Protein AF-0000000076608675 (afdb_homodimer)

Nearest PDB structures (foldseek):
  1h21-assembly2_D  TM=9.264E-01  e=4.663E-16  Desulfovibrio desulfuricans
  1m9e-assembly2_C  TM=3.006E-01  e=4.168E+00  Human immunodeficiency virus 1
  6x63-assembly1_CE  TM=3.303E-01  e=6.898E+00  Human immunodeficiency virus 1
  1h21-assembly2_D  TM=9.273E-01  e=2.313E-16  Desulfovibrio desulfuricans
  1m9e-assembly2_C  TM=3.004E-01  e=5.594E+00  Human immunodeficiency virus 1

Organism: NCBI:txid889453

Foldseek 3Di:
DCPVPPVVLVVVLVVLQPPLPPDLDKDFDDADDDDDADAADADDLQQLLQQLLVCCVVQHQLLSLQVSRLVVCCVVPNPPSVVDPSNVLSQCPCNGVVPQFFRSLLVNLLVVLVRHGDDPVVSVQLSLQLQLCLQPWFDDPDDDPDQPDPDDAGTDRQQFRGRNSSLVSRCVVRVHDSPDPNSSSRRSSNSSVSSSSSSVQVNCVVVSRHMTSPRPDVQQSSVCCACPPVHDNNPDDDRGDCVSPDDDDPCCVSCVSVCRVPPDDD/DCPVPPVVLVVVLVVLQPPLPPPLDKDFDDADDDDDADAADADDLQQLLQQLLVCCVVQHQLLSLLCSRLVVCCVVPNPPSVVDPSSVLSQCPCNGVVPQFFRSLLVNLLVVLVRHGDDPVVSVQLSLQLQLCLQPWFDDPDDDPDQPDPDDAGTDRQQFRGRNSSLVSRCVVRVHDSPDPNSSSRRSSNSSVSSSSSSVQVNCVVVSRHMTSPRPDVQQSSVCCACPPVHDNNPDDDRGDCVSPDDDDPCCVSCVSVCRVPPDDD

Secondary structure (DSSP, 8-state):
---THHHHHHHHHHHT-----S--S-EEPP----TTPPP-----HHHHHHHHHHHHHHHHHHHHHHHHHHHHHHHHH-TTGGG--GGGGGGGGGGTTSS--B-HHHHHHHHHHHHH---HHHHHHHHHHHHHHHHHS-B-----SS-SS---PPPB-----BHHHHHHHHHHHHT--TTSHHHHHHHHHHHHHHHHHHHHHHHHHHTT--EE-TT--HHHHHHHHHHSTTSSS------S-GGGT----HHHHHHHHHHHHHS---/---THHHHHHHHHHHT-----S--S-EEPP----TTPPPP----HHHHHHHHHHHHHHHHHHHHHHHHHHHHHHHHH-TTGGG--GGGGGGGGGGTTSS--B-HHHHHHHHHHHHH---HHHHHHHHHHHHHHHHHS-B-----SS-SS---PPPB-----BHHHHHHHHHHHHT--TTSHHHHHHHHHHHHHHHHHHHHHHHHHHTT--EE-TT--HHHHHHHHHHSTTSSS------S-GGGT----HHHHHHHHHHHHHS---

Sequence (532 aa):
MLAGGGVGLFALSRLFKPDYQTNNDPFKLEYKQAGDSWDYDILDPKITAEIAYEQYSNGSCMYAVVGSVVMQLAEKYGEPYKSFPYHLFRYGQAGIGGYGSVCGALNGAAALLGLFVSERSVRDRMITDIFQWYEQTPMPQYIPKKPAHDFILPAFATESVLCHVSNTSWSKMAGVKVDSNERKERCRRLSCDVAEKVVMALNDLKANRYVGNKYANESVNSCVACHGSSGKLDNSFGKMDCKSCHTESVGHRAFSNIHYKLTGDKMLAGGGVGLFALSRLFKPDYQTNNDPFKLEYKQAGDSWDYDILDPKITAEIAYEQYSNGSCMYAVVGSVVMQLAEKYGEPYKSFPYHLFRYGQAGIGGYGSVCGALNGAAALLGLFVSERSVRDRMITDIFQWYEQTPMPQYIPKKPAHDFILPAFATESVLCHVSNTSWSKMAGVKVDSNERKERCRRLSCDVAEKVVMALNDLKANRYVGNKYANESVNSCVACHGSSGKLDNSFGKMDCKSCHTESVGHRAFSNIHYKLTGDK

pLDDT: mean 89.25, std 15.6, range [24.75, 98.94]

InterPro domains:
  IPR010181 CGCAxxGCC motif [PF09719] (68-199)
  IPR036280 Multiheme cytochrome superfamily [SSF48695] (35-248)

Solvent-accessible surface area (backbone atoms only — not comparable to full-atom values): 27718 Å² total; per-residue (Å²): 131,89,73,71,65,65,62,54,60,56,56,51,47,63,73,39,54,70,82,70,75,70,80,60,64,62,43,76,54,82,81,76,91,48,83,88,37,48,89,79,75,81,69,60,36,68,60,29,20,52,44,12,49,68,35,22,85,77,28,28,29,8,17,7,25,39,39,26,52,39,50,52,47,16,72,75,61,32,74,72,41,60,75,53,68,54,68,19,33,37,31,24,25,59,10,39,36,46,38,19,40,39,28,13,28,57,52,17,43,37,40,50,38,20,36,48,38,51,50,63,72,60,35,25,48,52,40,47,34,53,53,38,41,55,22,65,40,53,39,37,73,53,74,67,93,74,57,96,58,97,70,87,71,78,55,47,52,54,42,41,64,33,27,21,58,26,47,30,49,46,19,59,75,70,72,49,47,46,80,32,69,66,47,52,49,41,47,41,26,34,17,15,43,43,30,23,50,45,40,49,50,52,37,27,46,74,67,65,64,27,65,40,40,77,43,57,54,66,70,43,49,59,53,34,50,38,31,14,70,90,15,59,60,13,61,37,59,54,64,57,57,52,69,71,80,47,79,79,47,72,61,50,70,68,38,43,41,58,47,56,69,67,44,70,81,106,132,90,75,71,66,67,64,55,60,59,56,52,48,63,74,40,54,70,82,69,75,72,79,60,62,62,42,76,54,86,81,75,90,47,84,86,38,46,88,78,74,82,68,59,36,68,61,29,18,51,43,12,48,69,36,22,85,78,29,29,29,7,16,8,25,38,39,25,54,40,54,53,47,16,72,74,63,32,74,70,42,60,74,52,68,55,67,18,33,38,32,24,23,59,10,40,36,48,38,19,40,39,28,14,29,57,52,17,43,36,40,50,37,18,36,47,38,52,50,62,72,60,35,24,48,52,42,47,35,54,53,36,40,54,24,65,40,54,38,38,74,53,73,66,93,75,57,95,61,96,69,88,70,78,55,49,54,54,40,42,63,34,27,21,56,25,48,29,48,46,20,59,74,70,71,51,45,45,82,32,71,65,47,54,48,40,48,40,26,34,18,15,44,45,30,24,49,46,41,49,49,51,36,26,46,74,68,66,62,27,64,40,40,77,44,58,53,65,69,43,53,60,52,33,52,39,31,14,71,87,16,60,61,13,62,38,58,52,64,56,58,51,70,71,81,47,79,79,47,72,62,49,70,70,38,43,42,59,48,57,68,67,44,71,80,107

Radius of gyration: 23.98 Å; Cα contacts (8 Å, |Δi|>4): 982; chains: 2; bounding box: 80×61×57 Å

Structure (mmCIF, N/CA/C/O backbone):
data_AF-0000000076608675-model_v1
#
loop_
_entity.id
_entity.type
_entity.pdbx_description
1 polymer 'Putative redox-active protein (C_GCAxxG_C_C)'
#
loop_
_atom_site.group_PDB
_atom_site.id
_atom_site.type_symbol
_atom_site.label_atom_id
_atom_site.label_alt_id
_atom_site.label_comp_id
_atom_site.label_asym_id
_atom_site.label_entity_id
_atom_site.label_seq_id
_atom_site.pdbx_PDB_ins_code
_atom_site.Cartn_x
_atom_site.Cartn_y
_atom_site.Cartn_z
_atom_site.occupancy
_atom_site.B_iso_or_equiv
_atom_site.auth_seq_id
_atom_site.auth_comp_id
_atom_site.auth_asym_id
_atom_site.auth_atom_id
_atom_site.pdbx_PDB_model_num
ATOM 1 N N . MET A 1 1 ? -52.094 2.059 -25.109 1 24.84 1 MET A N 1
ATOM 2 C CA . MET A 1 1 ? -51.531 2.262 -23.781 1 24.84 1 MET A CA 1
ATOM 3 C C . MET A 1 1 ? -50.031 2.516 -23.859 1 24.84 1 MET A C 1
ATOM 5 O O . MET A 1 1 ? -49.344 1.936 -24.703 1 24.84 1 MET A O 1
ATOM 9 N N . LEU A 1 2 ? -49.281 3.689 -23.328 1 27.69 2 LEU A N 1
ATOM 10 C CA . LEU A 1 2 ? -48.125 4.438 -23.781 1 27.69 2 LEU A CA 1
ATOM 11 C C . LEU A 1 2 ? -46.844 3.654 -23.531 1 27.69 2 LEU A C 1
ATOM 13 O O . LEU A 1 2 ? -46.312 3.656 -22.422 1 27.69 2 LEU A O 1
ATOM 17 N N . ALA A 1 3 ? -46.625 2.467 -24 1 34.88 3 ALA A N 1
ATOM 18 C CA . ALA A 1 3 ? -45.375 1.682 -24.062 1 34.88 3 ALA A CA 1
ATOM 19 C C . ALA A 1 3 ? -44.25 2.482 -24.703 1 34.88 3 ALA A C 1
ATOM 21 O O . ALA A 1 3 ? -43.156 1.966 -24.906 1 34.88 3 ALA A O 1
ATOM 22 N N . GLY A 1 4 ? -44.5 3.545 -25.391 1 37.78 4 GLY A N 1
ATOM 23 C CA . GLY A 1 4 ? -43.562 4.277 -26.188 1 37.78 4 GLY A CA 1
ATOM 24 C C . GLY A 1 4 ? -42.469 4.941 -25.359 1 37.78 4 GLY A C 1
ATOM 25 O O . GLY A 1 4 ? -41.562 5.602 -25.891 1 37.78 4 GLY A O 1
ATOM 26 N N . GLY A 1 5 ? -42.688 5.152 -24.031 1 39.62 5 GLY A N 1
ATOM 27 C CA . GLY A 1 5 ? -41.844 6.059 -23.266 1 39.62 5 GLY A CA 1
ATOM 28 C C . GLY A 1 5 ? -40.469 5.492 -22.969 1 39.62 5 GLY A C 1
ATOM 29 O O . GLY A 1 5 ? -39.594 6.215 -22.516 1 39.62 5 GLY A O 1
ATOM 30 N N . GLY A 1 6 ? -40.344 4.223 -22.828 1 42.69 6 GLY A N 1
ATOM 31 C CA . GLY A 1 6 ? -39.094 3.639 -22.375 1 42.69 6 GLY A CA 1
ATOM 32 C C . GLY A 1 6 ? -37.969 3.73 -23.391 1 42.69 6 GLY A C 1
ATOM 33 O O . GLY A 1 6 ? -36.781 3.68 -23.047 1 42.69 6 GLY A O 1
ATOM 34 N N . VAL A 1 7 ? -38.281 3.639 -24.703 1 45.88 7 VAL A N 1
ATOM 35 C CA . VAL A 1 7 ? -37.281 3.592 -25.766 1 45.88 7 VAL A CA 1
ATOM 36 C C . VAL A 1 7 ? -36.562 4.934 -25.844 1 45.88 7 VAL A C 1
ATOM 38 O O . VAL A 1 7 ? -35.375 4.984 -26.172 1 45.88 7 VAL A O 1
ATOM 41 N N . GLY A 1 8 ? -37.219 5.988 -25.453 1 39.94 8 GLY A N 1
ATOM 42 C CA . GLY A 1 8 ? -36.625 7.305 -25.641 1 39.94 8 GLY A CA 1
ATOM 43 C C . GLY A 1 8 ? -35.5 7.598 -24.688 1 39.94 8 GLY A C 1
ATOM 44 O O . GLY A 1 8 ? -34.5 8.18 -25.078 1 39.94 8 GLY A O 1
ATOM 45 N N . LEU A 1 9 ? -35.719 7.16 -23.5 1 42.72 9 LEU A N 1
ATOM 46 C CA . LEU A 1 9 ? -34.75 7.516 -22.484 1 42.72 9 LEU A CA 1
ATOM 47 C C . LEU A 1 9 ? -33.438 6.734 -22.672 1 42.72 9 LEU A C 1
ATOM 49 O O . LEU A 1 9 ? -32.344 7.273 -22.484 1 42.72 9 LEU A O 1
ATOM 53 N N . PHE A 1 10 ? -33.594 5.523 -23.109 1 45.25 10 PHE A N 1
ATOM 54 C CA . PHE A 1 10 ? -32.406 4.719 -23.344 1 45.25 10 PHE A CA 1
ATOM 55 C C . PHE A 1 10 ? -31.641 5.223 -24.562 1 45.25 10 PHE A C 1
ATOM 57 O O . PHE A 1 10 ? -30.406 5.203 -24.562 1 45.25 10 PHE A O 1
ATOM 64 N N . ALA A 1 11 ? -32.312 5.562 -25.594 1 44.66 11 ALA A N 1
ATOM 65 C CA . ALA A 1 11 ? -31.672 6.062 -26.812 1 44.66 11 ALA A CA 1
ATOM 66 C C . ALA A 1 11 ? -30.906 7.359 -26.531 1 44.66 11 ALA A C 1
ATOM 68 O O . ALA A 1 11 ? -29.844 7.594 -27.094 1 44.66 11 ALA A O 1
ATOM 69 N N . LEU A 1 12 ? -31.359 8.141 -25.703 1 45.19 12 LEU A N 1
ATOM 70 C CA . LEU A 1 12 ? -30.719 9.414 -25.391 1 45.19 12 LEU A CA 1
ATOM 71 C C . LEU A 1 12 ? -29.453 9.195 -24.562 1 45.19 12 LEU A C 1
ATOM 73 O O . LEU A 1 12 ? -28.453 9.875 -24.75 1 45.19 12 LEU A O 1
ATOM 77 N N . SER A 1 13 ? -29.453 8.219 -23.781 1 46.62 13 SER A N 1
ATOM 78 C CA . SER A 1 13 ? -28.297 8 -22.938 1 46.62 13 SER A CA 1
ATOM 79 C C . SER A 1 13 ? -27.078 7.602 -23.75 1 46.62 13 SER A C 1
ATOM 81 O O . SER A 1 13 ? -25.953 8 -23.438 1 46.62 13 SER A O 1
ATOM 83 N N . ARG A 1 14 ? -27.297 6.828 -24.766 1 48.03 14 ARG A N 1
ATOM 84 C CA . ARG A 1 14 ? -26.172 6.414 -25.594 1 48.03 14 ARG A CA 1
ATOM 85 C C . ARG A 1 14 ? -25.625 7.586 -26.406 1 48.03 14 ARG A C 1
ATOM 87 O O . ARG A 1 14 ? -24.422 7.648 -26.672 1 48.03 14 ARG A O 1
ATOM 94 N N . LEU A 1 15 ? -26.484 8.367 -26.844 1 49.47 15 LEU A N 1
ATOM 95 C CA . LEU A 1 15 ? -26.078 9.516 -27.641 1 49.47 15 LEU A CA 1
ATOM 96 C C . LEU A 1 15 ? -25.203 10.469 -26.812 1 49.47 15 LEU A C 1
ATOM 98 O O . LEU A 1 15 ? -24.422 11.242 -27.375 1 49.47 15 LEU A O 1
ATOM 102 N N . PHE A 1 16 ? -25.266 10.422 -25.562 1 49.91 16 PHE A N 1
ATOM 103 C CA . PHE A 1 16 ? -24.562 11.398 -24.75 1 49.91 16 PHE A CA 1
ATOM 104 C C . PHE A 1 16 ? -23.375 10.75 -24.047 1 49.91 16 PHE A C 1
ATOM 106 O O . PHE A 1 16 ? -22.859 11.289 -23.062 1 49.91 16 PHE A O 1
ATOM 113 N N . LYS A 1 17 ? -22.969 9.664 -24.625 1 54.62 17 LYS A N 1
ATOM 114 C CA . LYS A 1 17 ? -21.797 9.039 -24.016 1 54.62 17 LYS A CA 1
ATOM 115 C C . LYS A 1 17 ? -20.562 9.93 -24.188 1 54.62 17 LYS A C 1
ATOM 117 O O . LYS A 1 17 ? -20.281 10.414 -25.281 1 54.62 17 LYS A O 1
ATOM 122 N N . PRO A 1 18 ? -20.016 10.328 -23.062 1 56.41 18 PRO A N 1
ATOM 123 C CA . PRO A 1 18 ? -18.781 11.102 -23.188 1 56.41 18 PRO A CA 1
ATOM 124 C C . PRO A 1 18 ? -17.75 10.43 -24.094 1 56.41 18 PRO A C 1
ATOM 126 O O . PRO A 1 18 ? -17.734 9.195 -24.188 1 56.41 18 PRO A O 1
ATOM 129 N N . ASP A 1 19 ? -17.172 11.172 -25.125 1 52.44 19 ASP A N 1
ATOM 130 C CA . ASP A 1 19 ? -16 10.656 -25.828 1 52.44 19 ASP A CA 1
ATOM 131 C C . ASP A 1 19 ? -15 10.062 -24.828 1 52.44 19 ASP A C 1
ATOM 133 O O . ASP A 1 19 ? -14.539 10.75 -23.922 1 52.44 19 ASP A O 1
ATOM 137 N N . TYR A 1 20 ? -15.227 8.867 -24.547 1 55.5 20 TYR A N 1
ATOM 138 C CA . TYR A 1 20 ? -14.328 8.141 -23.656 1 55.5 20 TYR A CA 1
ATOM 139 C C . TYR A 1 20 ? -12.875 8.43 -24 1 55.5 20 TYR A C 1
ATOM 141 O O . TYR A 1 20 ? -12.43 8.188 -25.125 1 55.5 20 TYR A O 1
ATOM 149 N N . GLN A 1 21 ? -12.242 9.359 -23.469 1 55.25 21 GLN A N 1
ATOM 150 C CA . GLN A 1 21 ? -10.859 9.742 -23.719 1 55.25 21 GLN A CA 1
ATOM 151 C C . GLN A 1 21 ? -9.898 8.625 -23.328 1 55.25 21 GLN A C 1
ATOM 153 O O . GLN A 1 21 ? -8.727 8.641 -23.719 1 55.25 21 GLN A O 1
ATOM 158 N N . THR A 1 22 ? -10.312 7.656 -22.516 1 59.41 22 THR A N 1
ATOM 159 C CA . THR A 1 22 ? -9.203 6.793 -22.141 1 59.41 22 THR A CA 1
ATOM 160 C C . THR A 1 22 ? -9.055 5.641 -23.141 1 59.41 22 THR A C 1
ATOM 162 O O . THR A 1 22 ? -10.023 4.957 -23.453 1 59.41 22 THR A O 1
ATOM 165 N N . ASN A 1 23 ? -8 5.773 -23.922 1 59.84 23 ASN A N 1
ATOM 166 C CA . ASN A 1 23 ? -7.645 4.711 -24.844 1 59.84 23 ASN A CA 1
ATOM 167 C C . ASN A 1 23 ? -7.465 3.375 -24.125 1 59.84 23 ASN A C 1
ATOM 169 O O . ASN A 1 23 ? -6.605 3.246 -23.25 1 59.84 23 ASN A O 1
ATOM 173 N N . ASN A 1 24 ? -8.281 2.514 -24.469 1 72.81 24 ASN A N 1
ATOM 174 C CA . ASN A 1 24 ? -8.289 1.202 -23.828 1 72.81 24 ASN A CA 1
ATOM 175 C C . ASN A 1 24 ? -7.539 0.169 -24.656 1 72.81 24 ASN A C 1
ATOM 177 O O . ASN A 1 24 ? -7.418 -0.99 -24.25 1 72.81 24 ASN A O 1
ATOM 181 N N . ASP A 1 25 ? -6.949 0.646 -25.734 1 86.12 25 ASP A N 1
ATOM 182 C CA . ASP A 1 25 ? -6.324 -0.353 -26.594 1 86.12 25 ASP A CA 1
ATOM 183 C C . ASP A 1 25 ? -4.918 -0.695 -26.109 1 86.12 25 ASP A C 1
ATOM 185 O O . ASP A 1 25 ? -4.172 0.187 -25.672 1 86.12 25 ASP A O 1
ATOM 189 N N . PRO A 1 26 ? -4.691 -1.993 -26.266 1 92.69 26 PRO A N 1
ATOM 190 C CA . PRO A 1 26 ? -3.303 -2.359 -25.969 1 92.69 26 PRO A CA 1
ATOM 191 C C . PRO A 1 26 ? -2.301 -1.697 -26.906 1 92.69 26 PRO A C 1
ATOM 193 O O . PRO A 1 26 ? -2.619 -1.443 -28.062 1 92.69 26 PRO A O 1
ATOM 196 N N . PHE A 1 27 ? -1.098 -1.379 -26.406 1 93.5 27 PHE A N 1
ATOM 197 C CA . PHE A 1 27 ? -0.053 -0.755 -27.219 1 93.5 27 PHE A CA 1
ATOM 198 C C . PHE A 1 27 ? 1.328 -1.187 -26.734 1 93.5 27 PHE A C 1
ATOM 200 O O . PHE A 1 27 ? 1.51 -1.514 -25.562 1 93.5 27 PHE A O 1
ATOM 207 N N . LYS A 1 28 ? 2.246 -1.134 -27.672 1 94.62 28 LYS A N 1
ATOM 208 C CA . LYS A 1 28 ? 3.631 -1.438 -27.312 1 94.62 28 LYS A CA 1
ATOM 209 C C . LYS A 1 28 ? 4.262 -0.293 -26.531 1 94.62 28 LYS A C 1
ATOM 211 O O . LYS A 1 28 ? 4.188 0.866 -26.938 1 94.62 28 LYS A O 1
ATOM 216 N N . LEU A 1 29 ? 4.816 -0.666 -25.391 1 94.44 29 LEU A N 1
ATOM 217 C CA . LEU A 1 29 ? 5.504 0.333 -24.594 1 94.44 29 LEU A CA 1
ATOM 218 C C . LEU A 1 29 ? 6.949 0.505 -25.047 1 94.44 29 LEU A C 1
ATOM 220 O O . LEU A 1 29 ? 7.68 -0.477 -25.188 1 94.44 29 LEU A O 1
ATOM 224 N N . GLU A 1 30 ? 7.32 1.766 -25.312 1 92.31 30 GLU A N 1
ATOM 225 C CA . GLU A 1 30 ? 8.711 2.082 -25.641 1 92.31 30 GLU A CA 1
ATOM 226 C C . GLU A 1 30 ? 9.484 2.479 -24.391 1 92.31 30 GLU A C 1
ATOM 228 O O . GLU A 1 30 ? 9.016 3.287 -23.578 1 92.31 30 GLU A O 1
ATOM 233 N N . TYR A 1 31 ? 10.578 1.756 -24.219 1 92.81 31 TYR A N 1
ATOM 234 C CA . TYR A 1 31 ? 11.359 2.027 -23.016 1 92.81 31 TYR A CA 1
ATOM 235 C C . TYR A 1 31 ? 12.852 2.006 -23.312 1 92.81 31 TYR A C 1
ATOM 237 O O . TYR A 1 31 ? 13.344 1.105 -24 1 92.81 31 TYR A O 1
ATOM 245 N N . LYS A 1 32 ? 13.508 3.049 -22.875 1 87 32 LYS A N 1
ATOM 246 C CA . LYS A 1 32 ? 14.961 3.125 -22.844 1 87 32 LYS A CA 1
ATOM 247 C C . LYS A 1 32 ? 15.477 3.383 -21.438 1 87 32 LYS A C 1
ATOM 249 O O . LYS A 1 32 ? 15.102 4.371 -20.797 1 87 32 LYS A O 1
ATOM 254 N N . GLN A 1 33 ? 16.234 2.461 -20.984 1 85.5 33 GLN A N 1
ATOM 255 C CA . GLN A 1 33 ? 16.75 2.594 -19.641 1 85.5 33 GLN A CA 1
ATOM 256 C C . GLN A 1 33 ? 17.625 3.84 -19.5 1 85.5 33 GLN A C 1
ATOM 258 O O . GLN A 1 33 ? 18.438 4.137 -20.375 1 85.5 33 GLN A O 1
ATOM 263 N N . ALA A 1 34 ? 17.328 4.559 -18.438 1 79.5 34 ALA A N 1
ATOM 264 C CA . ALA A 1 34 ? 18.109 5.754 -18.109 1 79.5 34 ALA A CA 1
ATOM 265 C C . ALA A 1 34 ? 18.141 6 -16.609 1 79.5 34 ALA A C 1
ATOM 267 O O . ALA A 1 34 ? 17.531 5.254 -15.836 1 79.5 34 ALA A O 1
ATOM 268 N N . GLY A 1 35 ? 18.984 6.785 -16.234 1 77.25 35 GLY A N 1
ATOM 269 C CA . GLY A 1 35 ? 18.938 7.281 -14.859 1 77.25 35 GLY A CA 1
ATOM 270 C C . GLY A 1 35 ? 19.609 6.344 -13.867 1 77.25 35 GLY A C 1
ATOM 271 O O . GLY A 1 35 ? 20.625 5.73 -14.18 1 77.25 35 GLY A O 1
ATOM 272 N N . ASP A 1 36 ? 19.047 6.312 -12.711 1 78.31 36 ASP A N 1
ATOM 273 C CA . ASP A 1 36 ? 19.688 5.688 -11.562 1 78.31 36 ASP A CA 1
ATOM 274 C C . ASP A 1 36 ? 19.125 4.289 -11.312 1 78.31 36 ASP A C 1
ATOM 276 O O . ASP A 1 36 ? 19.469 3.65 -10.312 1 78.31 36 ASP A O 1
ATOM 280 N N . SER A 1 37 ? 18.406 3.818 -12.289 1 85.69 37 SER A N 1
ATOM 281 C CA . SER A 1 37 ? 17.812 2.5 -12.07 1 85.69 37 SER A CA 1
ATOM 282 C C . SER A 1 37 ? 18.875 1.401 -12.188 1 85.69 37 SER A C 1
ATOM 284 O O . SER A 1 37 ? 19.859 1.556 -12.906 1 85.69 37 SER A O 1
ATOM 286 N N . TRP A 1 38 ? 18.609 0.354 -11.406 1 94.31 38 TRP A N 1
ATOM 287 C CA . TRP A 1 38 ? 19.5 -0.808 -11.492 1 94.31 38 TRP A CA 1
ATOM 288 C C . TRP A 1 38 ? 19.266 -1.573 -12.789 1 94.31 38 TRP A C 1
ATOM 290 O O . TRP A 1 38 ? 18.188 -1.471 -13.391 1 94.31 38 TRP A O 1
ATOM 300 N N . ASP A 1 39 ? 20.297 -2.332 -13.203 1 94.56 39 ASP A N 1
ATOM 301 C CA . ASP A 1 39 ? 20.172 -3.168 -14.391 1 94.56 39 ASP A CA 1
ATOM 302 C C . ASP A 1 39 ? 19.391 -4.445 -14.078 1 94.56 39 ASP A C 1
ATOM 304 O O . ASP A 1 39 ? 19.594 -5.055 -13.023 1 94.56 39 ASP A O 1
ATOM 308 N N . TYR A 1 40 ? 18.484 -4.715 -14.969 1 96.81 40 TYR A N 1
ATOM 309 C CA . TYR A 1 40 ? 17.734 -5.973 -14.906 1 96.81 40 TYR A CA 1
ATOM 310 C C . TYR A 1 40 ? 18.234 -6.953 -15.961 1 96.81 40 TYR A C 1
ATOM 312 O O . TYR A 1 40 ? 18.734 -6.539 -17.016 1 96.81 40 TYR A O 1
ATOM 320 N N . ASP A 1 41 ? 18.203 -8.227 -15.656 1 97.12 41 ASP A N 1
ATOM 321 C CA . ASP A 1 41 ? 18.469 -9.273 -16.641 1 97.12 41 ASP A CA 1
ATOM 322 C C . ASP A 1 41 ? 17.344 -10.305 -16.641 1 97.12 41 ASP A C 1
ATOM 324 O O . ASP A 1 41 ? 16.656 -10.492 -15.641 1 97.12 41 ASP A O 1
ATOM 328 N N . ILE A 1 42 ? 17.234 -10.953 -17.828 1 98.31 42 ILE A N 1
ATOM 329 C CA . ILE A 1 42 ? 16.141 -11.898 -18.047 1 98.31 42 ILE A CA 1
ATOM 330 C C . ILE A 1 42 ? 16.219 -13.031 -17.016 1 98.31 42 ILE A C 1
ATOM 332 O O . ILE A 1 42 ? 17.297 -13.578 -16.781 1 98.31 42 ILE A O 1
ATOM 336 N N . LEU A 1 43 ? 15.086 -13.344 -16.391 1 98.81 43 LEU A N 1
ATOM 337 C CA . LEU A 1 43 ? 14.977 -14.43 -15.43 1 98.81 43 LEU A CA 1
ATOM 338 C C . LEU A 1 43 ? 13.883 -15.414 -15.844 1 98.81 43 LEU A C 1
ATOM 340 O O . LEU A 1 43 ? 12.969 -15.055 -16.594 1 98.81 43 LEU A O 1
ATOM 344 N N . ASP A 1 44 ? 14.023 -16.641 -15.383 1 98.75 44 ASP A N 1
ATOM 345 C CA . ASP A 1 44 ? 12.984 -17.641 -15.609 1 98.75 44 ASP A CA 1
ATOM 346 C C . ASP A 1 44 ? 11.812 -17.453 -14.648 1 98.75 44 ASP A C 1
ATOM 348 O O . ASP A 1 44 ? 11.969 -17.594 -13.438 1 98.75 44 ASP A O 1
ATOM 352 N N . PRO A 1 45 ? 10.656 -17.188 -15.211 1 98.69 45 PRO A N 1
ATOM 353 C CA . PRO A 1 45 ? 9.5 -16.938 -14.344 1 98.69 45 PRO A CA 1
ATOM 354 C C . PRO A 1 45 ? 9.172 -18.125 -13.445 1 98.69 45 PRO A C 1
ATOM 356 O O . PRO A 1 45 ? 8.742 -17.938 -12.297 1 98.69 45 PRO A O 1
ATOM 359 N N . LYS A 1 46 ? 9.352 -19.297 -13.898 1 98.31 46 LYS A N 1
ATOM 360 C CA . LYS A 1 46 ? 9.031 -20.484 -13.109 1 98.31 46 LYS A CA 1
ATOM 361 C C . LYS A 1 46 ? 9.984 -20.625 -11.922 1 98.31 46 LYS A C 1
ATOM 363 O O . LYS A 1 46 ? 9.562 -20.969 -10.82 1 98.31 46 LYS A O 1
ATOM 368 N N . ILE A 1 47 ? 11.281 -20.391 -12.195 1 98.69 47 ILE A N 1
ATOM 369 C CA . ILE A 1 47 ? 12.266 -20.438 -11.125 1 98.69 47 ILE A CA 1
ATOM 370 C C . ILE A 1 47 ? 11.961 -19.344 -10.102 1 98.69 47 ILE A C 1
ATOM 372 O O . ILE A 1 47 ? 12.055 -19.578 -8.891 1 98.69 47 ILE A O 1
ATOM 376 N N . THR A 1 48 ? 11.594 -18.25 -10.594 1 98.88 48 THR A N 1
ATOM 377 C CA . THR A 1 48 ? 11.258 -17.125 -9.719 1 98.88 48 THR A CA 1
ATOM 378 C C . THR A 1 48 ? 10.094 -17.5 -8.805 1 98.88 48 THR A C 1
ATOM 380 O O . THR A 1 48 ? 10.133 -17.219 -7.602 1 98.88 48 THR A O 1
ATOM 383 N N . ALA A 1 49 ? 9.039 -18.078 -9.375 1 98.81 49 ALA A N 1
ATOM 384 C CA . ALA A 1 49 ? 7.879 -18.484 -8.586 1 98.81 49 ALA A CA 1
ATOM 385 C C . ALA A 1 49 ? 8.273 -19.516 -7.539 1 98.81 49 ALA A C 1
ATOM 387 O O . ALA A 1 49 ? 7.777 -19.484 -6.406 1 98.81 49 ALA A O 1
ATOM 388 N N . GLU A 1 50 ? 9.156 -20.422 -7.875 1 98.5 50 GLU A N 1
ATOM 389 C CA . GLU A 1 50 ? 9.625 -21.438 -6.938 1 98.5 50 GLU A CA 1
ATOM 390 C C . GLU A 1 50 ? 10.367 -20.812 -5.762 1 98.5 50 GLU A C 1
ATOM 392 O O . GLU A 1 50 ? 10.148 -21.188 -4.609 1 98.5 50 GLU A O 1
ATOM 397 N N . ILE A 1 51 ? 11.258 -19.906 -6.078 1 98.75 51 ILE A N 1
ATOM 398 C CA . ILE A 1 51 ? 12 -19.219 -5.027 1 98.75 51 ILE A CA 1
ATOM 399 C C . ILE A 1 51 ? 11.039 -18.422 -4.141 1 98.75 51 ILE A C 1
ATOM 401 O O . ILE A 1 51 ? 11.188 -18.406 -2.918 1 98.75 51 ILE A O 1
ATOM 405 N N . ALA A 1 52 ? 10.031 -17.75 -4.777 1 98.88 52 ALA A N 1
ATOM 406 C CA . ALA A 1 52 ? 9.055 -17 -3.998 1 98.88 52 ALA A CA 1
ATOM 407 C C . ALA A 1 52 ? 8.32 -17.906 -3.014 1 98.88 52 ALA A C 1
ATOM 409 O O . ALA A 1 52 ? 8.109 -17.547 -1.855 1 98.88 52 ALA A O 1
ATOM 410 N N . TYR A 1 53 ? 7.934 -19.062 -3.455 1 98.5 53 TYR A N 1
ATOM 411 C CA . TYR A 1 53 ? 7.25 -20.016 -2.578 1 98.5 53 TYR A CA 1
ATOM 412 C C . TYR A 1 53 ? 8.125 -20.375 -1.387 1 98.5 53 TYR A C 1
ATOM 414 O O . TYR A 1 53 ? 7.648 -20.422 -0.249 1 98.5 53 TYR A O 1
ATOM 422 N N . GLU A 1 54 ? 9.375 -20.625 -1.665 1 97.62 54 GLU A N 1
ATOM 423 C CA . GLU A 1 54 ? 10.32 -21.031 -0.632 1 97.62 54 GLU A CA 1
ATOM 424 C C . GLU A 1 54 ? 10.578 -19.906 0.359 1 97.62 54 GLU A C 1
ATOM 426 O O . GLU A 1 54 ? 10.734 -20.141 1.559 1 97.62 54 GLU A O 1
ATOM 431 N N . GLN A 1 55 ? 10.594 -18.734 -0.13 1 97.88 55 GLN A N 1
ATOM 432 C CA . GLN A 1 55 ? 11 -17.594 0.684 1 97.88 55 GLN A CA 1
ATOM 433 C C . GLN A 1 55 ? 9.82 -17.031 1.469 1 97.88 55 GLN A C 1
ATOM 435 O O . GLN A 1 55 ? 10.008 -16.234 2.396 1 97.88 55 GLN A O 1
ATOM 440 N N . TYR A 1 56 ? 8.625 -17.438 1.167 1 98.12 56 TYR A N 1
ATOM 441 C CA . TYR A 1 56 ? 7.434 -16.875 1.779 1 98.12 56 TYR A CA 1
ATOM 442 C C . TYR A 1 56 ? 7.508 -16.953 3.299 1 98.12 56 TYR A C 1
ATOM 444 O O . TYR A 1 56 ? 7.168 -16 3.998 1 98.12 56 TYR A O 1
ATOM 452 N N . SER A 1 57 ? 8.008 -18.016 3.854 1 96.69 57 SER A N 1
ATOM 453 C CA . SER A 1 57 ? 8.039 -18.234 5.297 1 96.69 57 SER A CA 1
ATOM 454 C C . SER A 1 57 ? 9.039 -17.297 5.977 1 96.69 57 SER A C 1
ATOM 456 O O . SER A 1 57 ? 8.984 -17.094 7.188 1 96.69 57 SER A O 1
ATOM 458 N N . ASN A 1 58 ? 9.922 -16.719 5.188 1 96.69 58 ASN A N 1
ATOM 459 C CA . ASN A 1 58 ? 10.961 -15.875 5.754 1 96.69 58 ASN A CA 1
ATOM 460 C C . ASN A 1 58 ? 10.477 -14.43 5.906 1 96.69 58 ASN A C 1
ATOM 462 O O . ASN A 1 58 ? 11.078 -13.648 6.652 1 96.69 58 ASN A O 1
ATOM 466 N N . GLY A 1 59 ? 9.445 -14.078 5.16 1 97.56 59 GLY A N 1
ATOM 467 C CA . GLY A 1 59 ? 9.062 -12.68 5.246 1 97.56 59 GLY A CA 1
ATOM 468 C C . GLY A 1 59 ? 7.723 -12.383 4.598 1 97.56 59 GLY A C 1
ATOM 469 O O . GLY A 1 59 ? 7.367 -11.219 4.398 1 97.56 59 GLY A O 1
ATOM 470 N N . SER A 1 60 ? 7.004 -13.352 4.109 1 98.12 60 SER A N 1
ATOM 471 C CA . SER A 1 60 ? 5.66 -13.234 3.553 1 98.12 60 SER A CA 1
ATOM 472 C C . SER A 1 60 ? 5.691 -12.641 2.15 1 98.12 60 SER A C 1
ATOM 474 O O . SER A 1 60 ? 6.699 -12.75 1.446 1 98.12 60 SER A O 1
ATOM 476 N N . CYS A 1 61 ? 4.566 -12.195 1.714 1 98.75 61 CYS A N 1
ATOM 477 C CA . CYS A 1 61 ? 4.234 -11.969 0.313 1 98.75 61 CYS A CA 1
ATOM 478 C C . CYS A 1 61 ? 5.199 -10.969 -0.318 1 98.75 61 CYS A C 1
ATOM 480 O O . CYS A 1 61 ? 5.887 -11.289 -1.287 1 98.75 61 CYS A O 1
ATOM 482 N N . MET A 1 62 ? 5.309 -9.758 0.307 1 98.94 62 MET A N 1
ATOM 483 C CA . MET A 1 62 ? 6.129 -8.719 -0.305 1 98.94 62 MET A CA 1
ATOM 484 C C . MET A 1 62 ? 7.594 -9.133 -0.349 1 98.94 62 MET A C 1
ATOM 486 O O . MET A 1 62 ? 8.258 -8.992 -1.38 1 98.94 62 MET A O 1
ATOM 490 N N . TYR A 1 63 ? 8.094 -9.695 0.758 1 98.81 63 TYR A N 1
ATOM 491 C CA . TYR A 1 63 ? 9.453 -10.203 0.866 1 98.81 63 TYR A CA 1
ATOM 492 C C . TYR A 1 63 ? 9.727 -11.273 -0.183 1 98.81 63 TYR A C 1
ATOM 494 O O . TYR A 1 63 ? 10.758 -11.25 -0.855 1 98.81 63 TYR A O 1
ATOM 502 N N . ALA A 1 64 ? 8.867 -12.172 -0.305 1 98.94 64 ALA A N 1
ATOM 503 C CA . ALA A 1 64 ? 9.047 -13.305 -1.211 1 98.94 64 ALA A CA 1
ATOM 504 C C . ALA A 1 64 ? 9.125 -12.836 -2.662 1 98.94 64 ALA A C 1
ATOM 506 O O . ALA A 1 64 ? 9.961 -13.32 -3.43 1 98.94 64 ALA A O 1
ATOM 507 N N . VAL A 1 65 ? 8.266 -11.906 -3.033 1 98.94 65 VAL A N 1
ATOM 508 C CA . VAL A 1 65 ? 8.242 -11.414 -4.406 1 98.94 65 VAL A CA 1
ATOM 509 C C . VAL A 1 65 ? 9.547 -10.672 -4.719 1 98.94 65 VAL A C 1
ATOM 511 O O . VAL A 1 65 ? 10.227 -10.984 -5.699 1 98.94 65 VAL A O 1
ATOM 514 N N . VAL A 1 66 ? 9.938 -9.758 -3.877 1 98.94 66 VAL A N 1
ATOM 515 C CA . VAL A 1 66 ? 11.148 -8.992 -4.129 1 98.94 66 VAL A CA 1
ATOM 516 C C . VAL A 1 66 ? 12.367 -9.898 -4.027 1 98.94 66 VAL A C 1
ATOM 518 O O . VAL A 1 66 ? 13.234 -9.883 -4.906 1 98.94 66 VAL A O 1
ATOM 521 N N . GLY A 1 67 ? 12.398 -10.664 -2.959 1 98.75 67 GLY A N 1
ATOM 522 C CA . GLY A 1 67 ? 13.531 -11.547 -2.725 1 98.75 67 GLY A CA 1
ATOM 523 C C . GLY A 1 67 ? 13.773 -12.523 -3.865 1 98.75 67 GLY A C 1
ATOM 524 O O . GLY A 1 67 ? 14.914 -12.766 -4.246 1 98.75 67 GLY A O 1
ATOM 525 N N . SER A 1 68 ? 12.711 -13.055 -4.426 1 98.88 68 SER A N 1
ATOM 526 C CA . SER A 1 68 ? 12.852 -14.078 -5.457 1 98.88 68 SER A CA 1
ATOM 527 C C . SER A 1 68 ? 13.578 -13.531 -6.684 1 98.88 68 SER A C 1
ATOM 529 O O . SER A 1 68 ? 14.273 -14.266 -7.379 1 98.88 68 SER A O 1
ATOM 531 N N . VAL A 1 69 ? 13.406 -12.266 -6.969 1 98.88 69 VAL A N 1
ATOM 532 C CA . VAL A 1 69 ? 14.047 -11.625 -8.117 1 98.88 69 VAL A CA 1
ATOM 533 C C . VAL A 1 69 ? 15.477 -11.219 -7.746 1 98.88 69 VAL A C 1
ATOM 535 O O . VAL A 1 69 ? 16.422 -11.57 -8.445 1 98.88 69 VAL A O 1
ATOM 538 N N . VAL A 1 70 ? 15.656 -10.586 -6.621 1 98.69 70 VAL A N 1
ATOM 539 C CA . VAL A 1 70 ? 16.938 -10.008 -6.215 1 98.69 70 VAL A CA 1
ATOM 540 C C . VAL A 1 70 ? 17.938 -11.117 -5.934 1 98.69 70 VAL A C 1
ATOM 542 O O . VAL A 1 70 ? 19.125 -10.992 -6.262 1 98.69 70 VAL A O 1
ATOM 545 N N . MET A 1 71 ? 17.516 -12.172 -5.336 1 98.56 71 MET A N 1
ATOM 546 C CA . MET A 1 71 ? 18.406 -13.281 -5.004 1 98.56 71 MET A CA 1
ATOM 547 C C . MET A 1 71 ? 18.984 -13.898 -6.27 1 98.56 71 MET A C 1
ATOM 549 O O . MET A 1 71 ? 20.156 -14.281 -6.293 1 98.56 71 MET A O 1
ATOM 553 N N . GLN A 1 72 ? 18.172 -14.047 -7.316 1 98.81 72 GLN A N 1
ATOM 554 C CA . GLN A 1 72 ? 18.672 -14.586 -8.578 1 98.81 72 GLN A CA 1
ATOM 555 C C . GLN A 1 72 ? 19.703 -13.664 -9.203 1 98.81 72 GLN A C 1
ATOM 557 O O . GLN A 1 72 ? 20.75 -14.125 -9.688 1 98.81 72 GLN A O 1
ATOM 562 N N . LEU A 1 73 ? 19.438 -12.367 -9.195 1 98.75 73 LEU A N 1
ATOM 563 C CA . LEU A 1 73 ? 20.375 -11.398 -9.75 1 98.75 73 LEU A CA 1
ATOM 564 C C . LEU A 1 73 ? 21.656 -11.344 -8.922 1 98.75 73 LEU A C 1
ATOM 566 O O . LEU A 1 73 ? 22.75 -11.148 -9.469 1 98.75 73 LEU A O 1
ATOM 570 N N . ALA A 1 74 ? 21.516 -11.484 -7.609 1 98.44 74 ALA A N 1
ATOM 571 C CA . ALA A 1 74 ? 22.672 -11.531 -6.727 1 98.44 74 ALA A CA 1
ATOM 572 C C . ALA A 1 74 ? 23.562 -12.734 -7.055 1 98.44 74 ALA A C 1
ATOM 574 O O . ALA A 1 74 ? 24.797 -12.633 -7.047 1 98.44 74 ALA A O 1
ATOM 575 N N . GLU A 1 75 ? 22.922 -13.859 -7.246 1 98.25 75 GLU A N 1
ATOM 576 C CA . GLU A 1 75 ? 23.656 -15.07 -7.594 1 98.25 75 GLU A CA 1
ATOM 577 C C . GLU A 1 75 ? 24.375 -14.914 -8.93 1 98.25 75 GLU A C 1
ATOM 579 O O . GLU A 1 75 ? 25.531 -15.344 -9.078 1 98.25 75 GLU A O 1
ATOM 584 N N . LYS A 1 76 ? 23.75 -14.273 -9.859 1 97.38 76 LYS A N 1
ATOM 585 C CA . LYS A 1 76 ? 24.281 -14.141 -11.211 1 97.38 76 LYS A CA 1
ATOM 586 C C . LYS A 1 76 ? 25.359 -13.07 -11.281 1 97.38 76 LYS A C 1
ATOM 588 O O . LYS A 1 76 ? 26.359 -13.227 -11.992 1 97.38 76 LYS A O 1
ATOM 593 N N . TYR A 1 77 ? 25.172 -11.883 -10.531 1 97.62 77 TYR A N 1
ATOM 594 C CA . TYR A 1 77 ? 26 -10.711 -10.812 1 97.62 77 TYR A CA 1
ATOM 595 C C . TYR A 1 77 ? 26.688 -10.211 -9.547 1 97.62 77 TYR A C 1
ATOM 597 O O . TYR A 1 77 ? 27.578 -9.359 -9.609 1 97.62 77 TYR A O 1
ATOM 605 N N . GLY A 1 78 ? 26.297 -10.703 -8.391 1 97.5 78 GLY A N 1
ATOM 606 C CA . GLY A 1 78 ? 26.844 -10.188 -7.148 1 97.5 78 GLY A CA 1
ATOM 607 C C . GLY A 1 78 ? 26.312 -8.812 -6.785 1 97.5 78 GLY A C 1
ATOM 608 O O . GLY A 1 78 ? 25.094 -8.609 -6.727 1 97.5 78 GLY A O 1
ATOM 609 N N . GLU A 1 79 ? 27.25 -7.836 -6.695 1 96 79 GLU A N 1
ATOM 610 C CA . GLU A 1 79 ? 26.844 -6.484 -6.336 1 96 79 GLU A CA 1
ATOM 611 C C . GLU A 1 79 ? 26.203 -5.766 -7.527 1 96 79 GLU A C 1
ATOM 613 O O . GLU A 1 79 ? 26.547 -6.043 -8.68 1 96 79 GLU A O 1
ATOM 618 N N . PRO A 1 80 ? 25.266 -4.898 -7.285 1 95.62 80 PRO A N 1
ATOM 619 C CA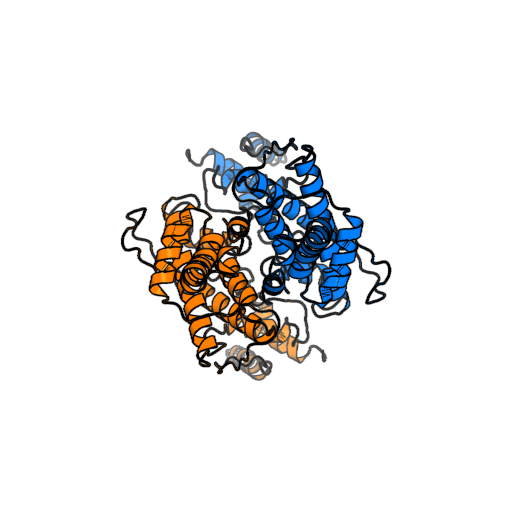 . PRO A 1 80 ? 24.797 -4.402 -5.992 1 95.62 80 PRO A CA 1
ATOM 620 C C . PRO A 1 80 ? 23.688 -5.27 -5.398 1 95.62 80 PRO A C 1
ATOM 622 O O . PRO A 1 80 ? 23.234 -5.027 -4.273 1 95.62 80 PRO A O 1
ATOM 625 N N . TYR A 1 81 ? 23.25 -6.324 -6.066 1 97.75 81 TYR A N 1
ATOM 626 C CA . TYR A 1 81 ? 22.094 -7.129 -5.668 1 97.75 81 TYR A CA 1
ATOM 627 C C . TYR A 1 81 ? 22.375 -7.883 -4.379 1 97.75 81 TYR A C 1
ATOM 629 O O . TYR A 1 81 ? 21.484 -8.031 -3.531 1 97.75 81 TYR A O 1
ATOM 637 N N . LYS A 1 82 ? 23.547 -8.266 -4.18 1 96.88 82 LYS A N 1
ATOM 638 C CA . LYS A 1 82 ? 23.938 -9.086 -3.033 1 96.88 82 LYS A CA 1
ATOM 639 C C . LYS A 1 82 ? 23.766 -8.32 -1.726 1 96.88 82 LYS A C 1
ATOM 641 O O . LYS A 1 82 ? 23.375 -8.891 -0.706 1 96.88 82 LYS A O 1
ATOM 646 N N . SER A 1 83 ? 24.016 -7.035 -1.753 1 95.19 83 SER A N 1
ATOM 647 C CA . SER A 1 83 ? 23.969 -6.234 -0.533 1 95.19 83 SER A CA 1
ATOM 648 C C . SER A 1 83 ? 22.609 -5.555 -0.374 1 95.19 83 SER A C 1
ATOM 650 O O . SER A 1 83 ? 22.391 -4.816 0.587 1 95.19 83 SER A O 1
ATOM 652 N N . PHE A 1 84 ? 21.719 -5.781 -1.283 1 96.88 84 PHE A N 1
ATOM 653 C CA . PHE A 1 84 ? 20.391 -5.18 -1.199 1 96.88 84 PHE A CA 1
ATOM 654 C C . PHE A 1 84 ? 19.641 -5.703 0.016 1 96.88 84 PHE A C 1
ATOM 656 O O . PHE A 1 84 ? 19.516 -6.914 0.206 1 96.88 84 PHE A O 1
ATOM 663 N N . PRO A 1 85 ? 19.109 -4.82 0.851 1 96.44 85 PRO A N 1
ATOM 664 C CA . PRO A 1 85 ? 18.469 -5.238 2.102 1 96.44 85 PRO A CA 1
ATOM 665 C C . PRO A 1 85 ? 17.016 -5.633 1.916 1 96.44 85 PRO A C 1
ATOM 667 O O . PRO A 1 85 ? 16.125 -4.996 2.484 1 96.44 85 PRO A O 1
ATOM 670 N N . TYR A 1 86 ? 16.781 -6.742 1.226 1 94.31 86 TYR A N 1
ATOM 671 C CA . TYR A 1 86 ? 15.398 -7.086 0.903 1 94.31 86 TYR A CA 1
ATOM 672 C C . TYR A 1 86 ? 14.648 -7.535 2.148 1 94.31 86 TYR A C 1
ATOM 674 O O . TYR A 1 86 ? 13.422 -7.668 2.123 1 94.31 86 TYR A O 1
ATOM 682 N N . HIS A 1 87 ? 15.352 -7.621 3.396 1 96.75 87 HIS A N 1
ATOM 683 C CA . HIS A 1 87 ? 14.625 -7.848 4.645 1 96.75 87 HIS A CA 1
ATOM 684 C C . HIS A 1 87 ? 13.641 -6.715 4.918 1 96.75 87 HIS A C 1
ATOM 686 O O . HIS A 1 87 ? 12.641 -6.918 5.609 1 96.75 87 HIS A O 1
ATOM 692 N N . LEU A 1 88 ? 13.898 -5.527 4.363 1 97.5 88 LEU A N 1
ATOM 693 C CA . LEU A 1 88 ? 13.047 -4.375 4.629 1 97.5 88 LEU A CA 1
ATOM 694 C C . LEU A 1 88 ? 11.625 -4.625 4.137 1 97.5 88 LEU A C 1
ATOM 696 O O . LEU A 1 88 ? 10.68 -4.004 4.625 1 97.5 88 LEU A O 1
ATOM 700 N N . PHE A 1 89 ? 11.469 -5.57 3.213 1 98.69 89 PHE A N 1
ATOM 701 C CA . PHE A 1 89 ? 10.164 -5.742 2.576 1 98.69 89 PHE A CA 1
ATOM 702 C C . PHE A 1 89 ? 9.273 -6.652 3.408 1 98.69 89 PHE A C 1
ATOM 704 O O . PHE A 1 89 ? 8.125 -6.926 3.031 1 98.69 89 PHE A O 1
ATOM 711 N N . ARG A 1 90 ? 9.773 -7.07 4.566 1 98.56 90 ARG A N 1
ATOM 712 C CA . ARG A 1 90 ? 8.922 -7.828 5.48 1 98.56 90 ARG A CA 1
ATOM 713 C C . ARG A 1 90 ? 7.758 -6.98 5.984 1 98.56 90 ARG A C 1
ATOM 715 O O . ARG A 1 90 ? 6.738 -7.512 6.422 1 98.56 90 ARG A O 1
ATOM 722 N N . TYR A 1 91 ? 7.863 -5.695 5.797 1 98.62 91 TYR A N 1
ATOM 723 C CA . TYR A 1 91 ? 6.848 -4.797 6.332 1 98.62 91 TYR A CA 1
ATOM 724 C C . TYR A 1 91 ? 5.531 -4.953 5.578 1 98.62 91 TYR A C 1
ATOM 726 O O . TYR A 1 91 ? 4.469 -4.574 6.082 1 98.62 91 TYR A O 1
ATOM 734 N N . GLY A 1 92 ? 5.59 -5.512 4.383 1 98.75 92 GLY A N 1
ATOM 735 C CA . GLY A 1 92 ? 4.43 -5.547 3.506 1 98.75 92 GLY A CA 1
ATOM 736 C C . GLY A 1 92 ? 3.457 -6.656 3.85 1 98.75 92 GLY A C 1
ATOM 737 O O . GLY A 1 92 ? 2.355 -6.719 3.297 1 98.75 92 GLY A O 1
ATOM 738 N N . GLN A 1 93 ? 3.84 -7.547 4.809 1 98.38 93 GLN A N 1
ATOM 739 C CA . GLN A 1 93 ? 2.986 -8.68 5.145 1 98.38 93 GLN A CA 1
ATOM 740 C C . GLN A 1 93 ? 1.604 -8.211 5.594 1 98.38 93 GLN A C 1
ATOM 742 O O . GLN A 1 93 ? 1.464 -7.133 6.164 1 98.38 93 GLN A O 1
ATOM 747 N N . ALA A 1 94 ? 0.593 -8.953 5.207 1 97.88 94 ALA A N 1
ATOM 748 C CA . ALA A 1 94 ? -0.789 -8.734 5.633 1 97.88 94 ALA A CA 1
ATOM 749 C C . ALA A 1 94 ? -1.271 -7.34 5.258 1 97.88 94 ALA A C 1
ATOM 751 O O . ALA A 1 94 ? -2.002 -6.703 6.02 1 97.88 94 ALA A O 1
ATOM 752 N N . GLY A 1 95 ? -0.855 -6.875 4.129 1 98.5 95 GLY A N 1
ATOM 753 C CA . GLY A 1 95 ? -1.371 -5.652 3.535 1 98.5 95 GLY A CA 1
ATOM 754 C C . GLY A 1 95 ? -0.931 -4.398 4.266 1 98.5 95 GLY A C 1
ATOM 755 O O . GLY A 1 95 ? -1.739 -3.504 4.516 1 98.5 95 GLY A O 1
ATOM 756 N N . ILE A 1 96 ? 0.242 -4.43 4.836 1 79.5 96 ILE A N 1
ATOM 757 C CA . ILE A 1 96 ? 1.356 -3.664 5.387 1 79.5 96 ILE A CA 1
ATOM 758 C C . ILE A 1 96 ? 1.266 -3.645 6.91 1 79.5 96 ILE A C 1
ATOM 760 O O . ILE A 1 96 ? 2.254 -3.906 7.602 1 79.5 96 ILE A O 1
ATOM 764 N N . GLY A 1 97 ? 1.825 -4.219 7.457 1 97.56 97 GLY A N 1
ATOM 765 C CA . GLY A 1 97 ? 2.043 -4.652 8.828 1 97.56 97 GLY A CA 1
ATOM 766 C C . GLY A 1 97 ? 0.765 -5.055 9.539 1 97.56 97 GLY A C 1
ATOM 767 O O . GLY A 1 97 ? 0.565 -4.715 10.711 1 97.56 97 GLY A O 1
ATOM 768 N N . GLY A 1 98 ? -0.17 -5.805 8.727 1 96.5 98 GLY A N 1
ATOM 769 C CA . GLY A 1 98 ? -1.42 -6.25 9.328 1 96.5 98 GLY A CA 1
ATOM 770 C C . GLY A 1 98 ? -2.555 -5.262 9.133 1 96.5 98 GLY A C 1
ATOM 771 O O . GLY A 1 98 ? -3.689 -5.523 9.547 1 96.5 98 GLY A O 1
ATOM 772 N N . TYR A 1 99 ? -2.305 -4.23 8.43 1 97.44 99 TYR A N 1
ATOM 773 C CA . TYR A 1 99 ? -3.291 -3.156 8.352 1 97.44 99 TYR A CA 1
ATOM 774 C C . TYR A 1 99 ? -4.336 -3.445 7.285 1 97.44 99 TYR A C 1
ATOM 776 O O . TYR A 1 99 ? -5.441 -2.896 7.32 1 97.44 99 TYR A O 1
ATOM 784 N N . GLY A 1 100 ? -3.996 -4.281 6.285 1 97.56 100 GLY A N 1
ATOM 785 C CA . GLY A 1 100 ? -4.973 -4.766 5.324 1 97.56 100 GLY A CA 1
ATOM 786 C C . GLY A 1 100 ? -5.203 -3.809 4.172 1 97.56 100 GLY A C 1
ATOM 787 O O . GLY A 1 100 ? -6.238 -3.865 3.506 1 97.56 100 GLY A O 1
ATOM 788 N N . SER A 1 101 ? -4.234 -2.908 3.959 1 97.75 101 SER A N 1
ATOM 789 C CA . SER A 1 101 ? -4.383 -1.95 2.869 1 97.75 101 SER A CA 1
ATOM 790 C C . SER A 1 101 ? -4.035 -2.584 1.525 1 97.75 101 SER A C 1
ATOM 792 O O . SER A 1 101 ? -4.836 -3.336 0.964 1 97.75 101 SER A O 1
ATOM 794 N N . VAL A 1 102 ? -2.859 -2.426 1.001 1 98.75 102 VAL A N 1
ATOM 795 C CA . VAL A 1 102 ? -2.518 -2.939 -0.322 1 98.75 102 VAL A CA 1
ATOM 796 C C . VAL A 1 102 ? -1.896 -4.328 -0.193 1 98.75 102 VAL A C 1
ATOM 798 O O . VAL A 1 102 ? -1.128 -4.586 0.737 1 98.75 102 VAL A O 1
ATOM 801 N N . CYS A 1 103 ? -2.238 -5.234 -1.104 1 98.81 103 CYS A N 1
ATOM 802 C CA . CYS A 1 103 ? -1.626 -6.559 -1.158 1 98.81 103 CYS A CA 1
ATOM 803 C C . CYS A 1 103 ? -0.106 -6.457 -1.166 1 98.81 103 CYS A C 1
ATOM 805 O O . CYS A 1 103 ? 0.47 -5.77 -2.012 1 98.81 103 CYS A O 1
ATOM 807 N N . GLY A 1 104 ? 0.538 -7.188 -0.239 1 98.94 104 GLY A N 1
ATOM 808 C CA . GLY A 1 104 ? 1.988 -7.148 -0.141 1 98.94 104 GLY A CA 1
ATOM 809 C C . GLY A 1 104 ? 2.684 -7.68 -1.38 1 98.94 104 GLY A C 1
ATOM 810 O O . GLY A 1 104 ? 3.758 -7.195 -1.75 1 98.94 104 GLY A O 1
ATOM 811 N N . ALA A 1 105 ? 2.117 -8.68 -2.018 1 98.94 105 ALA A N 1
ATOM 812 C CA . ALA A 1 105 ? 2.701 -9.203 -3.25 1 98.94 105 ALA A CA 1
ATOM 813 C C . ALA A 1 105 ? 2.742 -8.133 -4.336 1 98.94 105 ALA A C 1
ATOM 815 O O . ALA A 1 105 ? 3.754 -7.98 -5.023 1 98.94 105 ALA A O 1
ATOM 816 N N . LEU A 1 106 ? 1.679 -7.371 -4.406 1 98.94 106 LEU A N 1
ATOM 817 C CA . LEU A 1 106 ? 1.595 -6.305 -5.402 1 98.94 106 LEU A CA 1
ATOM 818 C C . LEU A 1 106 ? 2.535 -5.156 -5.051 1 98.94 106 LEU A C 1
ATOM 820 O O . LEU A 1 106 ? 3.17 -4.578 -5.938 1 98.94 106 LEU A O 1
ATOM 824 N N . ASN A 1 107 ? 2.572 -4.863 -3.777 1 98.94 107 ASN A N 1
ATOM 825 C CA . ASN A 1 107 ? 3.516 -3.846 -3.324 1 98.94 107 ASN A CA 1
ATOM 826 C C . ASN A 1 107 ? 4.953 -4.227 -3.662 1 98.94 107 ASN A C 1
ATOM 828 O O . ASN A 1 107 ? 5.75 -3.373 -4.055 1 98.94 107 ASN A O 1
ATOM 832 N N . GLY A 1 108 ? 5.273 -5.492 -3.516 1 98.94 108 GLY A N 1
ATOM 833 C CA . GLY A 1 108 ? 6.582 -6 -3.893 1 98.94 108 GLY A CA 1
ATOM 834 C C . GLY A 1 108 ? 6.848 -5.914 -5.383 1 98.94 108 GLY A C 1
ATOM 835 O O . GLY A 1 108 ? 7.945 -5.539 -5.805 1 98.94 108 GLY A O 1
ATOM 836 N N . ALA A 1 109 ? 5.867 -6.258 -6.195 1 98.94 109 ALA A N 1
ATOM 837 C CA . ALA A 1 109 ? 6.012 -6.133 -7.641 1 98.94 109 ALA A CA 1
ATOM 838 C C . ALA A 1 109 ? 6.297 -4.691 -8.047 1 98.94 109 ALA A C 1
ATOM 840 O O . ALA A 1 109 ? 7.18 -4.43 -8.867 1 98.94 109 ALA A O 1
ATOM 841 N N . ALA A 1 110 ? 5.562 -3.781 -7.41 1 98.94 110 ALA A N 1
ATOM 842 C CA . ALA A 1 110 ? 5.758 -2.363 -7.703 1 98.94 110 ALA A CA 1
ATOM 843 C C . ALA A 1 110 ? 7.148 -1.903 -7.273 1 98.94 110 ALA A C 1
ATOM 845 O O . ALA A 1 110 ? 7.777 -1.093 -7.957 1 98.94 110 ALA A O 1
ATOM 846 N N . ALA A 1 111 ? 7.59 -2.41 -6.141 1 98.94 111 ALA A N 1
ATOM 847 C CA . ALA A 1 111 ? 8.93 -2.074 -5.672 1 98.94 111 ALA A CA 1
ATOM 848 C C . ALA A 1 111 ? 9.992 -2.518 -6.676 1 98.94 111 ALA A C 1
ATOM 850 O O . ALA A 1 111 ? 10.953 -1.788 -6.938 1 98.94 111 ALA A O 1
ATOM 851 N N . LEU A 1 112 ? 9.828 -3.701 -7.238 1 98.88 112 LEU A N 1
ATOM 852 C CA . LEU A 1 112 ? 10.766 -4.191 -8.25 1 98.88 112 LEU A CA 1
ATOM 853 C C . LEU A 1 112 ? 10.758 -3.289 -9.477 1 98.88 112 LEU A C 1
ATOM 855 O O . LEU A 1 112 ? 11.812 -2.986 -10.039 1 98.88 112 LEU A O 1
ATOM 859 N N . LEU A 1 113 ? 9.586 -2.873 -9.867 1 98.75 113 LEU A N 1
ATOM 860 C CA . LEU A 1 113 ? 9.508 -1.942 -10.992 1 98.75 113 LEU A CA 1
ATOM 861 C C . LEU A 1 113 ? 10.164 -0.613 -10.641 1 98.75 113 LEU A C 1
ATOM 863 O O . LEU A 1 113 ? 10.758 0.036 -11.508 1 98.75 113 LEU A O 1
ATOM 867 N N . GLY A 1 114 ? 10.008 -0.2 -9.391 1 98.38 114 GLY A N 1
ATOM 868 C CA . GLY A 1 114 ? 10.711 0.991 -8.938 1 98.38 114 GLY A CA 1
ATOM 869 C C . GLY A 1 114 ? 12.219 0.862 -9.008 1 98.38 114 GLY A C 1
ATOM 870 O O . GLY A 1 114 ? 12.914 1.843 -9.273 1 98.38 114 GLY A O 1
ATOM 871 N N . LEU A 1 115 ? 12.688 -0.333 -8.773 1 98.19 115 LEU A N 1
ATOM 872 C CA . LEU A 1 115 ? 14.117 -0.594 -8.742 1 98.19 115 LEU A CA 1
ATOM 873 C C . LEU A 1 115 ? 14.695 -0.625 -10.148 1 98.19 115 LEU A C 1
ATOM 875 O O . LEU A 1 115 ? 15.805 -0.131 -10.383 1 98.19 115 LEU A O 1
ATOM 879 N N . PHE A 1 116 ? 13.922 -1.092 -11.148 1 98.06 116 PHE A N 1
ATOM 880 C CA . PHE A 1 116 ? 14.531 -1.462 -12.414 1 98.06 116 PHE A CA 1
ATOM 881 C C . PHE A 1 116 ? 14.047 -0.554 -13.539 1 98.06 116 PHE A C 1
ATOM 883 O O . PHE A 1 116 ? 14.633 -0.536 -14.625 1 98.06 116 PHE A O 1
ATOM 890 N N . VAL A 1 117 ? 12.969 0.185 -13.344 1 97.62 117 VAL A N 1
ATOM 891 C CA . VAL A 1 117 ? 12.391 0.982 -14.414 1 97.62 117 VAL A CA 1
ATOM 892 C C . VAL A 1 117 ? 12.492 2.467 -14.07 1 97.62 117 VAL A C 1
ATOM 894 O O . VAL A 1 117 ? 11.781 2.957 -13.188 1 97.62 117 VAL A O 1
ATOM 897 N N . SER A 1 118 ? 13.211 3.229 -14.836 1 92.69 118 SER A N 1
ATOM 898 C CA . SER A 1 118 ? 13.594 4.598 -14.5 1 92.69 118 SER A CA 1
ATOM 899 C C . SER A 1 118 ? 12.508 5.586 -14.898 1 92.69 118 SER A C 1
ATOM 901 O O . SER A 1 118 ? 12.219 6.531 -14.164 1 92.69 118 SER A O 1
ATOM 903 N N . GLU A 1 119 ? 11.938 5.312 -15.961 1 94.69 119 GLU A N 1
ATOM 904 C CA . GLU A 1 119 ? 10.969 6.27 -16.484 1 94.69 119 GLU A CA 1
ATOM 905 C C . GLU A 1 119 ? 9.625 6.148 -15.781 1 94.69 119 GLU A C 1
ATOM 907 O O . GLU A 1 119 ? 9.016 5.078 -15.766 1 94.69 119 GLU A O 1
ATOM 912 N N . ARG A 1 120 ? 9.156 7.219 -15.289 1 95.38 120 ARG A N 1
ATOM 913 C CA . ARG A 1 120 ? 7.953 7.254 -14.469 1 95.38 120 ARG A CA 1
ATOM 914 C C . ARG A 1 120 ? 6.746 6.754 -15.258 1 95.38 120 ARG A C 1
ATOM 916 O O . ARG A 1 120 ? 5.973 5.93 -14.758 1 95.38 120 ARG A O 1
ATOM 923 N N . SER A 1 121 ? 6.562 7.258 -16.453 1 94.75 121 SER A N 1
ATOM 924 C CA . SER A 1 121 ? 5.379 6.91 -17.234 1 94.75 121 SER A CA 1
ATOM 925 C C . SER A 1 121 ? 5.336 5.418 -17.547 1 94.75 121 SER A C 1
ATOM 927 O O . SER A 1 121 ? 4.273 4.801 -17.5 1 94.75 121 SER A O 1
ATOM 929 N N . VAL A 1 122 ? 6.48 4.82 -17.859 1 96.5 122 VAL A N 1
ATOM 930 C CA . VAL A 1 122 ? 6.57 3.393 -18.141 1 96.5 122 VAL A CA 1
ATOM 931 C C . VAL A 1 122 ? 6.312 2.586 -16.875 1 96.5 122 VAL A C 1
ATOM 933 O O . VAL A 1 122 ? 5.52 1.642 -16.875 1 96.5 122 VAL A O 1
ATOM 936 N N . ARG A 1 123 ? 6.945 2.998 -15.789 1 97.25 123 ARG A N 1
ATOM 937 C CA . ARG A 1 123 ? 6.777 2.334 -14.5 1 97.25 123 ARG A CA 1
ATOM 938 C C . ARG A 1 123 ? 5.316 2.33 -14.07 1 97.25 123 ARG A C 1
ATOM 940 O O . ARG A 1 123 ? 4.777 1.289 -13.688 1 97.25 123 ARG A O 1
ATOM 947 N N . ASP A 1 124 ? 4.68 3.482 -14.156 1 96.94 124 ASP A N 1
ATOM 948 C CA . ASP A 1 124 ? 3.287 3.611 -13.734 1 96.94 124 ASP A CA 1
ATOM 949 C C . ASP A 1 124 ? 2.367 2.768 -14.609 1 96.94 124 ASP A C 1
ATOM 951 O O . ASP A 1 124 ? 1.407 2.17 -14.117 1 96.94 124 ASP A O 1
ATOM 955 N N . ARG A 1 125 ? 2.652 2.766 -15.898 1 96.44 125 ARG A N 1
ATOM 956 C CA . ARG A 1 125 ? 1.863 1.938 -16.797 1 96.44 125 ARG A CA 1
ATOM 957 C C . ARG A 1 125 ? 2.002 0.459 -16.453 1 96.44 125 ARG A C 1
ATOM 959 O O . ARG A 1 125 ? 1.009 -0.272 -16.422 1 96.44 125 ARG A O 1
ATOM 966 N N . MET A 1 126 ? 3.18 -0.02 -16.203 1 98.31 126 MET A N 1
ATOM 967 C CA . MET A 1 126 ? 3.414 -1.422 -15.875 1 98.31 126 MET A CA 1
ATOM 968 C C . MET A 1 126 ? 2.748 -1.781 -14.547 1 98.31 126 MET A C 1
ATOM 970 O O . MET A 1 126 ? 2.178 -2.865 -14.406 1 98.31 126 MET A O 1
ATOM 974 N N . ILE A 1 127 ? 2.83 -0.867 -13.547 1 98.69 127 ILE A N 1
ATOM 975 C CA . ILE A 1 127 ? 2.166 -1.085 -12.266 1 98.69 127 ILE A CA 1
ATOM 976 C C . ILE A 1 127 ? 0.66 -1.227 -12.477 1 98.69 127 ILE A C 1
ATOM 978 O O . ILE A 1 127 ? 0.043 -2.174 -11.992 1 98.69 127 ILE A O 1
ATOM 982 N N . THR A 1 128 ? 0.12 -0.3 -13.25 1 97.38 128 THR A N 1
ATOM 983 C CA . THR A 1 128 ? -1.308 -0.346 -13.547 1 97.38 128 THR A CA 1
ATOM 984 C C . THR A 1 128 ? -1.682 -1.67 -14.211 1 97.38 128 THR A C 1
ATOM 986 O O . THR A 1 128 ? -2.676 -2.297 -13.836 1 97.38 128 THR A O 1
ATOM 989 N N . ASP A 1 129 ? -0.893 -2.133 -15.164 1 97.88 129 ASP A N 1
ATOM 990 C CA . ASP A 1 129 ? -1.177 -3.369 -15.883 1 97.88 129 ASP A CA 1
ATOM 991 C C . ASP A 1 129 ? -1.171 -4.57 -14.938 1 97.88 129 ASP A C 1
ATOM 993 O O . ASP A 1 129 ? -2.059 -5.422 -15 1 97.88 129 ASP A O 1
ATOM 997 N N . ILE A 1 130 ? -0.221 -4.633 -14.07 1 98.69 130 ILE A N 1
ATOM 998 C CA . ILE A 1 130 ? -0.086 -5.766 -13.164 1 98.69 130 ILE A CA 1
ATOM 999 C C . ILE A 1 130 ? -1.218 -5.742 -12.141 1 98.69 130 ILE A C 1
ATOM 1001 O O . ILE A 1 130 ? -1.79 -6.785 -11.82 1 98.69 130 ILE A O 1
ATOM 1005 N N . PHE A 1 131 ? -1.549 -4.559 -11.625 1 98.69 131 PHE A N 1
ATOM 1006 C CA . PHE A 1 131 ? -2.625 -4.43 -10.648 1 98.69 131 PHE A CA 1
ATOM 1007 C C . PHE A 1 131 ? -3.969 -4.781 -11.273 1 98.69 131 PHE A C 1
ATOM 1009 O O . PHE A 1 131 ? -4.785 -5.473 -10.664 1 98.69 131 PHE A O 1
ATOM 1016 N N . GLN A 1 132 ? -4.191 -4.316 -12.516 1 97.5 132 GLN A N 1
ATOM 1017 C CA . GLN A 1 132 ? -5.422 -4.668 -13.219 1 97.5 132 GLN A CA 1
ATOM 1018 C C . GLN A 1 132 ? -5.477 -6.168 -13.508 1 97.5 132 GLN A C 1
ATOM 1020 O O . GLN A 1 132 ? -6.535 -6.789 -13.391 1 97.5 132 GLN A O 1
ATOM 1025 N N . TRP A 1 133 ? -4.383 -6.75 -13.938 1 98.25 133 TRP A N 1
ATOM 1026 C CA . TRP A 1 133 ? -4.305 -8.195 -14.117 1 98.25 133 TRP A CA 1
ATOM 1027 C C . TRP A 1 133 ? -4.711 -8.922 -12.836 1 98.25 133 TRP A C 1
ATOM 1029 O O . TRP A 1 133 ? -5.508 -9.859 -12.875 1 98.25 133 TRP A O 1
ATOM 1039 N N . TYR A 1 134 ? -4.168 -8.516 -11.719 1 98.56 134 TYR A N 1
ATOM 1040 C CA . TYR A 1 134 ? -4.445 -9.109 -10.414 1 98.56 134 TYR A CA 1
ATOM 1041 C C . TYR A 1 134 ? -5.938 -9.062 -10.102 1 98.56 134 TYR A C 1
ATOM 1043 O O . TYR A 1 134 ? -6.512 -10.047 -9.633 1 98.56 134 TYR A O 1
ATOM 1051 N N . GLU A 1 135 ? -6.555 -7.906 -10.305 1 97.44 135 GLU A N 1
ATOM 1052 C CA . GLU A 1 135 ? -7.965 -7.711 -9.977 1 97.44 135 GLU A CA 1
ATOM 1053 C C . GLU A 1 135 ? -8.859 -8.648 -10.789 1 97.44 135 GLU A C 1
ATOM 1055 O O . GLU A 1 135 ? -9.922 -9.055 -10.32 1 97.44 135 GLU A O 1
ATOM 1060 N N . GLN A 1 136 ? -8.352 -9.047 -11.891 1 96.62 136 GLN A N 1
ATOM 1061 C CA . GLN A 1 136 ? -9.234 -9.711 -12.836 1 96.62 136 GLN A CA 1
ATOM 1062 C C . GLN A 1 136 ? -8.938 -11.211 -12.914 1 96.62 136 GLN A C 1
ATOM 1064 O O . GLN A 1 136 ? -9.734 -11.984 -13.445 1 96.62 136 GLN A O 1
ATOM 1069 N N . THR A 1 137 ? -7.82 -11.594 -12.5 1 98 137 THR A N 1
ATOM 1070 C CA . THR A 1 137 ? -7.367 -12.969 -12.672 1 98 137 THR A CA 1
ATOM 1071 C C . THR A 1 137 ? -7.781 -13.828 -11.477 1 98 137 THR A C 1
ATOM 1073 O O . THR A 1 137 ? -7.535 -13.461 -10.32 1 98 137 THR A O 1
ATOM 1076 N N . PRO A 1 138 ? -8.43 -15 -11.719 1 98.38 138 PRO A N 1
ATOM 1077 C CA . PRO A 1 138 ? -8.648 -15.93 -10.602 1 98.38 138 PRO A CA 1
ATOM 1078 C C . PRO A 1 138 ? -7.34 -16.453 -10.008 1 98.38 138 PRO A C 1
ATOM 1080 O O . PRO A 1 138 ? -6.473 -16.938 -10.734 1 98.38 138 PRO A O 1
ATOM 1083 N N . MET A 1 139 ? -7.207 -16.312 -8.734 1 97.81 139 MET A N 1
ATOM 1084 C CA . MET A 1 139 ? -5.996 -16.75 -8.047 1 97.81 139 MET A CA 1
ATOM 1085 C C . MET A 1 139 ? -6.344 -17.562 -6.801 1 97.81 139 MET A C 1
ATOM 1087 O O . MET A 1 139 ? -7.434 -17.406 -6.242 1 97.81 139 MET A O 1
ATOM 1091 N N . PRO A 1 140 ? -5.473 -18.406 -6.332 1 97.94 140 PRO A N 1
ATOM 1092 C CA . PRO A 1 140 ? -4.121 -18.656 -6.836 1 97.94 140 PRO A CA 1
ATOM 1093 C C . PRO A 1 140 ? -4.098 -19.625 -8.016 1 97.94 140 PRO A C 1
ATOM 1095 O O . PRO A 1 140 ? -4.98 -20.484 -8.125 1 97.94 140 PRO A O 1
ATOM 1098 N N . GLN A 1 141 ? -3.092 -19.469 -8.883 1 97.81 141 GLN A N 1
ATOM 1099 C CA . GLN A 1 141 ? -2.895 -20.391 -10 1 97.81 141 GLN A CA 1
ATOM 1100 C C . GLN A 1 141 ? -1.671 -21.281 -9.766 1 97.81 141 GLN A C 1
ATOM 1102 O O . GLN A 1 141 ? -1.617 -22.406 -10.25 1 97.81 141 GLN A O 1
ATOM 1107 N N . TYR A 1 142 ? -0.721 -20.828 -9.023 1 97.81 142 TYR A N 1
ATOM 1108 C CA . TYR A 1 142 ? 0.528 -21.547 -8.805 1 97.81 142 TYR A CA 1
ATOM 1109 C C . TYR A 1 142 ? 0.293 -22.812 -7.984 1 97.81 142 TYR A C 1
ATOM 1111 O O . TYR A 1 142 ? -0.375 -22.766 -6.949 1 97.81 142 TYR A O 1
ATOM 1119 N N . ILE A 1 143 ? 0.862 -23.859 -8.469 1 96.19 143 ILE A N 1
ATOM 1120 C CA . ILE A 1 143 ? 0.845 -25.125 -7.746 1 96.19 143 ILE A CA 1
ATOM 1121 C C . ILE A 1 143 ? 2.273 -25.547 -7.406 1 96.19 143 ILE A C 1
ATOM 1123 O O . ILE A 1 143 ? 3.049 -25.906 -8.297 1 96.19 143 ILE A O 1
ATOM 1127 N N . PRO A 1 144 ? 2.551 -25.5 -6.168 1 95.44 144 PRO A N 1
ATOM 1128 C CA . PRO A 1 144 ? 3.912 -25.891 -5.797 1 95.44 144 PRO A CA 1
ATOM 1129 C C . PRO A 1 144 ? 4.176 -27.391 -6.008 1 95.44 144 PRO A C 1
ATOM 1131 O O . PRO A 1 144 ? 3.281 -28.203 -5.801 1 95.44 144 PRO A O 1
ATOM 1134 N N . LYS A 1 145 ? 5.41 -27.641 -6.316 1 92.06 145 LYS A N 1
ATOM 1135 C CA . LYS A 1 145 ? 5.809 -29.031 -6.453 1 92.06 145 LYS A CA 1
ATOM 1136 C C . LYS A 1 145 ? 5.73 -29.766 -5.113 1 92.06 145 LYS A C 1
ATOM 1138 O O . LYS A 1 145 ? 5.305 -30.906 -5.051 1 92.06 145 LYS A O 1
ATOM 1143 N N . LYS A 1 146 ? 6.102 -29.062 -4.074 1 91.38 146 LYS A N 1
ATOM 1144 C CA . LYS A 1 146 ? 6.055 -29.562 -2.705 1 91.38 146 LYS A CA 1
ATOM 1145 C C . LYS A 1 146 ? 5.285 -28.609 -1.797 1 91.38 146 LYS A C 1
ATOM 1147 O O . LYS A 1 146 ? 5.883 -27.797 -1.088 1 91.38 146 LYS A O 1
ATOM 1152 N N . PRO A 1 147 ? 3.998 -28.828 -1.767 1 90.75 147 PRO A N 1
ATOM 1153 C CA . PRO A 1 147 ? 3.207 -27.875 -0.988 1 90.75 147 PRO A CA 1
ATOM 1154 C C . PRO A 1 147 ? 3.447 -28 0.515 1 90.75 147 PRO A C 1
ATOM 1156 O O . PRO A 1 147 ? 3.627 -29.109 1.026 1 90.75 147 PRO A O 1
ATOM 1159 N N . ALA A 1 148 ? 3.492 -26.875 1.201 1 86.5 148 ALA A N 1
ATOM 1160 C CA . ALA A 1 148 ? 3.562 -26.859 2.66 1 86.5 148 ALA A CA 1
ATOM 1161 C C . ALA A 1 148 ? 2.344 -27.547 3.275 1 86.5 148 ALA A C 1
ATOM 1163 O O . ALA A 1 148 ? 2.436 -28.141 4.348 1 86.5 148 ALA A O 1
ATOM 1164 N N . HIS A 1 149 ? 1.179 -27.359 2.57 1 85.88 149 HIS A N 1
ATOM 1165 C CA . HIS A 1 149 ? -0.079 -28 2.938 1 85.88 149 HIS A CA 1
ATOM 1166 C C . HIS A 1 149 ? -0.752 -28.625 1.721 1 85.88 149 HIS A C 1
ATOM 1168 O O . HIS A 1 149 ? -0.7 -28.078 0.621 1 85.88 149 HIS A O 1
ATOM 1174 N N . ASP A 1 150 ? -1.318 -29.719 1.931 1 85.88 150 ASP A N 1
ATOM 1175 C CA . ASP A 1 150 ? -1.978 -30.422 0.834 1 85.88 150 ASP A CA 1
ATOM 1176 C C . ASP A 1 150 ? -3.418 -29.953 0.663 1 85.88 150 ASP A C 1
ATOM 1178 O O . ASP A 1 150 ? -4.359 -30.734 0.822 1 85.88 150 ASP A O 1
ATOM 1182 N N . PHE A 1 151 ? -3.553 -28.672 0.315 1 92.62 151 PHE A N 1
ATOM 1183 C CA . PHE A 1 151 ? -4.871 -28.094 0.095 1 92.62 151 PHE A CA 1
ATOM 1184 C C . PHE A 1 151 ? -5.172 -27.984 -1.395 1 92.62 151 PHE A C 1
ATOM 1186 O O . PHE A 1 151 ? -4.281 -27.688 -2.191 1 92.62 151 PHE A O 1
ATOM 1193 N N . ILE A 1 152 ? -6.383 -28.328 -1.687 1 93.81 152 ILE A N 1
ATOM 1194 C CA . ILE A 1 152 ? -6.902 -27.922 -2.986 1 93.81 152 ILE A CA 1
ATOM 1195 C C . ILE A 1 152 ? -7.57 -26.547 -2.861 1 93.81 152 ILE A C 1
ATOM 1197 O O . ILE A 1 152 ? -8.641 -26.438 -2.262 1 93.81 152 ILE A O 1
ATOM 1201 N N . LEU A 1 153 ? -6.953 -25.562 -3.43 1 96.81 153 LEU A N 1
ATOM 1202 C CA . LEU A 1 153 ? -7.434 -24.203 -3.271 1 96.81 153 LEU A CA 1
ATOM 1203 C C . LEU A 1 153 ? -8.172 -23.734 -4.523 1 96.81 153 LEU A C 1
ATOM 1205 O O . LEU A 1 153 ? -7.598 -23.734 -5.617 1 96.81 153 LEU A O 1
ATOM 1209 N N . PRO A 1 154 ? -9.422 -23.359 -4.367 1 97.62 154 PRO A N 1
ATOM 1210 C CA . PRO A 1 154 ? -10.102 -22.781 -5.527 1 97.62 154 PRO A CA 1
ATOM 1211 C C . PRO A 1 154 ? -9.539 -21.422 -5.93 1 97.62 154 PRO A C 1
ATOM 1213 O O . PRO A 1 154 ? -9.047 -20.672 -5.082 1 97.62 154 PRO A O 1
ATOM 1216 N N . ALA A 1 155 ? -9.594 -21.141 -7.195 1 98.12 155 ALA A N 1
ATOM 1217 C CA . ALA A 1 155 ? -9.164 -19.859 -7.719 1 98.12 155 ALA A CA 1
ATOM 1218 C C . ALA A 1 155 ? -10.359 -18.938 -7.969 1 98.12 155 ALA A C 1
ATOM 1220 O O . ALA A 1 155 ? -11.352 -19.344 -8.578 1 98.12 155 ALA A O 1
ATOM 1221 N N . PHE A 1 156 ? -10.266 -17.703 -7.422 1 97.81 156 PHE A N 1
ATOM 1222 C CA . PHE A 1 156 ? -11.312 -16.703 -7.633 1 97.81 156 PHE A CA 1
ATOM 1223 C C . PHE A 1 156 ? -10.703 -15.328 -7.914 1 97.81 156 PHE A C 1
ATOM 1225 O O . PHE A 1 156 ? -9.68 -14.969 -7.328 1 97.81 156 PHE A O 1
ATOM 1232 N N . ALA A 1 157 ? -11.297 -14.633 -8.852 1 96.75 157 ALA A N 1
ATOM 1233 C CA . ALA A 1 157 ? -11 -13.203 -8.945 1 96.75 157 ALA A CA 1
ATOM 1234 C C . ALA A 1 157 ? -11.703 -12.43 -7.84 1 96.75 157 ALA A C 1
ATOM 1236 O O . ALA A 1 157 ? -12.914 -12.578 -7.641 1 96.75 157 ALA A O 1
ATOM 1237 N N . THR A 1 158 ? -10.914 -11.625 -7.09 1 94 158 THR A N 1
ATOM 1238 C CA . THR A 1 158 ? -11.523 -10.93 -5.957 1 94 158 THR A CA 1
ATOM 1239 C C . THR A 1 158 ? -11.734 -9.453 -6.285 1 94 158 THR A C 1
ATOM 1241 O O . THR A 1 158 ? -12.266 -8.703 -5.461 1 94 158 THR A O 1
ATOM 1244 N N . GLU A 1 159 ? -11.25 -8.961 -7.352 1 94.88 159 GLU A N 1
ATOM 1245 C CA . GLU A 1 159 ? -11.508 -7.656 -7.957 1 94.88 159 GLU A CA 1
ATOM 1246 C C . GLU A 1 159 ? -10.969 -6.527 -7.082 1 94.88 159 GLU A C 1
ATOM 1248 O O . GLU A 1 159 ? -11.508 -5.418 -7.094 1 94.88 159 GLU A O 1
ATOM 1253 N N . SER A 1 160 ? -10.016 -6.855 -6.273 1 96.94 160 SER A N 1
ATOM 1254 C CA . SER A 1 160 ? -9.5 -5.812 -5.391 1 96.94 160 SER A CA 1
ATOM 1255 C C . SER A 1 160 ? -8.016 -6.027 -5.098 1 96.94 160 SER A C 1
ATOM 1257 O O . SER A 1 160 ? -7.578 -7.156 -4.879 1 96.94 160 SER A O 1
ATOM 1259 N N . VAL A 1 161 ? -7.289 -4.938 -5.113 1 98.31 161 VAL A N 1
ATOM 1260 C CA . VAL A 1 161 ? -5.871 -4.988 -4.766 1 98.31 161 VAL A CA 1
ATOM 1261 C C . VAL A 1 161 ? -5.699 -4.812 -3.258 1 98.31 161 VAL A C 1
ATOM 1263 O O . VAL A 1 161 ? -4.594 -4.938 -2.734 1 98.31 161 VAL A O 1
ATOM 1266 N N . LEU A 1 162 ? -6.742 -4.477 -2.545 1 98 162 LEU A N 1
ATOM 1267 C CA . LEU A 1 162 ? -6.672 -4.305 -1.098 1 98 162 LEU A CA 1
ATOM 1268 C C . LEU A 1 162 ? -6.637 -5.656 -0.389 1 98 162 LEU A C 1
ATOM 1270 O O . LEU A 1 162 ? -7.484 -6.516 -0.64 1 98 162 LEU A O 1
ATOM 1274 N N . CYS A 1 163 ? -5.703 -5.793 0.441 1 98.38 163 CYS A N 1
ATOM 1275 C CA . CYS A 1 163 ? -5.406 -7.062 1.096 1 98.38 163 CYS A CA 1
ATOM 1276 C C . CYS A 1 163 ? -6.609 -7.57 1.876 1 98.38 163 CYS A C 1
ATOM 1278 O O . CYS A 1 163 ? -6.988 -8.734 1.749 1 98.38 163 CYS A O 1
ATOM 1280 N N . HIS A 1 164 ? -7.25 -6.715 2.709 1 96.88 164 HIS A N 1
ATOM 1281 C CA . HIS A 1 164 ? -8.352 -7.18 3.549 1 96.88 164 HIS A CA 1
ATOM 1282 C C . HIS A 1 164 ? -9.547 -7.602 2.703 1 96.88 164 HIS A C 1
ATOM 1284 O O . HIS A 1 164 ? -10.219 -8.586 3.018 1 96.88 164 HIS A O 1
ATOM 1290 N N . VAL A 1 165 ? -9.805 -6.891 1.62 1 96.25 165 VAL A N 1
ATOM 1291 C CA . VAL A 1 165 ? -10.938 -7.215 0.759 1 96.25 165 VAL A CA 1
ATOM 1292 C C . VAL A 1 165 ? -10.664 -8.523 0.018 1 96.25 165 VAL A C 1
ATOM 1294 O O . VAL A 1 165 ? -11.523 -9.406 -0.025 1 96.25 165 VAL A O 1
ATOM 1297 N N . SER A 1 166 ? -9.5 -8.602 -0.562 1 96.94 166 SER A N 1
ATOM 1298 C CA . SER A 1 166 ? -9.125 -9.789 -1.322 1 96.94 166 SER A CA 1
ATOM 1299 C C . SER A 1 166 ? -9.195 -11.047 -0.46 1 96.94 166 SER A C 1
ATOM 1301 O O . SER A 1 166 ? -9.797 -12.047 -0.859 1 96.94 166 SER A O 1
ATOM 1303 N N . ASN A 1 167 ? -8.633 -10.992 0.691 1 97.12 167 ASN A N 1
ATOM 1304 C CA . ASN A 1 167 ? -8.602 -12.148 1.575 1 97.12 167 ASN A CA 1
ATOM 1305 C C . ASN A 1 167 ? -9.992 -12.516 2.082 1 97.12 167 ASN A C 1
ATOM 1307 O O . ASN A 1 167 ? -10.352 -13.695 2.133 1 97.12 167 ASN A O 1
ATOM 1311 N N . THR A 1 168 ? -10.727 -11.516 2.496 1 96.06 168 THR A N 1
ATOM 1312 C CA . THR A 1 168 ? -12.062 -11.758 3.014 1 96.06 168 THR A CA 1
ATOM 1313 C C . THR A 1 168 ? -12.961 -12.344 1.927 1 96.06 168 THR A C 1
ATOM 1315 O O . THR A 1 168 ? -13.688 -13.312 2.166 1 96.06 168 THR A O 1
ATOM 1318 N N . SER A 1 169 ? -12.875 -11.734 0.765 1 95.94 169 SER A N 1
ATOM 1319 C CA . SER A 1 169 ? -13.711 -12.195 -0.343 1 95.94 169 SER A CA 1
ATOM 1320 C C . SER A 1 169 ? -13.359 -13.625 -0.745 1 95.94 169 SER A C 1
ATOM 1322 O O . SER A 1 169 ? -14.242 -14.461 -0.93 1 95.94 169 SER A O 1
ATOM 1324 N N . TRP A 1 170 ? -12.156 -13.914 -0.872 1 97.62 170 TRP A N 1
ATOM 1325 C CA . TRP A 1 170 ? -11.742 -15.266 -1.247 1 97.62 170 TRP A CA 1
ATOM 1326 C C . TRP A 1 170 ? -12.18 -16.281 -0.198 1 97.62 170 TRP A C 1
ATOM 1328 O O . TRP A 1 170 ? -12.711 -17.344 -0.535 1 97.62 170 TRP A O 1
ATOM 1338 N N . SER A 1 171 ? -11.922 -15.953 1.043 1 97.5 171 SER A N 1
ATOM 1339 C CA . SER A 1 171 ? -12.258 -16.875 2.131 1 97.5 171 SER A CA 1
ATOM 1340 C C . SER A 1 171 ? -13.75 -17.172 2.158 1 97.5 171 SER A C 1
ATOM 1342 O O . SER A 1 171 ? -14.148 -18.328 2.373 1 97.5 171 SER A O 1
ATOM 1344 N N . LYS A 1 172 ? -14.5 -16.125 1.956 1 96.31 172 LYS A N 1
ATOM 1345 C CA . LYS A 1 172 ? -15.945 -16.312 1.893 1 96.31 172 LYS A CA 1
ATOM 1346 C C . LYS A 1 172 ? -16.328 -17.25 0.758 1 96.31 172 LYS A C 1
ATOM 1348 O O . LYS A 1 172 ? -17.125 -18.188 0.955 1 96.31 172 LYS A O 1
ATOM 1353 N N . MET A 1 173 ? -15.789 -17.031 -0.399 1 97 173 MET A N 1
ATOM 1354 C CA . MET A 1 173 ? -16.109 -17.844 -1.571 1 97 173 MET A CA 1
ATOM 1355 C C . MET A 1 173 ? -15.594 -19.281 -1.397 1 97 173 MET A C 1
ATOM 1357 O O . MET A 1 173 ? -16.234 -20.234 -1.849 1 97 173 MET A O 1
ATOM 1361 N N . ALA A 1 174 ? -14.477 -19.391 -0.765 1 97.19 174 ALA A N 1
ATOM 1362 C CA . ALA A 1 174 ? -13.844 -20.703 -0.57 1 97.19 174 ALA A CA 1
ATOM 1363 C C . ALA A 1 174 ? -14.477 -21.453 0.599 1 97.19 174 ALA A C 1
ATOM 1365 O O . ALA A 1 174 ? -14.266 -22.656 0.759 1 97.19 174 ALA A O 1
ATOM 1366 N N . GLY A 1 175 ? -15.227 -20.719 1.4 1 96.69 175 GLY A N 1
ATOM 1367 C CA . GLY A 1 175 ? -15.898 -21.344 2.527 1 96.69 175 GLY A CA 1
ATOM 1368 C C . GLY A 1 175 ? -14.977 -21.609 3.701 1 96.69 175 GLY A C 1
ATOM 1369 O O . GLY A 1 175 ? -15.109 -22.641 4.379 1 96.69 175 GLY A O 1
ATOM 1370 N N . VAL A 1 176 ? -13.984 -20.781 3.932 1 96.62 176 VAL A N 1
ATOM 1371 C CA . VAL A 1 176 ? -13.039 -20.953 5.035 1 96.62 176 VAL A CA 1
ATOM 1372 C C . VAL A 1 176 ? -12.953 -19.656 5.836 1 96.62 176 VAL A C 1
ATOM 1374 O O . VAL A 1 176 ? -13.398 -18.594 5.379 1 96.62 176 VAL A O 1
ATOM 1377 N N . LYS A 1 177 ? -12.398 -19.719 7.059 1 95.62 177 LYS A N 1
ATOM 1378 C CA . LYS A 1 177 ? -12.148 -18.531 7.879 1 95.62 177 LYS A CA 1
ATOM 1379 C C . LYS A 1 177 ? -10.977 -17.734 7.332 1 95.62 177 LYS A C 1
ATOM 1381 O O . LYS A 1 177 ? -10.102 -18.281 6.652 1 95.62 177 LYS A O 1
ATOM 1386 N N . VAL A 1 178 ? -10.953 -16.484 7.641 1 96.25 178 VAL A N 1
ATOM 1387 C CA . VAL A 1 178 ? -9.914 -15.602 7.117 1 96.25 178 VAL A CA 1
ATOM 1388 C C . VAL A 1 178 ? -8.562 -15.984 7.711 1 96.25 178 VAL A C 1
ATOM 1390 O O . VAL A 1 178 ? -7.539 -15.938 7.023 1 96.25 178 VAL A O 1
ATOM 1393 N N . ASP A 1 179 ? -8.523 -16.359 8.977 1 94.88 179 ASP A N 1
ATOM 1394 C CA . ASP A 1 179 ? -7.25 -16.719 9.594 1 94.88 179 ASP A CA 1
ATOM 1395 C C . ASP A 1 179 ? -6.988 -18.219 9.453 1 94.88 179 ASP A C 1
ATOM 1397 O O . ASP A 1 179 ? -6.281 -18.812 10.273 1 94.88 179 ASP A O 1
ATOM 1401 N N . SER A 1 180 ? -7.426 -18.844 8.414 1 95.62 180 SER A N 1
ATOM 1402 C CA . SER A 1 180 ? -7.238 -20.266 8.172 1 95.62 180 SER A CA 1
ATOM 1403 C C . SER A 1 180 ? -5.906 -20.531 7.48 1 95.62 180 SER A C 1
ATOM 1405 O O . SER A 1 180 ? -5.328 -19.641 6.859 1 95.62 180 SER A O 1
ATOM 1407 N N . ASN A 1 181 ? -5.43 -21.766 7.621 1 95.81 181 ASN A N 1
ATOM 1408 C CA . ASN A 1 181 ? -4.23 -22.203 6.906 1 95.81 181 ASN A CA 1
ATOM 1409 C C . ASN A 1 181 ? -4.461 -22.234 5.398 1 95.81 181 ASN A C 1
ATOM 1411 O O . ASN A 1 181 ? -3.537 -22 4.621 1 95.81 181 ASN A O 1
ATOM 1415 N N . GLU A 1 182 ? -5.668 -22.469 5.02 1 96.94 182 GLU A N 1
ATOM 1416 C CA . GLU A 1 182 ? -6.012 -22.438 3.602 1 96.94 182 GLU A CA 1
ATOM 1417 C C . GLU A 1 182 ? -5.777 -21.047 3.006 1 96.94 182 GLU A C 1
ATOM 1419 O O . GLU A 1 182 ? -5.152 -20.922 1.95 1 96.94 182 GLU A O 1
ATOM 1424 N N . ARG A 1 183 ? -6.266 -20.094 3.691 1 97 183 ARG A N 1
ATOM 1425 C CA . ARG A 1 183 ? -6.082 -18.734 3.207 1 97 183 ARG A CA 1
ATOM 1426 C C . ARG A 1 183 ? -4.605 -18.344 3.201 1 97 183 ARG A C 1
ATOM 1428 O O . ARG A 1 183 ? -4.137 -17.688 2.275 1 97 183 ARG A O 1
ATOM 1435 N N . LYS A 1 184 ? -3.85 -18.734 4.215 1 96.56 184 LYS A N 1
ATOM 1436 C CA . LYS A 1 184 ? -2.416 -18.453 4.266 1 96.56 184 LYS A CA 1
ATOM 1437 C C . LYS A 1 184 ? -1.69 -19.109 3.092 1 96.56 184 LYS A C 1
ATOM 1439 O O . LYS A 1 184 ? -0.805 -18.484 2.488 1 96.56 184 LYS A O 1
ATOM 1444 N N . GLU A 1 185 ? -2.074 -20.328 2.83 1 97.56 185 GLU A N 1
ATOM 1445 C CA . GLU A 1 185 ? -1.5 -21 1.671 1 97.56 185 GLU A CA 1
ATOM 1446 C C . GLU A 1 185 ? -1.888 -20.297 0.374 1 97.56 185 GLU A C 1
ATOM 1448 O O . GLU A 1 185 ? -1.087 -20.219 -0.56 1 97.56 185 GLU A O 1
ATOM 1453 N N . ARG A 1 186 ? -3.104 -19.859 0.254 1 97.94 186 ARG A N 1
ATOM 1454 C CA . ARG A 1 186 ? -3.525 -19.078 -0.902 1 97.94 186 ARG A CA 1
ATOM 1455 C C . ARG A 1 186 ? -2.619 -17.875 -1.103 1 97.94 186 ARG A C 1
ATOM 1457 O O . ARG A 1 186 ? -2.209 -17.578 -2.227 1 97.94 186 ARG A O 1
ATOM 1464 N N . CYS A 1 187 ? -2.268 -17.141 -0.04 1 98.19 187 CYS A N 1
ATOM 1465 C CA . CYS A 1 187 ? -1.397 -15.977 -0.119 1 98.19 187 CYS A CA 1
ATOM 1466 C C . CYS A 1 187 ? 0.002 -16.375 -0.577 1 98.19 187 CYS A C 1
ATOM 1468 O O . CYS A 1 187 ? 0.637 -15.641 -1.34 1 98.19 187 CYS A O 1
ATOM 1470 N N . ARG A 1 188 ? 0.46 -17.469 -0.063 1 98.12 188 ARG A N 1
ATOM 1471 C CA . ARG A 1 188 ? 1.764 -17.984 -0.471 1 98.12 188 ARG A CA 1
ATOM 1472 C C . ARG A 1 188 ? 1.805 -18.234 -1.974 1 98.12 188 ARG A C 1
ATOM 1474 O O . ARG A 1 188 ? 2.713 -17.781 -2.664 1 98.12 188 ARG A O 1
ATOM 1481 N N . ARG A 1 189 ? 0.863 -18.922 -2.459 1 98.38 189 ARG A N 1
ATOM 1482 C CA . ARG A 1 189 ? 0.806 -19.266 -3.873 1 98.38 189 ARG A CA 1
ATOM 1483 C C . ARG A 1 189 ? 0.518 -18.047 -4.734 1 98.38 189 ARG A C 1
ATOM 1485 O O . ARG A 1 189 ? 1.076 -17.891 -5.824 1 98.38 189 ARG A O 1
ATOM 1492 N N . LEU A 1 190 ? -0.376 -17.203 -4.246 1 98.69 190 LEU A N 1
ATOM 1493 C CA . LEU A 1 190 ? -0.667 -15.953 -4.934 1 98.69 190 LEU A CA 1
ATOM 1494 C C . LEU A 1 190 ? 0.596 -15.109 -5.094 1 98.69 190 LEU A C 1
ATOM 1496 O O . LEU A 1 190 ? 0.788 -14.461 -6.121 1 98.69 190 LEU A O 1
ATOM 1500 N N . SER A 1 191 ? 1.456 -15.109 -4.074 1 98.88 191 SER A N 1
ATOM 1501 C CA . SER A 1 191 ? 2.729 -14.406 -4.164 1 98.88 191 SER A CA 1
ATOM 1502 C C . SER A 1 191 ? 3.584 -14.945 -5.305 1 98.88 191 SER A C 1
ATOM 1504 O O . SER A 1 191 ? 4.301 -14.188 -5.965 1 98.88 191 SER A O 1
ATOM 1506 N N . CYS A 1 192 ? 3.51 -16.234 -5.527 1 98.88 192 CYS A N 1
ATOM 1507 C CA . CYS A 1 192 ? 4.219 -16.859 -6.637 1 98.88 192 CYS A CA 1
ATOM 1508 C C . CYS A 1 192 ? 3.648 -16.406 -7.973 1 98.88 192 CYS A C 1
ATOM 1510 O O . CYS A 1 192 ? 4.398 -16.109 -8.906 1 98.88 192 CYS A O 1
ATOM 1512 N N . ASP A 1 193 ? 2.316 -16.359 -8.07 1 98.94 193 ASP A N 1
ATOM 1513 C CA . ASP A 1 193 ? 1.662 -15.844 -9.273 1 98.94 193 ASP A CA 1
ATOM 1514 C C . ASP A 1 193 ? 2.146 -14.438 -9.602 1 98.94 193 ASP A C 1
ATOM 1516 O O . ASP A 1 193 ? 2.457 -14.133 -10.758 1 98.94 193 ASP A O 1
ATOM 1520 N N . VAL A 1 194 ? 2.23 -13.625 -8.602 1 98.94 194 VAL A N 1
ATOM 1521 C CA . VAL A 1 194 ? 2.619 -12.227 -8.789 1 98.94 194 VAL A CA 1
ATOM 1522 C C . VAL A 1 194 ? 4.102 -12.148 -9.148 1 98.94 194 VAL A C 1
ATOM 1524 O O . VAL A 1 194 ? 4.492 -11.352 -10 1 98.94 194 VAL A O 1
ATOM 1527 N N . ALA A 1 195 ? 4.922 -12.945 -8.5 1 98.94 195 ALA A N 1
ATOM 1528 C CA . ALA A 1 195 ? 6.344 -12.984 -8.828 1 98.94 195 ALA A CA 1
ATOM 1529 C C . ALA A 1 195 ? 6.555 -13.375 -10.289 1 98.94 195 ALA A C 1
ATOM 1531 O O . ALA A 1 195 ? 7.355 -12.75 -10.992 1 98.94 195 ALA A O 1
ATOM 1532 N N . GLU A 1 196 ? 5.852 -14.359 -10.711 1 98.88 196 GLU A N 1
ATOM 1533 C CA . GLU A 1 196 ? 5.914 -14.766 -12.109 1 98.88 196 GLU A CA 1
ATOM 1534 C C . GLU A 1 196 ? 5.492 -13.633 -13.031 1 98.88 196 GLU A C 1
ATOM 1536 O O . GLU A 1 196 ? 6.152 -13.367 -14.039 1 98.88 196 GLU A O 1
ATOM 1541 N N . LYS A 1 197 ? 4.453 -12.984 -12.711 1 98.88 197 LYS A N 1
ATOM 1542 C CA . LYS A 1 197 ? 3.893 -11.922 -13.547 1 98.88 197 LYS A CA 1
ATOM 1543 C C . LYS A 1 197 ? 4.867 -10.758 -13.688 1 98.88 197 LYS A C 1
ATOM 1545 O O . LYS A 1 197 ? 5.047 -10.219 -14.781 1 98.88 197 LYS A O 1
ATOM 1550 N N . VAL A 1 198 ? 5.449 -10.344 -12.57 1 98.94 198 VAL A N 1
ATOM 1551 C CA . VAL A 1 198 ? 6.312 -9.172 -12.633 1 98.94 198 VAL A CA 1
ATOM 1552 C C . VAL A 1 198 ? 7.594 -9.516 -13.383 1 98.94 198 VAL A C 1
ATOM 1554 O O . VAL A 1 198 ? 8.133 -8.68 -14.117 1 98.94 198 VAL A O 1
ATOM 1557 N N . VAL A 1 199 ? 8.102 -10.703 -13.258 1 98.88 199 VAL A N 1
ATOM 1558 C CA . VAL A 1 199 ? 9.281 -11.125 -14 1 98.88 199 VAL A CA 1
ATOM 1559 C C . VAL A 1 199 ? 8.969 -11.188 -15.492 1 98.88 199 VAL A C 1
ATOM 1561 O O . VAL A 1 199 ? 9.773 -10.758 -16.328 1 98.88 199 VAL A O 1
ATOM 1564 N N . MET A 1 200 ? 7.836 -11.75 -15.828 1 98.88 200 MET A N 1
ATOM 1565 C CA . MET A 1 200 ? 7.426 -11.758 -17.234 1 98.88 200 MET A CA 1
ATOM 1566 C C . MET A 1 200 ? 7.348 -10.336 -17.781 1 98.88 200 MET A C 1
ATOM 1568 O O . MET A 1 200 ? 7.773 -10.086 -18.906 1 98.88 200 MET A O 1
ATOM 1572 N N . ALA A 1 201 ? 6.805 -9.438 -17.016 1 98.81 201 ALA A N 1
ATOM 1573 C CA . ALA A 1 201 ? 6.695 -8.039 -17.422 1 98.81 201 ALA A CA 1
ATOM 1574 C C . ALA A 1 201 ? 8.07 -7.422 -17.641 1 98.81 201 ALA A C 1
ATOM 1576 O O . ALA A 1 201 ? 8.32 -6.77 -18.656 1 98.81 201 ALA A O 1
ATOM 1577 N N . LEU A 1 202 ? 8.961 -7.637 -16.672 1 98.69 202 LEU A N 1
ATOM 1578 C CA . LEU A 1 202 ? 10.312 -7.094 -16.75 1 98.69 202 LEU A CA 1
ATOM 1579 C C . LEU A 1 202 ? 11.07 -7.711 -17.922 1 98.69 202 LEU A C 1
ATOM 1581 O O . LEU A 1 202 ? 11.812 -7.02 -18.625 1 98.69 202 LEU A O 1
ATOM 1585 N N . ASN A 1 203 ? 10.922 -9.047 -18.125 1 98.62 203 ASN A N 1
ATOM 1586 C CA . ASN A 1 203 ? 11.508 -9.711 -19.281 1 98.62 203 ASN A CA 1
ATOM 1587 C C . ASN A 1 203 ? 11.047 -9.078 -20.594 1 98.62 203 ASN A C 1
ATOM 1589 O O . ASN A 1 203 ? 11.867 -8.797 -21.469 1 98.62 203 ASN A O 1
ATOM 1593 N N . ASP A 1 204 ? 9.766 -8.875 -20.719 1 98.44 204 ASP A N 1
ATOM 1594 C CA . ASP A 1 204 ? 9.195 -8.297 -21.922 1 98.44 204 ASP A CA 1
ATOM 1595 C C . ASP A 1 204 ? 9.719 -6.875 -22.156 1 98.44 204 ASP A C 1
ATOM 1597 O O . ASP A 1 204 ? 9.992 -6.48 -23.281 1 98.44 204 ASP A O 1
ATOM 1601 N N . LEU A 1 205 ? 9.781 -6.113 -21.062 1 97.88 205 LEU A N 1
ATOM 1602 C CA . LEU A 1 205 ? 10.305 -4.758 -21.203 1 97.88 205 LEU A CA 1
ATOM 1603 C C . LEU A 1 205 ? 11.75 -4.773 -21.688 1 97.88 205 LEU A C 1
ATOM 1605 O O . LEU A 1 205 ? 12.117 -4.016 -22.578 1 97.88 205 LEU A O 1
ATOM 1609 N N . LYS A 1 206 ? 12.555 -5.613 -21.078 1 96.19 206 LYS A N 1
ATOM 1610 C CA . LYS A 1 206 ? 13.961 -5.742 -21.453 1 96.19 206 LYS A CA 1
ATOM 1611 C C . LYS A 1 206 ? 14.102 -6.16 -22.922 1 96.19 206 LYS A C 1
ATOM 1613 O O . LYS A 1 206 ? 15.031 -5.723 -23.609 1 96.19 206 LYS A O 1
ATOM 1618 N N . ALA A 1 207 ? 13.258 -6.969 -23.359 1 96.19 207 ALA A N 1
ATOM 1619 C CA . ALA A 1 207 ? 13.281 -7.469 -24.734 1 96.19 207 ALA A CA 1
ATOM 1620 C C . ALA A 1 207 ? 12.586 -6.5 -25.688 1 96.19 207 ALA A C 1
ATOM 1622 O O . ALA A 1 207 ? 12.422 -6.793 -26.875 1 96.19 207 ALA A O 1
ATOM 1623 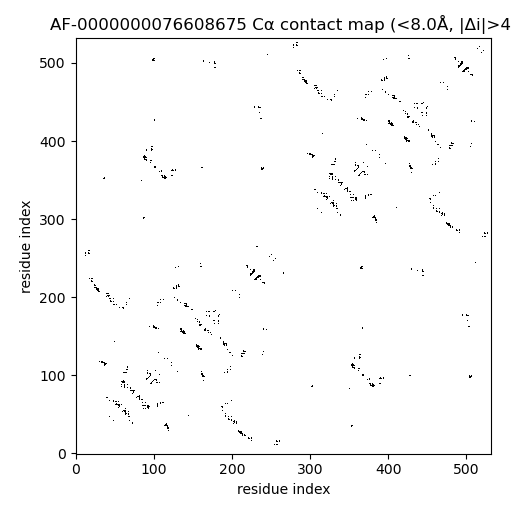N N . ASN A 1 208 ? 12.133 -5.375 -25.219 1 95.31 208 ASN A N 1
ATOM 1624 C CA . ASN A 1 208 ? 11.438 -4.359 -26 1 95.31 208 ASN A CA 1
ATOM 1625 C C . ASN A 1 208 ? 10.18 -4.918 -26.656 1 95.31 208 ASN A C 1
ATOM 1627 O O . ASN A 1 208 ? 9.93 -4.672 -27.828 1 95.31 208 ASN A O 1
ATOM 1631 N N . ARG A 1 209 ? 9.391 -5.621 -25.891 1 96.5 209 ARG A N 1
ATOM 1632 C CA . ARG A 1 209 ? 8.18 -6.223 -26.438 1 96.5 209 ARG A CA 1
ATOM 1633 C C . ARG A 1 209 ? 7.012 -6.098 -25.469 1 96.5 209 ARG A C 1
ATOM 1635 O O . ARG A 1 209 ? 6.008 -6.801 -25.594 1 96.5 209 ARG A O 1
ATOM 1642 N N . TYR A 1 210 ? 7.129 -5.309 -24.484 1 97.81 210 TYR A N 1
ATOM 1643 C CA . TYR A 1 210 ? 6.055 -5.156 -23.5 1 97.81 210 TYR A CA 1
ATOM 1644 C C . TYR A 1 210 ? 4.844 -4.477 -24.125 1 97.81 210 TYR A C 1
ATOM 1646 O O . TYR A 1 210 ? 4.977 -3.436 -24.781 1 97.81 210 TYR A O 1
ATOM 1654 N N . VAL A 1 211 ? 3.68 -5.098 -23.906 1 97.06 211 VAL A N 1
ATOM 1655 C CA . VAL A 1 211 ? 2.42 -4.539 -24.375 1 97.06 211 VAL A CA 1
ATOM 1656 C C . VAL A 1 211 ? 1.589 -4.055 -23.188 1 97.06 211 VAL A C 1
ATOM 1658 O O . VAL A 1 211 ? 1.207 -4.848 -22.328 1 97.06 211 VAL A O 1
ATOM 1661 N N . GLY A 1 212 ? 1.305 -2.779 -23.141 1 95 212 GLY A N 1
ATOM 1662 C CA . GLY A 1 212 ? 0.516 -2.164 -22.078 1 95 212 GLY A CA 1
ATOM 1663 C C . GLY A 1 212 ? -0.976 -2.195 -22.359 1 95 212 GLY A C 1
ATOM 1664 O O . GLY A 1 212 ? -1.401 -2.523 -23.469 1 95 212 GLY A O 1
ATOM 1665 N N . ASN A 1 213 ? -1.702 -2.025 -21.281 1 93 213 ASN A N 1
ATOM 1666 C CA . ASN A 1 213 ? -3.145 -1.813 -21.312 1 93 213 ASN A CA 1
ATOM 1667 C C . ASN A 1 213 ? -3.891 -3.084 -21.719 1 93 213 ASN A C 1
ATOM 1669 O O . ASN A 1 213 ? -5.02 -3.018 -22.203 1 93 213 ASN A O 1
ATOM 1673 N N . LYS A 1 214 ? -3.275 -4.223 -21.5 1 91.25 214 LYS A N 1
ATOM 1674 C CA . LYS A 1 214 ? -3.9 -5.496 -21.859 1 91.25 214 LYS A CA 1
ATOM 1675 C C . LYS A 1 214 ? -5.105 -5.781 -20.969 1 91.25 214 LYS A C 1
ATOM 1677 O O . LYS A 1 214 ? -6.027 -6.492 -21.375 1 91.25 214 LYS A O 1
ATOM 1682 N N . TYR A 1 215 ? -5.113 -5.164 -19.828 1 91.25 215 TYR A N 1
ATOM 1683 C CA . TYR A 1 215 ? -6.137 -5.488 -18.828 1 91.25 215 TYR A CA 1
ATOM 1684 C C . TYR A 1 215 ? -6.961 -4.258 -18.484 1 91.25 215 TYR A C 1
ATOM 1686 O O . TYR A 1 215 ? -7.469 -4.145 -17.359 1 91.25 215 TYR A O 1
ATOM 1694 N N . ALA A 1 216 ? -7.047 -3.398 -19.391 1 90.06 216 ALA A N 1
ATOM 1695 C CA . ALA A 1 216 ? -7.809 -2.172 -19.156 1 90.06 216 ALA A CA 1
ATOM 1696 C C . ALA A 1 216 ? -9.227 -2.484 -18.672 1 90.06 216 ALA A C 1
ATOM 1698 O O . ALA A 1 216 ? -9.859 -3.422 -19.172 1 90.06 216 ALA A O 1
ATOM 1699 N N . ASN A 1 217 ? -9.617 -1.769 -17.656 1 89.31 217 ASN A N 1
ATOM 1700 C CA . ASN A 1 217 ? -10.953 -1.93 -17.094 1 89.31 217 ASN A CA 1
ATOM 1701 C C . ASN A 1 217 ? -11.922 -0.88 -17.625 1 89.31 217 ASN A C 1
ATOM 1703 O O . ASN A 1 217 ? -11.898 0.271 -17.188 1 89.31 217 ASN A O 1
ATOM 1707 N N . GLU A 1 218 ? -12.82 -1.277 -18.391 1 85.44 218 GLU A N 1
ATOM 1708 C CA . GLU A 1 218 ? -13.734 -0.361 -19.062 1 85.44 218 GLU A CA 1
ATOM 1709 C C . GLU A 1 218 ? -14.656 0.329 -18.062 1 85.44 218 GLU A C 1
ATOM 1711 O O . GLU A 1 218 ? -15.023 1.492 -18.25 1 85.44 218 GLU A O 1
ATOM 1716 N N . SER A 1 219 ? -15.023 -0.396 -17.078 1 85.75 219 SER A N 1
ATOM 1717 C CA . SER A 1 219 ? -15.898 0.182 -16.047 1 85.75 219 SER A CA 1
ATOM 1718 C C . SER A 1 219 ? -15.219 1.349 -15.344 1 85.75 219 SER A C 1
ATOM 1720 O O . SER A 1 219 ? -15.812 2.416 -15.188 1 85.75 219 SER A O 1
ATOM 1722 N N . VAL A 1 220 ? -14.008 1.17 -14.984 1 89.06 220 VAL A N 1
ATOM 1723 C CA . VAL A 1 220 ? -13.258 2.223 -14.312 1 89.06 220 VAL A CA 1
ATOM 1724 C C . VAL A 1 220 ? -13.055 3.404 -15.258 1 89.06 220 VAL A C 1
ATOM 1726 O O . VAL A 1 220 ? -13.211 4.559 -14.859 1 89.06 220 VAL A O 1
ATOM 1729 N N . ASN A 1 221 ? -12.766 3.078 -16.453 1 87.5 221 ASN A N 1
ATOM 1730 C CA . ASN A 1 221 ? -12.547 4.129 -17.453 1 87.5 221 ASN A CA 1
ATOM 1731 C C . ASN A 1 221 ? -13.797 4.98 -17.656 1 87.5 221 ASN A C 1
ATOM 1733 O O . ASN A 1 221 ? -13.695 6.191 -17.875 1 87.5 221 ASN A O 1
ATOM 1737 N N . SER A 1 222 ? -14.906 4.379 -17.609 1 84.94 222 SER A N 1
ATOM 1738 C CA . SER A 1 222 ? -16.156 5.113 -17.734 1 84.94 222 SER A CA 1
ATOM 1739 C C . SER A 1 222 ? -16.391 6.039 -16.547 1 84.94 222 SER A C 1
ATOM 1741 O O . SER A 1 222 ? -16.875 7.156 -16.703 1 84.94 222 SER A O 1
ATOM 1743 N N . CYS A 1 223 ? -16.062 5.613 -15.398 1 88.62 223 CYS A N 1
ATOM 1744 C CA . CYS A 1 223 ? -16.234 6.414 -14.195 1 88.62 223 CYS A CA 1
ATOM 1745 C 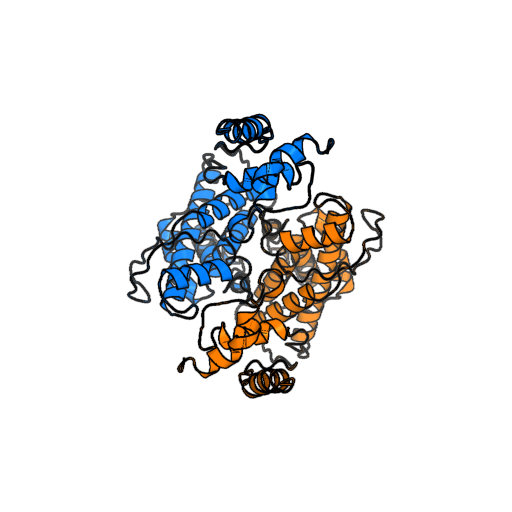C . CYS A 1 223 ? -15.312 7.625 -14.203 1 88.62 223 CYS A C 1
ATOM 1747 O O . CYS A 1 223 ? -15.742 8.742 -13.898 1 88.62 223 CYS A O 1
ATOM 1749 N N . VAL A 1 224 ? -14.094 7.418 -14.633 1 88.62 224 VAL A N 1
ATOM 1750 C CA . VAL A 1 224 ? -13.109 8.484 -14.5 1 88.62 224 VAL A CA 1
ATOM 1751 C C . VAL A 1 224 ? -13.234 9.453 -15.672 1 88.62 224 VAL A C 1
ATOM 1753 O O . VAL A 1 224 ? -12.664 10.547 -15.648 1 88.62 224 VAL A O 1
ATOM 1756 N N . ALA A 1 225 ? -13.977 9.094 -16.625 1 85 225 ALA A N 1
ATOM 1757 C CA . ALA A 1 225 ? -14.234 10.016 -17.734 1 85 225 ALA A CA 1
ATOM 1758 C C . ALA A 1 225 ? -14.859 11.312 -17.219 1 85 225 ALA A C 1
ATOM 1760 O O . ALA A 1 225 ? -14.609 12.383 -17.766 1 85 225 ALA A O 1
ATOM 1761 N N . CYS A 1 226 ? -15.586 11.242 -16.188 1 87.06 226 CYS A N 1
ATOM 1762 C CA . CYS A 1 226 ? -16.203 12.422 -15.594 1 87.06 226 CYS A CA 1
ATOM 1763 C C . CYS A 1 226 ? -15.547 12.766 -14.266 1 87.06 226 CYS A C 1
ATOM 1765 O O . CYS A 1 226 ? -15.258 13.93 -13.992 1 87.06 226 CYS A O 1
ATOM 1767 N N . HIS A 1 227 ? -15.312 11.711 -13.5 1 90.94 227 HIS A N 1
ATOM 1768 C CA . HIS A 1 227 ? -14.906 11.922 -12.117 1 90.94 227 HIS A CA 1
ATOM 1769 C C . HIS A 1 227 ? -13.391 12.078 -12.008 1 90.94 227 HIS A C 1
ATOM 1771 O O . HIS A 1 227 ? -12.883 12.562 -11 1 90.94 227 HIS A O 1
ATOM 1777 N N . GLY A 1 228 ? -12.695 11.641 -13.016 1 90.19 228 GLY A N 1
ATOM 1778 C CA . GLY A 1 228 ? -11.242 11.695 -13 1 90.19 228 GLY A CA 1
ATOM 1779 C C . GLY A 1 228 ? -10.68 13.039 -13.414 1 90.19 228 GLY A C 1
ATOM 1780 O O . GLY A 1 228 ? -11.438 13.969 -13.688 1 90.19 228 GLY A O 1
ATOM 1781 N N . SER A 1 229 ? -9.367 13.07 -13.422 1 87.69 229 SER A N 1
ATOM 1782 C CA . SER A 1 229 ? -8.68 14.344 -13.641 1 87.69 229 SER A CA 1
ATOM 1783 C C . SER A 1 229 ? -8.945 14.883 -15.039 1 87.69 229 SER A C 1
ATOM 1785 O O . SER A 1 229 ? -8.883 16.094 -15.266 1 87.69 229 SER A O 1
ATOM 1787 N N . SER A 1 230 ? -9.18 14.07 -15.953 1 83.88 230 SER A N 1
ATOM 1788 C CA . SER A 1 230 ? -9.445 14.516 -17.312 1 83.88 230 SER A CA 1
ATOM 1789 C C . SER A 1 230 ? -10.906 14.922 -17.484 1 83.88 230 SER A C 1
ATOM 1791 O O . SER A 1 230 ? -11.273 15.523 -18.5 1 83.88 230 SER A O 1
ATOM 1793 N N . GLY A 1 231 ? -11.664 14.586 -16.5 1 84.12 231 GLY A N 1
ATOM 1794 C CA . GLY A 1 231 ? -13.086 14.891 -16.578 1 84.12 231 GLY A CA 1
ATOM 1795 C C . GLY A 1 231 ? -13.43 16.25 -15.992 1 84.12 231 GLY A C 1
ATOM 1796 O O . GLY A 1 231 ? -12.57 16.938 -15.43 1 84.12 231 GLY A O 1
ATOM 1797 N N . LYS A 1 232 ? -14.719 16.547 -16.078 1 84.56 232 LYS A N 1
ATOM 1798 C CA . LYS A 1 232 ? -15.18 17.859 -15.648 1 84.56 232 LYS A CA 1
ATOM 1799 C C . LYS A 1 232 ? -15.281 17.938 -14.125 1 84.56 232 LYS A C 1
ATOM 1801 O O . LYS A 1 232 ? -15.078 19 -13.539 1 84.56 232 LYS A O 1
ATOM 1806 N N . LEU A 1 233 ? -15.555 16.844 -13.555 1 88.19 233 LEU A N 1
ATOM 1807 C CA . LEU A 1 233 ? -15.805 16.875 -12.117 1 88.19 233 LEU A CA 1
ATOM 1808 C C . LEU A 1 233 ? -14.492 16.859 -11.336 1 88.19 233 LEU A C 1
ATOM 1810 O O . LEU A 1 233 ? -14.359 17.562 -10.336 1 88.19 233 LEU A O 1
ATOM 1814 N N . ASP A 1 234 ? -13.539 16 -11.828 1 92.25 234 ASP A N 1
ATOM 1815 C CA . ASP A 1 234 ? -12.227 15.93 -11.195 1 92.25 234 ASP A CA 1
ATOM 1816 C C . ASP A 1 234 ? -12.359 15.82 -9.68 1 92.25 234 ASP A C 1
ATOM 1818 O O . ASP A 1 234 ? -11.766 16.609 -8.938 1 92.25 234 ASP A O 1
ATOM 1822 N N . ASN A 1 235 ? -13.195 14.93 -9.258 1 92.56 235 ASN A N 1
ATOM 1823 C CA . ASN A 1 235 ? -13.484 14.773 -7.836 1 92.56 235 ASN A CA 1
ATOM 1824 C C . ASN A 1 235 ? -13.203 13.352 -7.355 1 92.56 235 ASN A C 1
ATOM 1826 O O . ASN A 1 235 ? -13.719 12.93 -6.32 1 92.56 235 ASN A O 1
ATOM 1830 N N . SER A 1 236 ? -12.531 12.656 -8.141 1 90.62 236 SER A N 1
ATOM 1831 C CA . SER A 1 236 ? -12.039 11.336 -7.762 1 90.62 236 SER A CA 1
ATOM 1832 C C . SER A 1 236 ? -10.695 11.039 -8.406 1 90.62 236 SER A C 1
ATOM 1834 O O . SER A 1 236 ? -10.312 11.68 -9.391 1 90.62 236 SER A O 1
ATOM 1836 N N . PHE A 1 237 ? -9.992 10.141 -7.617 1 89.12 237 PHE A N 1
ATOM 1837 C CA . PHE A 1 237 ? -8.688 9.719 -8.102 1 89.12 237 PHE A CA 1
ATOM 1838 C C . PHE A 1 237 ? -8.492 8.219 -7.875 1 89.12 237 PHE A C 1
ATOM 1840 O O . PHE A 1 237 ? -9.109 7.633 -6.984 1 89.12 237 PHE A O 1
ATOM 1847 N N . GLY A 1 238 ? -7.723 7.637 -8.805 1 90.25 238 GLY A N 1
ATOM 1848 C CA . GLY A 1 238 ? -7.398 6.23 -8.633 1 90.25 238 GLY A CA 1
ATOM 1849 C C . GLY A 1 238 ? -7.809 5.375 -9.812 1 90.25 238 GLY A C 1
ATOM 1850 O O . GLY A 1 238 ? -8.492 5.852 -10.727 1 90.25 238 GLY A O 1
ATOM 1851 N N . LYS A 1 239 ? -7.34 4.137 -9.773 1 93.75 239 LYS A N 1
ATOM 1852 C CA . LYS A 1 239 ? -7.57 3.234 -10.891 1 93.75 239 LYS A CA 1
ATOM 1853 C C . LYS A 1 239 ? -8.133 1.898 -10.414 1 93.75 239 LYS A C 1
ATOM 1855 O O . LYS A 1 239 ? -8.297 0.97 -11.211 1 93.75 239 LYS A O 1
ATOM 1860 N N . MET A 1 240 ? -8.406 1.797 -9.117 1 95.12 240 MET A N 1
ATOM 1861 C CA . MET A 1 240 ? -8.984 0.565 -8.594 1 95.12 240 MET A CA 1
ATOM 1862 C C . MET A 1 240 ? -10.367 0.319 -9.18 1 95.12 240 MET A C 1
ATOM 1864 O O . MET A 1 240 ? -11.016 1.248 -9.664 1 95.12 240 MET A O 1
ATOM 1868 N N . ASP A 1 241 ? -10.797 -0.894 -9.164 1 93.5 241 ASP A N 1
ATOM 1869 C CA . ASP A 1 241 ? -12.156 -1.219 -9.57 1 93.5 241 ASP A CA 1
ATOM 1870 C C . ASP A 1 241 ? -13.18 -0.541 -8.664 1 93.5 241 ASP A C 1
ATOM 1872 O O . ASP A 1 241 ? -13.422 -0.996 -7.543 1 93.5 241 ASP A O 1
ATOM 1876 N N . CYS A 1 242 ? -13.828 0.466 -9.164 1 91.81 242 CYS A N 1
ATOM 1877 C CA . CYS A 1 242 ? -14.711 1.309 -8.359 1 91.81 242 CYS A CA 1
ATOM 1878 C C . CYS A 1 242 ? -15.914 0.519 -7.863 1 91.81 242 CYS A C 1
ATOM 1880 O O . CYS A 1 242 ? -16.406 0.752 -6.754 1 91.81 242 CYS A O 1
ATOM 1882 N N . LYS A 1 243 ? -16.328 -0.411 -8.586 1 88.75 243 LYS A N 1
ATOM 1883 C CA . LYS A 1 243 ? -17.578 -1.116 -8.305 1 88.75 243 LYS A CA 1
ATOM 1884 C C . LYS A 1 243 ? -17.391 -2.17 -7.219 1 88.75 243 LYS A C 1
ATOM 1886 O O . LYS A 1 243 ? -18.359 -2.758 -6.738 1 88.75 243 LYS A O 1
ATOM 1891 N N . SER A 1 244 ? -16.188 -2.326 -6.945 1 86.56 244 SER A N 1
ATOM 1892 C CA . SER A 1 244 ? -15.945 -3.252 -5.844 1 86.56 244 SER A CA 1
ATOM 1893 C C . SER A 1 244 ? -16.406 -2.662 -4.512 1 86.56 244 SER A C 1
ATOM 1895 O O . SER A 1 244 ? -16.703 -3.398 -3.57 1 86.56 244 SER A O 1
ATOM 1897 N N . CYS A 1 245 ? -16.5 -1.337 -4.461 1 86.69 245 CYS A N 1
ATOM 1898 C CA . CYS A 1 245 ? -16.875 -0.695 -3.207 1 86.69 245 CYS A CA 1
ATOM 1899 C C . CYS A 1 245 ? -17.969 0.345 -3.43 1 86.69 245 CYS A C 1
ATOM 1901 O O . CYS A 1 245 ? -18.688 0.705 -2.496 1 86.69 245 CYS A O 1
ATOM 1903 N N . HIS A 1 246 ? -18.031 0.836 -4.648 1 88.06 246 HIS A N 1
ATOM 1904 C CA . HIS A 1 246 ? -18.984 1.893 -4.949 1 88.06 246 HIS A CA 1
ATOM 1905 C C . HIS A 1 246 ? -20.141 1.366 -5.793 1 88.06 246 HIS A C 1
ATOM 1907 O O . HIS A 1 246 ? -19.938 0.513 -6.66 1 88.06 246 HIS A O 1
ATOM 1913 N N . THR A 1 247 ? -21.312 1.913 -5.422 1 85.88 247 THR A N 1
ATOM 1914 C CA . THR A 1 247 ? -22.5 1.586 -6.203 1 85.88 247 THR A CA 1
ATOM 1915 C C . THR A 1 247 ? -23.094 2.842 -6.836 1 85.88 247 THR A C 1
ATOM 1917 O O . THR A 1 247 ? -23.078 3.914 -6.227 1 85.88 247 THR A O 1
ATOM 1920 N N . GLU A 1 248 ? -23.516 2.586 -8.078 1 82.62 248 GLU A N 1
ATOM 1921 C CA . GLU A 1 248 ? -24.203 3.682 -8.75 1 82.62 248 GLU A CA 1
ATOM 1922 C C . GLU A 1 248 ? -25.688 3.715 -8.367 1 82.62 248 GLU A C 1
ATOM 1924 O O . GLU A 1 248 ? -26.359 2.689 -8.414 1 82.62 248 GLU A O 1
ATOM 1929 N N . SER A 1 249 ? -26.047 4.875 -8.008 1 80.25 249 SER A N 1
ATOM 1930 C CA . SER A 1 249 ? -27.484 5.012 -7.801 1 80.25 249 SER A CA 1
ATOM 1931 C C . SER A 1 249 ? -28.25 4.918 -9.117 1 80.25 249 SER A C 1
ATOM 1933 O O . SER A 1 249 ? -27.672 5.051 -10.195 1 80.25 249 SER A O 1
ATOM 1935 N N . VAL A 1 250 ? -29.5 4.648 -8.898 1 78.62 250 VAL A N 1
ATOM 1936 C CA . VAL A 1 250 ? -30.375 4.586 -10.07 1 78.62 250 VAL A CA 1
ATOM 1937 C C . VAL A 1 250 ? -30.312 5.914 -10.828 1 78.62 250 VAL A C 1
ATOM 1939 O O . VAL A 1 250 ? -30.219 5.93 -12.055 1 78.62 250 VAL A O 1
ATOM 1942 N N . GLY A 1 251 ? -30.344 6.93 -10.141 1 75.75 251 GLY A N 1
ATOM 1943 C CA . GLY A 1 251 ? -30.234 8.25 -10.734 1 75.75 251 GLY A CA 1
ATOM 1944 C C . GLY A 1 251 ? -28.922 8.469 -11.469 1 75.75 251 GLY A C 1
ATOM 1945 O O . GLY A 1 251 ? -28.906 9.023 -12.57 1 75.75 251 GLY A O 1
ATOM 1946 N N . HIS A 1 252 ? -27.906 8.086 -10.812 1 82.5 252 HIS A N 1
ATOM 1947 C CA . HIS A 1 252 ? -26.594 8.227 -11.445 1 82.5 252 HIS A CA 1
ATOM 1948 C C . HIS A 1 252 ? -26.516 7.41 -12.734 1 82.5 252 HIS A C 1
ATOM 1950 O O . HIS A 1 252 ? -26.016 7.898 -13.75 1 82.5 252 HIS A O 1
ATOM 1956 N N . ARG A 1 253 ? -27.062 6.348 -12.75 1 74.81 253 ARG A N 1
ATOM 1957 C CA . ARG A 1 253 ? -27.047 5.488 -13.93 1 74.81 253 ARG A CA 1
ATOM 1958 C C . ARG A 1 253 ? -27.875 6.082 -15.062 1 74.81 253 ARG A C 1
ATOM 1960 O O . ARG A 1 253 ? -27.484 6 -16.234 1 74.81 253 ARG A O 1
ATOM 1967 N N . ALA A 1 254 ? -28.875 6.738 -14.633 1 71.31 254 ALA A N 1
ATOM 1968 C CA . ALA A 1 254 ? -29.844 7.23 -15.617 1 71.31 254 ALA A CA 1
ATOM 1969 C C . ALA A 1 254 ? -29.422 8.594 -16.156 1 71.31 254 ALA A C 1
ATOM 1971 O O . ALA A 1 254 ? -29.656 8.898 -17.328 1 71.31 254 ALA A O 1
ATOM 1972 N N . PHE A 1 255 ? -28.781 9.344 -15.312 1 73 255 PHE A N 1
ATOM 1973 C CA . PHE A 1 255 ? -28.703 10.758 -15.672 1 73 255 PHE A CA 1
ATOM 1974 C C . PHE A 1 255 ? -27.25 11.219 -15.727 1 73 255 PHE A C 1
ATOM 1976 O O . PHE A 1 255 ? -26.984 12.367 -16.078 1 73 255 PHE A O 1
ATOM 1983 N N . SER A 1 256 ? -26.375 10.352 -15.414 1 73.38 256 SER A N 1
ATOM 1984 C CA . SER A 1 256 ? -25 10.797 -15.312 1 73.38 256 SER A CA 1
ATOM 1985 C C . SER A 1 256 ? -24.484 11.359 -16.641 1 73.38 256 SER A C 1
ATOM 1987 O O . SER A 1 256 ? -23.797 12.375 -16.672 1 73.38 256 SER A O 1
ATOM 1989 N N . ASN A 1 257 ? -24.859 10.75 -17.688 1 68.69 257 ASN A N 1
ATOM 1990 C CA . ASN A 1 257 ? -24.391 11.203 -18.984 1 68.69 257 ASN A CA 1
ATOM 1991 C C . ASN A 1 257 ? -25.016 12.539 -19.375 1 68.69 257 ASN A C 1
ATOM 1993 O O . ASN A 1 257 ? -24.344 13.398 -19.953 1 68.69 257 ASN A O 1
ATOM 1997 N N . ILE A 1 258 ? -26.188 12.664 -19.062 1 67.81 258 ILE A N 1
ATOM 1998 C CA . ILE A 1 258 ? -26.875 13.922 -19.328 1 67.81 258 ILE A CA 1
ATOM 1999 C C . ILE A 1 258 ? -26.25 15.039 -18.484 1 67.81 258 ILE A C 1
ATOM 2001 O O . ILE A 1 258 ? -25.984 16.125 -18.984 1 67.81 258 ILE A O 1
ATOM 2005 N N . HIS A 1 259 ? -26.031 14.711 -17.297 1 69.06 259 HIS A N 1
ATOM 2006 C CA . HIS A 1 259 ? -25.406 15.664 -16.391 1 69.06 259 HIS A CA 1
ATOM 2007 C C . HIS A 1 259 ? -24.047 16.109 -16.906 1 69.06 259 HIS A C 1
ATOM 2009 O O . HIS A 1 259 ? -23.734 17.297 -16.891 1 69.06 259 HIS A O 1
ATOM 2015 N N . TYR A 1 260 ? -23.359 15.219 -17.375 1 71.88 260 TYR A N 1
ATOM 2016 C CA . TYR A 1 260 ? -22.031 15.508 -17.875 1 71.88 260 TYR A CA 1
ATOM 2017 C C . TYR A 1 260 ? -22.094 16.453 -19.078 1 71.88 260 TYR A C 1
ATOM 2019 O O . TYR A 1 260 ? -21.266 17.359 -19.203 1 71.88 260 TYR A O 1
ATOM 2027 N N . LYS A 1 261 ? -22.953 16.25 -19.797 1 70.06 261 LYS A N 1
ATOM 2028 C CA . LYS A 1 261 ? -23.078 17.078 -21 1 70.06 261 LYS A CA 1
ATOM 2029 C C . LYS A 1 261 ? -23.547 18.484 -20.656 1 70.06 261 LYS A C 1
ATOM 2031 O O . LYS A 1 261 ? -23.156 19.453 -21.312 1 70.06 261 LYS A O 1
ATOM 2036 N N . LEU A 1 262 ? -24.312 18.5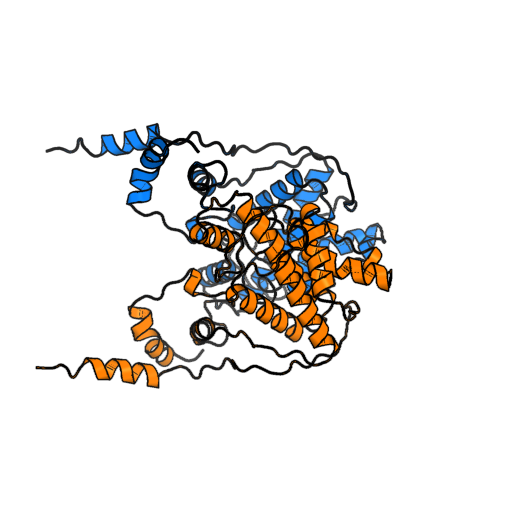 -19.641 1 69.31 262 LEU A N 1
ATOM 2037 C CA . LEU A 1 262 ? -24.906 19.781 -19.328 1 69.31 262 LEU A CA 1
ATOM 2038 C C . LEU A 1 262 ? -24 20.578 -18.391 1 69.31 262 LEU A C 1
ATOM 2040 O O . LEU A 1 262 ? -24.172 21.797 -18.234 1 69.31 262 LEU A O 1
ATOM 2044 N N . THR A 1 263 ? -23.266 19.719 -17.734 1 65.56 263 THR A N 1
ATOM 2045 C CA . THR A 1 263 ? -22.328 20.406 -16.844 1 65.56 263 THR A CA 1
ATOM 2046 C C . THR A 1 263 ? -21.25 21.125 -17.641 1 65.56 263 THR A C 1
ATOM 2048 O O . THR A 1 263 ? -20.859 20.672 -18.719 1 65.56 263 THR A O 1
ATOM 2051 N N . GLY A 1 264 ? -21.141 22.438 -17.531 1 60 264 GLY A N 1
ATOM 2052 C CA . GLY A 1 264 ? -20.203 23.312 -18.219 1 60 264 GLY A CA 1
ATOM 2053 C C . GLY A 1 264 ? -18.812 22.703 -18.344 1 60 264 GLY A C 1
ATOM 2054 O O . GLY A 1 264 ? -18.578 21.578 -17.922 1 60 264 GLY A O 1
ATOM 2055 N N . ASP A 1 265 ? -17.938 23.391 -19.141 1 61.38 265 ASP A N 1
ATOM 2056 C CA . ASP A 1 265 ? -16.578 22.984 -19.484 1 61.38 265 ASP A CA 1
ATOM 2057 C C . ASP A 1 265 ? -15.719 22.859 -18.219 1 61.38 265 ASP A C 1
ATOM 2059 O O . ASP A 1 265 ? -16.078 23.375 -17.156 1 61.38 265 ASP A O 1
ATOM 2063 N N . LYS A 1 266 ? -14.789 21.922 -18.328 1 64.19 266 LYS A N 1
ATOM 2064 C CA . LYS A 1 266 ? -13.836 21.781 -17.234 1 64.19 266 LYS A CA 1
ATOM 2065 C C . LYS A 1 266 ? -13.242 23.125 -16.844 1 64.19 266 LYS A C 1
ATOM 2067 O O . LYS A 1 266 ? -12.922 23.938 -17.719 1 64.19 266 LYS A O 1
ATOM 2072 N N . MET B 1 1 ? -50.156 3.619 28.812 1 24.75 1 MET B N 1
ATOM 2073 C CA . MET B 1 1 ? -49.844 3.186 27.453 1 24.75 1 MET B CA 1
ATOM 2074 C C . MET B 1 1 ? -48.375 2.781 27.375 1 24.75 1 MET B C 1
ATOM 2076 O O . MET B 1 1 ? -47.531 3.312 28.094 1 24.75 1 MET B O 1
ATOM 2080 N N . LEU B 1 2 ? -47.812 1.562 26.703 1 28.39 2 LEU B N 1
ATOM 2081 C CA . LEU B 1 2 ? -46.656 0.712 27 1 28.39 2 LEU B CA 1
ATOM 2082 C C . LEU B 1 2 ? -45.344 1.413 26.625 1 28.39 2 LEU B C 1
ATOM 2084 O O . LEU B 1 2 ? -44.938 1.377 25.453 1 28.39 2 LEU B O 1
ATOM 2088 N N . ALA B 1 3 ? -45 2.576 27.016 1 34.91 3 ALA B N 1
ATOM 2089 C CA . ALA B 1 3 ? -43.719 3.291 26.922 1 34.91 3 ALA B CA 1
ATOM 2090 C C . ALA B 1 3 ? -42.594 2.463 27.516 1 34.91 3 ALA B C 1
ATOM 2092 O O . ALA B 1 3 ? -41.469 2.938 27.609 1 34.91 3 ALA B O 1
ATOM 2093 N N . GLY B 1 4 ? -42.844 1.386 28.25 1 37.41 4 GLY B N 1
ATOM 2094 C CA . GLY B 1 4 ? -41.844 0.616 28.984 1 37.41 4 GLY B CA 1
ATOM 2095 C C . GLY B 1 4 ? -40.875 -0.123 28.078 1 37.41 4 GLY B C 1
ATOM 2096 O O . GLY B 1 4 ? -40 -0.829 28.562 1 37.41 4 GLY B O 1
ATOM 2097 N N . GLY B 1 5 ? -41.219 -0.347 26.781 1 39.75 5 GLY B N 1
ATOM 2098 C CA . GLY B 1 5 ? -40.5 -1.312 25.953 1 39.75 5 GLY B CA 1
ATOM 2099 C C . GLY B 1 5 ? -39.125 -0.86 25.562 1 39.75 5 GLY B C 1
ATOM 2100 O O . GLY B 1 5 ? -38.312 -1.651 25.047 1 39.75 5 GLY B O 1
ATOM 2101 N N . GLY B 1 6 ? -38.844 0.382 25.422 1 42.69 6 GLY B N 1
ATOM 2102 C CA . GLY B 1 6 ? -37.594 0.847 24.875 1 42.69 6 GLY B CA 1
ATOM 2103 C C . GLY B 1 6 ? -36.406 0.658 25.812 1 42.69 6 GLY B C 1
ATOM 2104 O O . GLY B 1 6 ? -35.25 0.622 25.391 1 42.69 6 GLY B O 1
ATOM 2105 N N . VAL B 1 7 ? -36.625 0.749 27.141 1 46.38 7 VAL B N 1
ATOM 2106 C CA . VAL B 1 7 ? -35.531 0.697 28.141 1 46.38 7 VAL B CA 1
ATOM 2107 C C . VAL B 1 7 ? -34.969 -0.71 28.188 1 46.38 7 VAL B C 1
ATOM 2109 O O . VAL B 1 7 ? -33.75 -0.88 28.422 1 46.38 7 VAL B O 1
ATOM 2112 N N . GLY B 1 8 ? -35.719 -1.732 27.844 1 42.06 8 GLY B N 1
ATOM 2113 C CA . GLY B 1 8 ? -35.25 -3.104 27.984 1 42.06 8 GLY B CA 1
ATOM 2114 C C . GLY B 1 8 ? -34.219 -3.496 26.938 1 42.06 8 GLY B C 1
ATOM 2115 O O . GLY B 1 8 ? -33.25 -4.184 27.25 1 42.06 8 GLY B O 1
ATOM 2116 N N . LEU B 1 9 ? -34.469 -3.057 25.766 1 45.06 9 LEU B N 1
ATOM 2117 C CA . LEU B 1 9 ? -33.625 -3.498 24.672 1 45.06 9 LEU B CA 1
ATOM 2118 C C . LEU B 1 9 ? -32.25 -2.854 24.781 1 45.06 9 LEU B C 1
ATOM 2120 O O . LEU B 1 9 ? -31.219 -3.508 24.531 1 45.06 9 LEU B O 1
ATOM 2124 N N . PHE B 1 10 ? -32.188 -1.631 25.188 1 44.88 10 PHE B N 1
ATOM 2125 C CA . PHE B 1 10 ? -30.922 -0.947 25.328 1 44.88 10 PHE B CA 1
ATOM 2126 C C . PHE B 1 10 ? -30.109 -1.533 26.469 1 44.88 10 PHE B C 1
ATOM 2128 O O . PHE B 1 10 ? -28.875 -1.649 26.375 1 44.88 10 PHE B O 1
ATOM 2135 N N . ALA B 1 11 ? -30.703 -1.831 27.578 1 46.03 11 ALA B N 1
ATOM 2136 C CA . ALA B 1 11 ? -30.016 -2.41 28.734 1 46.03 11 ALA B CA 1
ATOM 2137 C C . ALA B 1 11 ? -29.469 -3.791 28.406 1 46.03 11 ALA B C 1
ATOM 2139 O O . ALA B 1 11 ? -28.375 -4.148 28.859 1 46.03 11 ALA B O 1
ATOM 2140 N N . LEU B 1 12 ? -30.078 -4.543 27.656 1 44.72 12 LEU B N 1
ATOM 2141 C CA . LEU B 1 12 ? -29.641 -5.887 27.312 1 44.72 12 LEU B CA 1
ATOM 2142 C C . LEU B 1 12 ? -28.422 -5.832 26.375 1 44.72 12 LEU B C 1
ATOM 2144 O O . LEU B 1 12 ? -27.516 -6.648 26.5 1 44.72 12 LEU B O 1
ATOM 2148 N N . SER B 1 13 ? -28.344 -4.836 25.625 1 46.12 13 SER B N 1
ATOM 2149 C CA . SER B 1 13 ? -27.219 -4.766 24.688 1 46.12 13 SER B CA 1
ATOM 2150 C C . SER B 1 13 ? -25.906 -4.531 25.422 1 46.12 13 SER B C 1
ATOM 2152 O O . SER B 1 13 ? -24.875 -5.059 25.016 1 46.12 13 SER B O 1
ATOM 2154 N N . ARG B 1 14 ? -25.953 -3.719 26.453 1 47.84 14 ARG B N 1
ATOM 2155 C CA . ARG B 1 14 ? -24.734 -3.459 27.203 1 47.84 14 ARG B CA 1
ATOM 2156 C C . ARG B 1 14 ? -24.266 -4.703 27.953 1 47.84 14 ARG B C 1
ATOM 2158 O O . ARG B 1 14 ? -23.078 -4.918 28.141 1 47.84 14 ARG B O 1
ATOM 2165 N N . LEU B 1 15 ? -25.156 -5.391 28.469 1 48.28 15 LEU B N 1
ATOM 2166 C CA . LEU B 1 15 ? -24.844 -6.59 29.234 1 48.28 15 LEU B CA 1
ATOM 2167 C C . LEU B 1 15 ? -24.188 -7.641 28.344 1 48.28 15 LEU B C 1
ATOM 2169 O O . LEU B 1 15 ? -23.516 -8.547 28.844 1 48.28 15 LEU B O 1
ATOM 2173 N N . PHE B 1 16 ? -24.344 -7.586 27.109 1 49.09 16 PHE B N 1
ATOM 2174 C CA . PHE B 1 16 ? -23.828 -8.633 26.234 1 49.09 16 PHE B CA 1
ATOM 2175 C C . PHE B 1 16 ? -22.641 -8.133 25.422 1 49.09 16 PHE B C 1
ATOM 2177 O O . PHE B 1 16 ? -22.312 -8.703 24.391 1 49.09 16 PHE B O 1
ATOM 2184 N N . LYS B 1 17 ? -22.094 -7.082 25.969 1 53.81 17 LYS B N 1
ATOM 2185 C CA . LYS B 1 17 ? -20.891 -6.617 25.266 1 53.81 17 LYS B CA 1
ATOM 2186 C C . LYS B 1 17 ? -19.781 -7.66 25.328 1 53.81 17 LYS B C 1
ATOM 2188 O O . LYS B 1 17 ? -19.484 -8.195 26.391 1 53.81 17 LYS B O 1
ATOM 2193 N N . PRO B 1 18 ? -19.328 -8.141 24.219 1 54.66 18 PRO B N 1
ATOM 2194 C CA . PRO B 1 18 ? -18.188 -9.055 24.25 1 54.66 18 PRO B CA 1
ATOM 2195 C C . PRO B 1 18 ? -17.031 -8.516 25.062 1 54.66 18 PRO B C 1
ATOM 2197 O O . PRO B 1 18 ? -16.844 -7.301 25.172 1 54.66 18 PRO B O 1
ATOM 2200 N N . ASP B 1 19 ? -16.484 -9.312 26.094 1 50.94 19 ASP B N 1
ATOM 2201 C CA . ASP B 1 19 ? -15.203 -8.969 26.703 1 50.94 19 ASP B CA 1
ATOM 2202 C C . ASP B 1 19 ? -14.195 -8.516 25.641 1 50.94 19 ASP B C 1
ATOM 2204 O O . ASP B 1 19 ? -13.891 -9.258 24.703 1 50.94 19 ASP B O 1
ATOM 2208 N N . TYR B 1 20 ? -14.266 -7.332 25.375 1 54.5 20 TYR B N 1
ATOM 2209 C CA . TYR B 1 20 ? -13.359 -6.719 24.406 1 54.5 20 TYR B CA 1
ATOM 2210 C C . TYR B 1 20 ? -11.922 -7.145 24.672 1 54.5 20 TYR B C 1
ATOM 2212 O O . TYR B 1 20 ? -11.391 -6.93 25.766 1 54.5 20 TYR B O 1
ATOM 2220 N N . GLN B 1 21 ? -11.438 -8.148 24.219 1 52.94 21 GLN B N 1
ATOM 2221 C CA . GLN B 1 21 ? -10.07 -8.633 24.391 1 52.94 21 GLN B CA 1
ATOM 2222 C C . GLN B 1 21 ? -9.055 -7.613 23.891 1 52.94 21 GLN B C 1
ATOM 2224 O O . GLN B 1 21 ? -7.852 -7.762 24.109 1 52.94 21 GLN B O 1
ATOM 2229 N N . THR B 1 22 ? -9.422 -6.645 23.094 1 57.31 22 THR B N 1
ATOM 2230 C CA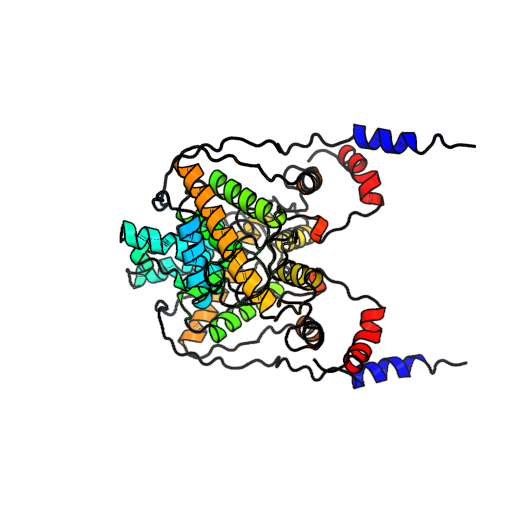 . THR B 1 22 ? -8.258 -5.926 22.594 1 57.31 22 THR B CA 1
ATOM 2231 C C . THR B 1 22 ? -7.84 -4.824 23.562 1 57.31 22 THR B C 1
ATOM 2233 O O . THR B 1 22 ? -8.672 -4.027 24 1 57.31 22 THR B O 1
ATOM 2236 N N . ASN B 1 23 ? -6.766 -5.117 24.25 1 58.16 23 ASN B N 1
ATOM 2237 C CA . ASN B 1 23 ? -6.164 -4.113 25.125 1 58.16 23 ASN B CA 1
ATOM 2238 C C . ASN B 1 23 ? -5.898 -2.811 24.375 1 58.16 23 ASN B C 1
ATOM 2240 O O . ASN B 1 23 ? -5.074 -2.77 23.453 1 58.16 23 ASN B O 1
ATOM 2244 N N . ASN B 1 24 ? -6.625 -1.871 24.719 1 71.31 24 ASN B N 1
ATOM 2245 C CA . ASN B 1 24 ? -6.559 -0.572 24.062 1 71.31 24 ASN B CA 1
ATOM 2246 C C . ASN B 1 24 ? -5.645 0.394 24.812 1 71.31 24 ASN B C 1
ATOM 2248 O O . ASN B 1 24 ? -5.449 1.53 24.375 1 71.31 24 ASN B O 1
ATOM 2252 N N . ASP B 1 25 ? -5.008 -0.151 25.844 1 85.75 25 ASP B N 1
ATOM 2253 C CA . ASP B 1 25 ? -4.223 0.803 26.625 1 85.75 25 ASP B CA 1
ATOM 2254 C C . ASP B 1 25 ? -2.83 0.984 26.031 1 85.75 25 ASP B C 1
ATOM 2256 O O . ASP B 1 25 ? -2.227 0.024 25.547 1 85.75 25 ASP B O 1
ATOM 2260 N N . PRO B 1 26 ? -2.438 2.234 26.172 1 92.5 26 PRO B N 1
ATOM 2261 C CA . PRO B 1 26 ? -1.043 2.439 25.766 1 92.5 26 PRO B CA 1
ATOM 2262 C C . PRO B 1 26 ? -0.06 1.659 26.641 1 92.5 26 PRO B C 1
ATOM 2264 O O . PRO B 1 26 ? -0.317 1.443 27.828 1 92.5 26 PRO B O 1
ATOM 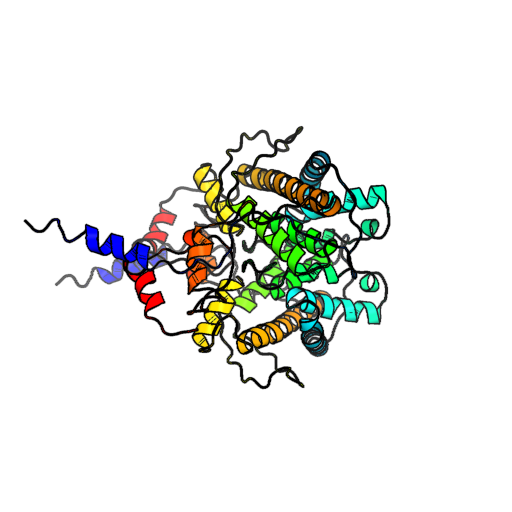2267 N N . PHE B 1 27 ? 1.04 1.197 26.062 1 93.25 27 PHE B N 1
ATOM 2268 C CA . PHE B 1 27 ? 2.059 0.447 26.781 1 93.25 27 PHE B CA 1
ATOM 2269 C C . PHE B 1 27 ? 3.441 0.71 26.203 1 93.25 27 PHE B C 1
ATOM 2271 O O . PHE B 1 27 ? 3.572 1.021 25.016 1 93.25 27 PHE B O 1
ATOM 2278 N N . LYS B 1 28 ? 4.418 0.545 27.062 1 94.44 28 LYS B N 1
ATOM 2279 C CA . LYS B 1 28 ? 5.797 0.686 26.609 1 94.44 28 LYS B CA 1
ATOM 2280 C C . LYS B 1 28 ? 6.234 -0.528 25.797 1 94.44 28 LYS B C 1
ATOM 2282 O O . LYS B 1 28 ? 6.051 -1.669 26.219 1 94.44 28 LYS B O 1
ATOM 2287 N N . LEU B 1 29 ? 6.75 -0.224 24.609 1 94.44 29 LEU B N 1
ATOM 2288 C CA . LEU B 1 29 ? 7.258 -1.303 23.766 1 94.44 29 LEU B CA 1
ATOM 2289 C C . LEU B 1 29 ? 8.695 -1.646 24.141 1 94.44 29 LEU B C 1
ATOM 2291 O O . LEU B 1 29 ? 9.547 -0.757 24.234 1 94.44 29 LEU B O 1
ATOM 2295 N N . GLU B 1 30 ? 8.938 -2.936 24.375 1 92.19 30 GLU B N 1
ATOM 2296 C CA . GLU B 1 30 ? 10.297 -3.416 24.594 1 92.19 30 GLU B CA 1
ATOM 2297 C C . GLU B 1 30 ? 10.922 -3.91 23.297 1 92.19 30 GLU B C 1
ATOM 2299 O O . GLU B 1 30 ? 10.305 -4.676 22.547 1 92.19 30 GLU B O 1
ATOM 2304 N N . TYR B 1 31 ? 12.055 -3.316 23.016 1 92.75 31 TYR B N 1
ATOM 2305 C CA . TYR B 1 31 ? 12.703 -3.682 21.766 1 92.75 31 TYR B CA 1
ATOM 2306 C C . TYR B 1 31 ? 14.203 -3.842 21.953 1 92.75 31 TYR B C 1
ATOM 2308 O O . TYR B 1 31 ? 14.852 -2.998 22.578 1 92.75 31 TYR B O 1
ATOM 2316 N N . LYS B 1 32 ? 14.672 -4.953 21.5 1 87 32 LYS B N 1
ATOM 2317 C CA . LYS B 1 32 ? 16.109 -5.207 21.359 1 87 32 LYS B CA 1
ATOM 2318 C C . LYS B 1 32 ? 16.484 -5.527 19.922 1 87 32 LYS B C 1
ATOM 2320 O O . LYS B 1 32 ? 15.93 -6.461 19.328 1 87 32 LYS B O 1
ATOM 2325 N N . GLN B 1 33 ? 17.328 -4.727 19.406 1 85.62 33 GLN B N 1
ATOM 2326 C CA . GLN B 1 33 ? 17.719 -4.922 18 1 85.62 33 GLN B CA 1
ATOM 2327 C C . GLN B 1 33 ? 18.422 -6.266 17.812 1 85.62 33 GLN B C 1
ATOM 2329 O O . GLN B 1 33 ? 19.25 -6.664 18.625 1 85.62 33 GLN B O 1
ATOM 2334 N N . ALA B 1 34 ? 17.953 -6.922 16.766 1 79.25 34 ALA B N 1
ATOM 2335 C CA . ALA B 1 34 ? 18.547 -8.211 16.406 1 79.25 34 ALA B CA 1
ATOM 2336 C C . ALA B 1 34 ? 18.406 -8.461 14.906 1 79.25 34 ALA B C 1
ATOM 2338 O O . ALA B 1 34 ? 17.828 -7.66 14.18 1 79.25 34 ALA B O 1
ATOM 2339 N N . GLY B 1 35 ? 19.125 -9.352 14.461 1 77.75 35 GLY B N 1
ATOM 2340 C CA . GLY B 1 35 ? 18.906 -9.836 13.109 1 77.75 35 GLY B CA 1
ATOM 2341 C C . GLY B 1 35 ? 19.609 -9 12.055 1 77.75 35 GLY B C 1
ATOM 2342 O O . GLY B 1 35 ? 20.734 -8.516 12.273 1 77.75 35 GLY B O 1
ATOM 2343 N N . ASP B 1 36 ? 18.969 -8.875 10.938 1 78.62 36 ASP B N 1
ATOM 2344 C CA . ASP B 1 36 ? 19.594 -8.344 9.734 1 78.62 36 ASP B CA 1
ATOM 2345 C C . ASP B 1 36 ? 19.203 -6.887 9.508 1 78.62 36 ASP B C 1
ATOM 2347 O O . ASP B 1 36 ? 19.531 -6.297 8.484 1 78.62 36 ASP B O 1
ATOM 2351 N N . SER B 1 37 ? 18.609 -6.324 10.539 1 85.69 37 SER B N 1
ATOM 2352 C CA . SER B 1 37 ? 18.188 -4.941 10.352 1 85.69 37 SER B CA 1
ATOM 2353 C C . SER B 1 37 ? 19.375 -3.984 10.375 1 85.69 37 SER B C 1
ATOM 2355 O O . SER B 1 37 ? 20.391 -4.266 11.016 1 85.69 37 SER B O 1
ATOM 2357 N N . TRP B 1 38 ? 19.188 -2.906 9.625 1 94.38 38 TRP B N 1
ATOM 2358 C CA . TRP B 1 38 ? 20.219 -1.863 9.641 1 94.38 38 TRP B CA 1
ATOM 2359 C C . TRP B 1 38 ? 20.172 -1.082 10.945 1 94.38 38 TRP B C 1
ATOM 2361 O O . TRP B 1 38 ? 19.141 -1.055 11.633 1 94.38 38 TRP B O 1
ATOM 2371 N N . ASP B 1 39 ? 21.328 -0.463 11.281 1 94.56 39 ASP B N 1
ATOM 2372 C CA . ASP B 1 39 ? 21.391 0.377 12.469 1 94.56 39 ASP B CA 1
ATOM 2373 C C . ASP B 1 39 ? 20.766 1.742 12.211 1 94.56 39 ASP B C 1
ATOM 2375 O O . ASP B 1 39 ? 20.938 2.328 11.148 1 94.56 39 ASP B O 1
ATOM 2379 N N . TYR B 1 40 ? 19.953 2.123 13.164 1 96.88 40 TYR B N 1
ATOM 2380 C CA . TYR B 1 40 ? 19.375 3.463 13.156 1 96.88 40 TYR B CA 1
ATOM 2381 C C . TYR B 1 40 ? 20.078 4.367 14.164 1 96.88 40 TYR B C 1
ATOM 2383 O O . TYR B 1 40 ? 20.578 3.893 15.18 1 96.88 40 TYR B O 1
ATOM 2391 N N . ASP B 1 41 ? 20.188 5.633 13.852 1 97.06 41 ASP B N 1
ATOM 2392 C CA . ASP B 1 41 ? 20.656 6.641 14.805 1 97.06 41 ASP B CA 1
ATOM 2393 C C . ASP B 1 41 ? 19.672 7.801 14.898 1 97.06 41 ASP B C 1
ATOM 2395 O O . ASP B 1 41 ? 18.938 8.086 13.945 1 97.06 41 ASP B O 1
ATOM 2399 N N . ILE B 1 42 ? 19.719 8.469 16.078 1 98.31 42 ILE B N 1
ATOM 2400 C CA . ILE B 1 42 ? 18.781 9.539 16.375 1 98.31 42 ILE B CA 1
ATOM 2401 C C . ILE B 1 42 ? 18.922 10.656 15.336 1 98.31 42 ILE B C 1
ATOM 2403 O O . ILE B 1 42 ? 20.047 11.062 15.008 1 98.31 42 ILE B O 1
ATOM 2407 N N . LEU B 1 43 ? 17.797 11.117 14.797 1 98.81 43 LEU B N 1
ATOM 2408 C CA . LEU B 1 43 ? 17.75 12.211 13.836 1 98.81 43 LEU B CA 1
ATOM 2409 C C . LEU B 1 43 ? 16.812 13.32 14.32 1 98.81 43 LEU B C 1
ATOM 2411 O O . LEU B 1 43 ? 15.922 13.078 15.125 1 98.81 43 LEU B O 1
ATOM 2415 N N . ASP B 1 44 ? 17.078 14.516 13.852 1 98.75 44 ASP B N 1
ATOM 2416 C CA . ASP B 1 44 ? 16.188 15.648 14.148 1 98.75 44 ASP B CA 1
ATOM 2417 C C . ASP B 1 44 ? 14.938 15.602 13.289 1 98.75 44 ASP B C 1
ATOM 2419 O O . ASP B 1 44 ? 15.008 15.727 12.062 1 98.75 44 ASP B O 1
ATOM 2423 N N . PRO B 1 45 ? 13.797 15.477 13.938 1 98.69 45 PRO B N 1
ATOM 2424 C CA . PRO B 1 45 ? 12.555 15.383 13.156 1 98.69 45 PRO B CA 1
ATOM 2425 C C . PRO B 1 45 ? 12.305 16.609 12.281 1 98.69 45 PRO B C 1
ATOM 2427 O O . PRO B 1 45 ? 11.773 16.484 11.18 1 98.69 45 PRO B O 1
ATOM 2430 N N . LYS B 1 46 ? 12.664 17.766 12.719 1 98.31 46 LYS B N 1
ATOM 2431 C CA . LYS B 1 46 ? 12.445 18.984 11.945 1 98.31 46 LYS B CA 1
ATOM 2432 C C . LYS B 1 46 ? 13.312 19 10.695 1 98.31 46 LYS B C 1
ATOM 2434 O O . LYS B 1 46 ? 12.852 19.406 9.617 1 98.31 46 LYS B O 1
ATOM 2439 N N . ILE B 1 47 ? 14.594 18.609 10.867 1 98.69 47 ILE B N 1
ATOM 2440 C CA . ILE B 1 47 ? 15.492 18.531 9.719 1 98.69 47 ILE B CA 1
ATOM 2441 C C . ILE B 1 47 ? 14.977 17.5 8.727 1 98.69 47 ILE B C 1
ATOM 2443 O O . ILE B 1 47 ? 15.008 17.719 7.516 1 98.69 47 ILE B O 1
ATOM 2447 N N . THR B 1 48 ? 14.516 16.453 9.266 1 98.88 48 THR B N 1
ATOM 2448 C CA . THR B 1 48 ? 13.977 15.383 8.422 1 98.88 48 THR B CA 1
ATOM 2449 C C . THR B 1 48 ? 12.805 15.898 7.598 1 98.88 48 THR B C 1
ATOM 2451 O O . THR B 1 48 ? 12.711 15.625 6.398 1 98.88 48 THR B O 1
ATOM 2454 N N . ALA B 1 49 ? 11.859 16.594 8.242 1 98.81 49 ALA B N 1
ATOM 2455 C CA . ALA B 1 49 ? 10.711 17.141 7.547 1 98.81 49 ALA B CA 1
ATOM 2456 C C . ALA B 1 49 ? 11.141 18.125 6.461 1 98.81 49 ALA B C 1
ATOM 2458 O O . ALA B 1 49 ? 10.562 18.156 5.375 1 98.81 49 ALA B O 1
ATOM 2459 N N . GLU B 1 50 ? 12.164 18.906 6.715 1 98.5 50 GLU B N 1
ATOM 2460 C CA . GLU B 1 50 ? 12.68 19.875 5.742 1 98.5 50 GLU B CA 1
ATOM 2461 C C . GLU B 1 50 ? 13.25 19.156 4.52 1 98.5 50 GLU B C 1
ATOM 2463 O O . GLU B 1 50 ? 12.984 19.562 3.383 1 98.5 50 GLU B O 1
ATOM 2468 N N . ILE B 1 51 ? 14.031 18.141 4.77 1 98.75 51 ILE B N 1
ATOM 2469 C CA . ILE B 1 51 ? 14.602 17.375 3.67 1 98.75 51 ILE B CA 1
ATOM 2470 C C . ILE B 1 51 ? 13.492 16.703 2.865 1 98.75 51 ILE B C 1
ATOM 2472 O O . ILE B 1 51 ? 13.539 16.672 1.633 1 98.75 51 ILE B O 1
ATOM 2476 N N . ALA B 1 52 ? 12.453 16.172 3.576 1 98.88 52 ALA B N 1
ATOM 2477 C CA . ALA B 1 52 ? 11.336 15.555 2.877 1 98.88 52 ALA B CA 1
ATOM 2478 C C . ALA B 1 52 ? 10.648 16.547 1.944 1 98.88 52 ALA B C 1
ATOM 2480 O O . ALA B 1 52 ? 10.312 16.219 0.808 1 98.88 52 ALA B O 1
ATOM 2481 N N . TYR B 1 53 ? 10.445 17.75 2.404 1 98.44 53 TYR B N 1
ATOM 2482 C CA . TYR B 1 53 ? 9.82 18.766 1.577 1 98.44 53 TYR B CA 1
ATOM 2483 C C . TYR B 1 53 ? 10.641 19.031 0.321 1 98.44 53 TYR B C 1
ATOM 2485 O O . TYR B 1 53 ? 10.094 19.125 -0.779 1 98.44 53 TYR B O 1
ATOM 2493 N N . GLU B 1 54 ? 11.93 19.109 0.508 1 97.62 54 GLU B N 1
ATOM 2494 C CA . GLU B 1 54 ? 12.844 19.406 -0.594 1 97.62 54 GLU B CA 1
ATOM 2495 C C . GLU B 1 54 ? 12.891 18.266 -1.597 1 97.62 54 GLU B C 1
ATOM 2497 O O . GLU B 1 54 ? 12.977 18.484 -2.805 1 97.62 54 GLU B O 1
ATOM 2502 N N . GLN B 1 55 ? 12.789 17.094 -1.1 1 97.88 55 GLN B N 1
ATOM 2503 C CA . GLN B 1 55 ? 12.992 15.922 -1.937 1 97.88 55 GLN B CA 1
ATOM 2504 C C . GLN B 1 55 ? 11.695 15.508 -2.627 1 97.88 55 GLN B C 1
ATOM 2506 O O . GLN B 1 55 ? 11.711 14.703 -3.561 1 97.88 55 GLN B O 1
ATOM 2511 N N . TYR B 1 56 ? 10.578 16.062 -2.236 1 98.06 56 TYR B N 1
ATOM 2512 C CA . TYR B 1 56 ? 9.281 15.648 -2.758 1 98.06 56 TYR B CA 1
ATOM 2513 C C . TYR B 1 56 ? 9.258 15.734 -4.277 1 98.06 56 TYR B C 1
ATOM 2515 O O . TYR B 1 56 ? 8.742 14.836 -4.949 1 98.06 56 TYR B O 1
ATOM 2523 N N . SER B 1 57 ? 9.852 16.734 -4.871 1 96.69 57 SER B N 1
ATOM 2524 C CA . SER B 1 57 ? 9.805 16.953 -6.312 1 96.69 57 SER B CA 1
ATOM 2525 C C . SER B 1 57 ? 10.625 15.906 -7.059 1 96.69 57 SER B C 1
ATOM 2527 O O . SER B 1 57 ? 10.453 15.719 -8.266 1 96.69 57 SER B O 1
ATOM 2529 N N . ASN B 1 58 ? 11.484 15.219 -6.348 1 96.62 58 ASN B N 1
ATOM 2530 C CA . ASN B 1 58 ? 12.367 14.25 -6.984 1 96.62 58 ASN B CA 1
ATOM 2531 C C . ASN B 1 58 ? 11.703 12.883 -7.098 1 96.62 58 ASN B C 1
ATOM 2533 O O . ASN B 1 58 ? 12.133 12.039 -7.887 1 96.62 58 ASN B O 1
ATOM 2537 N N . GLY B 1 59 ? 10.688 12.656 -6.273 1 97.56 59 GLY B N 1
ATOM 2538 C CA . GLY B 1 59 ? 10.133 11.312 -6.324 1 97.56 59 GLY B CA 1
ATOM 2539 C C . GLY B 1 59 ? 8.82 11.18 -5.578 1 97.56 59 GLY B C 1
ATOM 2540 O O . GLY B 1 59 ? 8.344 10.07 -5.34 1 97.56 59 GLY B O 1
ATOM 2541 N N . SER B 1 60 ? 8.258 12.234 -5.035 1 98.12 60 SER B N 1
ATOM 2542 C CA . SER B 1 60 ? 6.953 12.281 -4.383 1 98.12 60 SER B CA 1
ATOM 2543 C C . SER B 1 60 ? 7.012 11.68 -2.982 1 98.12 60 SER B C 1
ATOM 2545 O O . SER B 1 60 ? 8.07 11.664 -2.352 1 98.12 60 SER B O 1
ATOM 2547 N N . CYS B 1 61 ? 5.879 11.375 -2.457 1 98.75 61 CYS B N 1
ATOM 2548 C CA . CYS B 1 61 ? 5.625 11.18 -1.035 1 98.75 61 CYS B CA 1
ATOM 2549 C C . CYS B 1 61 ? 6.5 10.07 -0.473 1 98.75 61 CYS B C 1
ATOM 2551 O O . CYS B 1 61 ? 7.301 10.297 0.437 1 98.75 61 CYS B O 1
ATOM 2553 N N . MET B 1 62 ? 6.414 8.852 -1.102 1 98.94 62 MET B N 1
ATOM 2554 C CA . MET B 1 62 ? 7.141 7.711 -0.547 1 98.94 62 MET B CA 1
ATOM 2555 C C . MET B 1 62 ? 8.648 7.941 -0.613 1 98.94 62 MET B C 1
ATOM 2557 O O . MET B 1 62 ? 9.352 7.723 0.37 1 98.94 62 MET B O 1
ATOM 2561 N N . TYR B 1 63 ? 9.133 8.438 -1.758 1 98.81 63 TYR B N 1
ATOM 2562 C CA . TYR B 1 63 ? 10.539 8.773 -1.971 1 98.81 63 TYR B CA 1
ATOM 2563 C C . TYR B 1 63 ? 11.016 9.797 -0.952 1 98.81 63 TYR B C 1
ATOM 2565 O O . TYR B 1 63 ? 12.086 9.641 -0.356 1 98.81 63 TYR B O 1
ATOM 2573 N N . ALA B 1 64 ? 10.289 10.805 -0.768 1 98.94 64 ALA B N 1
ATOM 2574 C CA . ALA B 1 64 ? 10.672 11.906 0.116 1 98.94 64 ALA B CA 1
ATOM 2575 C C . ALA B 1 64 ? 10.805 11.43 1.56 1 98.94 64 ALA B C 1
ATOM 2577 O O . ALA B 1 64 ? 11.742 11.805 2.26 1 98.94 64 ALA B O 1
ATOM 2578 N N . VAL B 1 65 ? 9.859 10.602 1.995 1 98.94 65 VAL B N 1
ATOM 2579 C CA . VAL B 1 65 ? 9.875 10.117 3.371 1 98.94 65 VAL B CA 1
ATOM 2580 C C . VAL B 1 65 ? 11.094 9.219 3.588 1 98.94 65 VAL B C 1
ATOM 2582 O O . VAL B 1 65 ? 11.875 9.438 4.516 1 98.94 65 VAL B O 1
ATOM 2585 N N . VAL B 1 66 ? 11.305 8.258 2.727 1 98.94 66 VAL B N 1
ATOM 2586 C CA . VAL B 1 66 ? 12.43 7.344 2.893 1 98.94 66 VAL B CA 1
ATOM 2587 C C . VAL B 1 66 ? 13.742 8.094 2.699 1 98.94 66 VAL B C 1
ATOM 2589 O O . VAL B 1 66 ? 14.664 7.965 3.51 1 98.94 66 VAL B O 1
ATOM 2592 N N . GLY B 1 67 ? 13.789 8.852 1.624 1 98.75 67 GLY B N 1
ATOM 2593 C CA . GLY B 1 67 ? 15 9.594 1.304 1 98.75 67 GLY B CA 1
ATOM 2594 C C . GLY B 1 67 ? 15.438 10.523 2.418 1 98.75 67 GLY B C 1
ATOM 2595 O O . GLY B 1 67 ? 16.641 10.633 2.707 1 98.75 67 GLY B O 1
ATOM 2596 N N . SER B 1 68 ? 14.508 11.18 3.061 1 98.88 68 SER B N 1
ATOM 2597 C CA . SER B 1 68 ? 14.844 12.172 4.078 1 98.88 68 SER B CA 1
ATOM 2598 C C . SER B 1 68 ? 15.586 11.531 5.246 1 98.88 68 SER B C 1
ATOM 2600 O O . SER B 1 68 ? 16.422 12.172 5.887 1 98.88 68 SER B O 1
ATOM 2602 N N . VAL B 1 69 ? 15.297 10.289 5.543 1 98.88 69 VAL B N 1
ATOM 2603 C CA . VAL B 1 69 ? 15.945 9.57 6.637 1 98.88 69 VAL B CA 1
ATOM 2604 C C . VAL B 1 69 ? 17.266 8.992 6.164 1 98.88 69 VAL B C 1
ATOM 2606 O O . VAL B 1 69 ? 18.312 9.219 6.785 1 98.88 69 VAL B O 1
ATOM 2609 N N . VAL B 1 70 ? 17.281 8.352 5.027 1 98.62 70 VAL B N 1
ATOM 2610 C CA . VAL B 1 70 ? 18.453 7.617 4.527 1 98.62 70 VAL B CA 1
ATOM 2611 C C . VAL B 1 70 ? 19.562 8.594 4.164 1 98.62 70 VAL B C 1
ATOM 2613 O O . VAL B 1 70 ? 20.734 8.32 4.398 1 98.62 70 VAL B O 1
ATOM 2616 N N . MET B 1 71 ? 19.219 9.703 3.598 1 98.5 71 MET B N 1
ATOM 2617 C CA . MET B 1 71 ? 20.203 10.695 3.199 1 98.5 71 MET B CA 1
ATOM 2618 C C . MET B 1 71 ? 20.969 11.227 4.414 1 98.5 71 MET B C 1
ATOM 2620 O O . MET B 1 71 ? 22.172 11.453 4.344 1 98.5 71 MET B O 1
ATOM 2624 N N . GLN B 1 72 ? 20.266 11.461 5.52 1 98.81 72 GLN B N 1
ATOM 2625 C CA . GLN B 1 72 ? 20.906 11.93 6.738 1 98.81 72 GLN B CA 1
ATOM 2626 C C . GLN B 1 72 ? 21.875 10.883 7.289 1 98.81 72 GLN B C 1
ATOM 2628 O O . GLN B 1 72 ? 22.984 11.203 7.691 1 98.81 72 GLN B O 1
ATOM 2633 N N . LEU B 1 73 ? 21.438 9.625 7.301 1 98.75 73 LEU B N 1
ATOM 2634 C CA . LEU B 1 73 ? 22.281 8.547 7.793 1 98.75 73 LEU B CA 1
ATOM 2635 C C . LEU B 1 73 ? 23.484 8.336 6.871 1 98.75 73 LEU B C 1
ATOM 2637 O O . LEU B 1 73 ? 24.578 8.008 7.336 1 98.75 73 LEU B O 1
ATOM 2641 N N . ALA B 1 74 ? 23.266 8.492 5.578 1 98.44 74 ALA B N 1
ATOM 2642 C CA . ALA B 1 74 ? 24.359 8.398 4.613 1 98.44 74 ALA B CA 1
ATOM 2643 C C . ALA B 1 74 ? 25.406 9.484 4.863 1 98.44 74 ALA B C 1
ATOM 2645 O O . ALA B 1 74 ? 26.609 9.227 4.762 1 98.44 74 ALA B O 1
ATOM 2646 N N . GLU B 1 75 ? 24.922 10.68 5.098 1 98.25 75 GLU B N 1
ATOM 2647 C CA . GLU B 1 75 ? 25.828 11.789 5.379 1 98.25 75 GLU B CA 1
ATOM 2648 C C . GLU B 1 75 ? 26.625 11.539 6.664 1 98.25 75 GLU B C 1
ATOM 2650 O O . GLU B 1 75 ? 27.828 11.82 6.723 1 98.25 75 GLU B O 1
ATOM 2655 N N . LYS B 1 76 ? 25.984 10.984 7.648 1 97.31 76 LYS B N 1
ATOM 2656 C CA . LYS B 1 76 ? 26.594 10.773 8.961 1 97.31 76 LYS B CA 1
ATOM 2657 C C . LYS B 1 76 ? 27.547 9.578 8.945 1 97.31 76 LYS B C 1
ATOM 2659 O O . LYS B 1 76 ? 28.594 9.609 9.586 1 97.31 76 LYS B O 1
ATOM 2664 N N . TYR B 1 77 ? 27.141 8.43 8.211 1 97.62 77 TYR B N 1
ATOM 2665 C CA . TYR B 1 77 ? 27.828 7.16 8.438 1 97.62 77 TYR B CA 1
ATOM 2666 C C . TYR B 1 77 ? 28.344 6.586 7.125 1 97.62 77 TYR B C 1
ATOM 2668 O O . TYR B 1 77 ? 29.125 5.629 7.129 1 97.62 77 TYR B O 1
ATOM 2676 N N . GLY B 1 78 ? 27.953 7.109 6.004 1 97.44 78 GLY B N 1
ATOM 2677 C CA . GLY B 1 78 ? 28.328 6.539 4.723 1 97.44 78 GLY B CA 1
ATOM 2678 C C . GLY B 1 78 ? 27.609 5.242 4.406 1 97.44 78 GLY B C 1
ATOM 2679 O O . GLY B 1 78 ? 26.375 5.188 4.434 1 97.44 78 GLY B O 1
ATOM 2680 N N . GLU B 1 79 ? 28.406 4.16 4.27 1 96 79 GLU B N 1
ATOM 2681 C CA . GLU B 1 79 ? 27.812 2.869 3.951 1 96 79 GLU B CA 1
ATOM 2682 C C . GLU B 1 79 ? 27.188 2.232 5.191 1 96 79 GLU B C 1
ATOM 2684 O O . GLU B 1 79 ? 27.641 2.459 6.312 1 96 79 GLU B O 1
ATOM 2689 N N . PRO B 1 80 ? 26.125 1.499 5.012 1 95.62 80 PRO B N 1
ATOM 2690 C CA . PRO B 1 80 ? 25.5 1.069 3.76 1 95.62 80 PRO B CA 1
ATOM 2691 C C . PRO B 1 80 ? 24.469 2.068 3.24 1 95.62 80 PRO B C 1
ATOM 2693 O O . PRO B 1 80 ? 23.922 1.889 2.148 1 95.62 80 PRO B O 1
ATOM 2696 N N . TYR B 1 81 ? 24.203 3.164 3.926 1 97.75 81 TYR B N 1
ATOM 2697 C CA . TYR B 1 81 ? 23.141 4.109 3.607 1 97.75 81 TYR B CA 1
ATOM 2698 C C . TYR B 1 81 ? 23.422 4.824 2.293 1 97.75 81 TYR B C 1
ATOM 2700 O O . TYR B 1 81 ? 22.5 5.082 1.511 1 97.75 81 TYR B O 1
ATOM 2708 N N . LYS B 1 82 ? 24.609 5.055 2.014 1 96.81 82 LYS B N 1
ATOM 2709 C CA . LYS B 1 82 ? 25.016 5.824 0.84 1 96.81 82 LYS B CA 1
ATOM 2710 C C . LYS B 1 82 ? 24.656 5.09 -0.449 1 96.81 82 LYS B C 1
ATOM 2712 O O . LYS B 1 82 ? 24.281 5.715 -1.442 1 96.81 82 LYS B O 1
ATOM 2717 N N . SER B 1 83 ? 24.75 3.771 -0.425 1 95.25 83 SER B N 1
ATOM 2718 C CA . SER B 1 83 ? 24.516 2.988 -1.634 1 95.25 83 SER B CA 1
ATOM 2719 C C . SER B 1 83 ? 23.078 2.49 -1.696 1 95.25 83 SER B C 1
ATOM 2721 O O . SER B 1 83 ? 22.703 1.788 -2.637 1 95.25 83 SER B O 1
ATOM 2723 N N . PHE B 1 84 ? 22.297 2.832 -0.726 1 96.88 84 PHE B N 1
ATOM 2724 C CA . PHE B 1 84 ? 20.906 2.404 -0.714 1 96.88 84 PHE B CA 1
ATOM 2725 C C . PHE B 1 84 ? 20.125 3.027 -1.873 1 96.88 84 PHE B C 1
ATOM 2727 O O . PHE B 1 84 ? 20.156 4.246 -2.057 1 96.88 84 PHE B O 1
ATOM 2734 N N . PRO B 1 85 ? 19.438 2.217 -2.666 1 96.44 85 PRO B N 1
ATOM 2735 C CA . PRO B 1 85 ? 18.766 2.721 -3.869 1 96.44 85 PRO B CA 1
ATOM 2736 C C . PRO B 1 85 ? 17.375 3.289 -3.578 1 96.44 85 PRO B C 1
ATOM 2738 O O . PRO B 1 85 ? 16.375 2.775 -4.09 1 96.44 85 PRO B O 1
ATOM 2741 N N . TYR B 1 86 ? 17.328 4.414 -2.865 1 94.19 86 TYR B N 1
ATOM 2742 C CA . TYR B 1 86 ? 16.031 4.918 -2.441 1 94.19 86 TYR B CA 1
ATOM 2743 C C . TYR B 1 86 ? 15.25 5.477 -3.625 1 94.19 86 TYR B C 1
ATOM 2745 O O . TYR B 1 86 ? 14.062 5.773 -3.508 1 94.19 86 TYR B O 1
ATOM 2753 N N . HIS B 1 87 ? 15.875 5.484 -4.926 1 96.69 87 HIS B N 1
ATOM 2754 C CA . HIS B 1 87 ? 15.094 5.805 -6.117 1 96.69 87 HIS B CA 1
ATOM 2755 C C . HIS B 1 87 ? 13.953 4.809 -6.316 1 96.69 87 HIS B C 1
ATOM 2757 O O . HIS B 1 87 ? 12.938 5.137 -6.93 1 96.69 87 HIS B O 1
ATOM 2763 N N . LEU B 1 88 ? 14.094 3.598 -5.773 1 97.5 88 LEU B N 1
ATOM 2764 C CA . LEU B 1 88 ? 13.094 2.559 -5.969 1 97.5 88 LEU B CA 1
ATOM 2765 C C . LEU B 1 88 ? 11.75 2.982 -5.379 1 97.5 88 LEU B C 1
ATOM 2767 O O . LEU B 1 88 ? 10.703 2.49 -5.797 1 97.5 88 LEU B O 1
ATOM 2771 N N . PHE B 1 89 ? 11.781 3.936 -4.445 1 98.69 89 PHE B N 1
ATOM 2772 C CA . PHE B 1 89 ? 10.562 4.262 -3.715 1 98.69 89 PHE B CA 1
ATOM 2773 C C . PHE B 1 89 ? 9.734 5.281 -4.48 1 98.69 89 PHE B C 1
ATOM 2775 O O . PHE B 1 89 ? 8.656 5.684 -4.023 1 98.69 89 PHE B O 1
ATOM 2782 N N . ARG B 1 90 ? 10.188 5.648 -5.676 1 98.56 90 ARG B N 1
ATOM 2783 C CA . ARG B 1 90 ? 9.375 6.512 -6.527 1 98.56 90 ARG B CA 1
ATOM 2784 C C . ARG B 1 90 ? 8.078 5.816 -6.934 1 98.56 90 ARG B C 1
ATOM 2786 O O . ARG B 1 90 ? 7.105 6.477 -7.301 1 98.56 90 ARG B O 1
ATOM 2793 N N . TYR B 1 91 ? 8.047 4.527 -6.75 1 98.62 91 TYR B N 1
ATOM 2794 C CA . TYR B 1 91 ? 6.883 3.766 -7.199 1 98.62 91 TYR B CA 1
ATOM 2795 C C . TYR B 1 91 ? 5.66 4.082 -6.348 1 98.62 91 TYR B C 1
ATOM 2797 O O . TYR B 1 91 ? 4.527 3.842 -6.77 1 98.62 91 TYR B O 1
ATOM 2805 N N . GLY B 1 92 ? 5.879 4.621 -5.16 1 98.75 92 GLY B N 1
ATOM 2806 C CA . GLY B 1 92 ? 4.801 4.797 -4.199 1 98.75 92 GLY B CA 1
ATOM 2807 C C . GLY B 1 92 ? 3.947 6.02 -4.477 1 98.75 92 GLY B C 1
ATOM 2808 O O . GLY B 1 92 ? 2.908 6.215 -3.84 1 98.75 92 GLY B O 1
ATOM 2809 N N . GLN B 1 93 ? 4.355 6.863 -5.465 1 98.38 93 GLN B N 1
ATOM 2810 C CA . GLN B 1 93 ? 3.627 8.094 -5.746 1 98.38 93 GLN B CA 1
ATOM 2811 C C . GLN B 1 93 ? 2.17 7.805 -6.094 1 98.38 93 GLN B C 1
ATOM 2813 O O . GLN B 1 93 ? 1.858 6.754 -6.656 1 98.38 93 GLN B O 1
ATOM 2818 N N . ALA B 1 94 ? 1.278 8.656 -5.633 1 97.88 94 ALA B N 1
ATOM 2819 C CA . ALA B 1 94 ? -0.146 8.617 -5.957 1 97.88 94 ALA B CA 1
ATOM 2820 C C . ALA B 1 94 ? -0.767 7.285 -5.543 1 97.88 94 ALA B C 1
ATOM 2822 O O . ALA B 1 94 ? -1.621 6.746 -6.25 1 97.88 94 ALA B O 1
ATOM 2823 N N . GLY B 1 95 ? -0.323 6.781 -4.449 1 98.5 95 GLY B N 1
ATOM 2824 C CA . GLY B 1 95 ? -0.94 5.629 -3.812 1 98.5 95 GLY B CA 1
ATOM 2825 C C . GLY B 1 95 ? -0.711 4.332 -4.57 1 98.5 95 GLY B C 1
ATOM 2826 O O . GLY B 1 95 ? -1.642 3.551 -4.77 1 98.5 95 GLY B O 1
ATOM 2827 N N . ILE B 1 96 ? 0.395 4.203 -5.215 1 79.44 96 ILE B N 1
ATOM 2828 C CA . ILE B 1 96 ? 1.364 3.311 -5.848 1 79.44 96 ILE B CA 1
ATOM 2829 C C . ILE B 1 96 ? 1.154 3.309 -7.359 1 79.44 96 ILE B C 1
ATOM 2831 O O . ILE B 1 96 ? 2.105 3.488 -8.125 1 79.44 96 ILE B O 1
ATOM 2835 N N . GLY B 1 97 ? 1.752 3.826 -7.961 1 97.56 97 GLY B N 1
ATOM 2836 C CA . GLY B 1 97 ? 1.918 4.23 -9.344 1 97.56 97 GLY B CA 1
ATOM 2837 C C . GLY B 1 97 ? 0.648 4.789 -9.961 1 97.56 97 GLY B C 1
ATOM 2838 O O . GLY B 1 97 ? 0.317 4.477 -11.109 1 97.56 97 GLY B O 1
ATOM 2839 N N . GLY B 1 98 ? -0.12 5.66 -9.086 1 96.5 98 GLY B N 1
ATOM 2840 C CA . GLY B 1 98 ? -1.346 6.258 -9.594 1 96.5 98 GLY B CA 1
ATOM 2841 C C . GLY B 1 98 ? -2.578 5.422 -9.312 1 96.5 98 GLY B C 1
ATOM 2842 O O . GLY B 1 98 ? -3.697 5.828 -9.625 1 96.5 98 GLY B O 1
ATOM 2843 N N . TYR B 1 99 ? -2.396 4.352 -8.625 1 97.38 99 TYR B N 1
ATOM 2844 C CA . TYR B 1 99 ? -3.5 3.41 -8.469 1 97.38 99 TYR B CA 1
ATOM 2845 C C . TYR B 1 99 ? -4.422 3.83 -7.332 1 97.38 99 TYR B C 1
ATOM 2847 O O . TYR B 1 99 ? -5.59 3.438 -7.297 1 97.38 99 TYR B O 1
ATOM 2855 N N . GLY B 1 100 ? -3.908 4.605 -6.355 1 97.56 100 GLY B N 1
ATOM 2856 C CA . GLY B 1 100 ? -4.746 5.207 -5.332 1 97.56 100 GLY B CA 1
ATOM 2857 C C . GLY B 1 100 ? -5.008 4.285 -4.152 1 97.56 100 GLY B C 1
ATOM 2858 O O . GLY B 1 100 ? -5.969 4.48 -3.408 1 97.56 100 GLY B O 1
ATOM 2859 N N . SER B 1 101 ? -4.145 3.266 -4.012 1 97.75 101 SER B N 1
ATOM 2860 C CA . SER B 1 101 ? -4.324 2.336 -2.902 1 97.75 101 SER B CA 1
ATOM 2861 C C . SER B 1 101 ? -3.799 2.926 -1.598 1 97.75 101 SER B C 1
ATOM 2863 O O . SER B 1 101 ? -4.445 3.783 -0.992 1 97.75 101 SER B O 1
ATOM 2865 N N . VAL B 1 102 ? -2.627 2.586 -1.149 1 98.75 102 VAL B N 1
ATOM 2866 C CA . VAL B 1 102 ? -2.127 3.047 0.142 1 98.75 102 VAL B CA 1
ATOM 2867 C C . VAL B 1 102 ? -1.342 4.344 -0.042 1 98.75 102 VAL B C 1
ATOM 2869 O O . VAL B 1 102 ? -0.615 4.504 -1.025 1 98.75 102 VAL B O 1
ATOM 2872 N N . CYS B 1 103 ? -1.509 5.297 0.879 1 98.81 103 CYS B N 1
ATOM 2873 C CA . CYS B 1 103 ? -0.736 6.535 0.877 1 98.81 103 CYS B CA 1
ATOM 2874 C C . CYS B 1 103 ? 0.756 6.242 0.771 1 98.81 103 CYS B C 1
ATOM 2876 O O . CYS B 1 103 ? 1.305 5.488 1.576 1 98.81 103 CYS B O 1
ATOM 2878 N N . 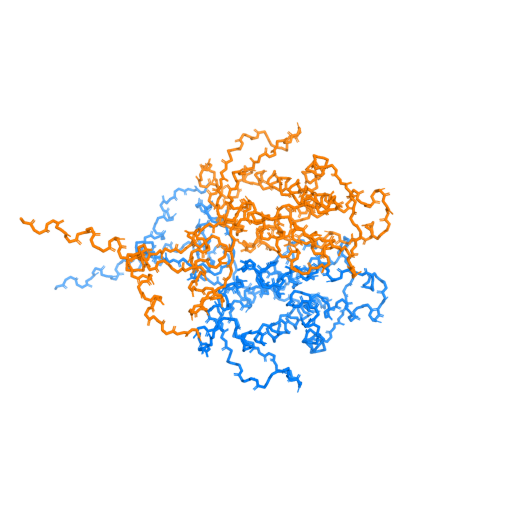GLY B 1 104 ? 1.422 6.891 -0.2 1 98.94 104 GLY B N 1
ATOM 2879 C CA . GLY B 1 104 ? 2.846 6.672 -0.402 1 98.94 104 GLY B CA 1
ATOM 2880 C C . GLY B 1 104 ? 3.689 7.102 0.783 1 98.94 104 GLY B C 1
ATOM 2881 O O . GLY B 1 104 ? 4.715 6.488 1.078 1 98.94 104 GLY B O 1
ATOM 2882 N N . ALA B 1 105 ? 3.305 8.18 1.452 1 98.94 105 ALA B N 1
ATOM 2883 C CA . ALA B 1 105 ? 4.035 8.617 2.637 1 98.94 105 ALA B CA 1
ATOM 2884 C C . ALA B 1 105 ? 4.023 7.539 3.719 1 98.94 105 ALA B C 1
ATOM 2886 O O . ALA B 1 105 ? 5.055 7.254 4.332 1 98.94 105 ALA B O 1
ATOM 2887 N N . LEU B 1 106 ? 2.883 6.914 3.873 1 98.94 106 LEU B N 1
ATOM 2888 C CA . LEU B 1 106 ? 2.74 5.863 4.875 1 98.94 106 LEU B CA 1
ATOM 2889 C C . LEU B 1 106 ? 3.502 4.609 4.461 1 98.94 106 LEU B C 1
ATOM 2891 O O . LEU B 1 106 ? 4.125 3.951 5.297 1 98.94 106 LEU B O 1
ATOM 2895 N N . ASN B 1 107 ? 3.406 4.312 3.193 1 98.94 107 ASN B N 1
ATOM 2896 C CA . ASN B 1 107 ? 4.18 3.189 2.678 1 98.94 107 ASN B CA 1
ATOM 2897 C C . ASN B 1 107 ? 5.676 3.385 2.908 1 98.94 107 ASN B C 1
ATOM 2899 O O . ASN B 1 107 ? 6.383 2.436 3.252 1 98.94 107 ASN B O 1
ATOM 2903 N N . GLY B 1 108 ? 6.137 4.605 2.729 1 98.94 108 GLY B N 1
ATOM 2904 C CA . GLY B 1 108 ? 7.523 4.941 3.004 1 98.94 108 GLY B CA 1
ATOM 2905 C C . GLY B 1 108 ? 7.887 4.816 4.473 1 98.94 108 GLY B C 1
ATOM 2906 O O . GLY B 1 108 ? 8.953 4.309 4.812 1 98.94 108 GLY B O 1
ATOM 2907 N N . ALA B 1 109 ? 7.016 5.277 5.355 1 98.94 109 ALA B N 1
ATOM 2908 C CA . ALA B 1 109 ? 7.25 5.133 6.789 1 98.94 109 ALA B CA 1
ATOM 2909 C C . ALA B 1 109 ? 7.379 3.662 7.18 1 98.94 109 ALA B C 1
ATOM 2911 O O . ALA B 1 109 ? 8.281 3.289 7.934 1 98.94 109 ALA B O 1
ATOM 2912 N N . ALA B 1 110 ? 6.496 2.855 6.605 1 98.94 110 ALA B N 1
ATOM 2913 C CA . ALA B 1 110 ? 6.535 1.422 6.891 1 98.94 110 ALA B CA 1
ATOM 2914 C C . ALA B 1 110 ? 7.82 0.793 6.359 1 98.94 110 ALA B C 1
ATOM 2916 O O . ALA B 1 110 ? 8.391 -0.093 6.996 1 98.94 110 ALA B O 1
ATOM 2917 N N . ALA B 1 111 ? 8.234 1.244 5.195 1 98.94 111 ALA B N 1
ATOM 2918 C CA . ALA B 1 111 ? 9.484 0.745 4.629 1 98.94 111 ALA B CA 1
ATOM 2919 C C . ALA B 1 111 ? 10.664 1.046 5.551 1 98.94 111 ALA B C 1
ATOM 2921 O O . ALA B 1 111 ? 11.539 0.201 5.742 1 98.94 111 ALA B O 1
ATOM 2922 N N . LEU B 1 112 ? 10.695 2.242 6.113 1 98.88 112 LEU B N 1
ATOM 2923 C CA . LEU B 1 112 ? 11.758 2.605 7.047 1 98.88 112 LEU B CA 1
ATOM 2924 C C . LEU B 1 112 ? 11.727 1.705 8.281 1 98.88 112 LEU B C 1
ATOM 2926 O O . LEU B 1 112 ? 12.773 1.271 8.758 1 98.88 112 LEU B O 1
ATOM 2930 N N . LEU B 1 113 ? 10.547 1.441 8.75 1 98.81 113 LEU B N 1
ATOM 2931 C CA . LEU B 1 113 ? 10.43 0.522 9.875 1 98.81 113 LEU B CA 1
ATOM 2932 C C . LEU B 1 113 ? 10.891 -0.878 9.484 1 98.81 113 LEU B C 1
ATOM 2934 O O . LEU B 1 113 ? 11.461 -1.601 10.305 1 98.81 113 LEU B O 1
ATOM 2938 N N . GLY B 1 114 ? 10.594 -1.271 8.258 1 98.38 114 GLY B N 1
ATOM 2939 C CA . GLY B 1 114 ? 11.102 -2.537 7.758 1 98.38 114 GLY B CA 1
ATOM 2940 C C . GLY B 1 114 ? 12.617 -2.598 7.719 1 98.38 114 GLY B C 1
ATOM 2941 O O . GLY B 1 114 ? 13.211 -3.658 7.93 1 98.38 114 GLY B O 1
ATOM 2942 N N . LEU B 1 115 ? 13.211 -1.464 7.441 1 98.19 115 LEU B N 1
ATOM 2943 C CA . LEU B 1 115 ? 14.656 -1.385 7.301 1 98.19 115 LEU B CA 1
ATOM 2944 C C . LEU B 1 115 ? 15.344 -1.434 8.664 1 98.19 115 LEU B C 1
ATOM 2946 O O . LEU B 1 115 ? 16.391 -2.064 8.812 1 98.19 115 LEU B O 1
ATOM 2950 N N . PHE B 1 116 ? 14.703 -0.875 9.711 1 98.12 116 PHE B N 1
ATOM 2951 C CA . PHE B 1 116 ? 15.453 -0.594 10.93 1 98.12 116 PHE B CA 1
ATOM 2952 C C . PHE B 1 116 ? 14.945 -1.439 12.094 1 98.12 116 PHE B C 1
ATOM 2954 O O . PHE B 1 116 ? 15.594 -1.535 13.133 1 98.12 116 PHE B O 1
ATOM 2961 N N . VAL B 1 117 ? 13.766 -2.039 11.977 1 97.69 117 VAL B N 1
ATOM 2962 C CA . VAL B 1 117 ? 13.172 -2.764 13.094 1 97.69 117 VAL B CA 1
ATOM 2963 C C . VAL B 1 117 ? 13.062 -4.246 12.742 1 97.69 117 VAL B C 1
ATOM 2965 O O . VAL B 1 117 ? 12.227 -4.641 11.93 1 97.69 117 VAL B O 1
ATOM 2968 N N . SER B 1 118 ? 13.75 -5.105 13.453 1 92.56 118 SER B N 1
ATOM 2969 C CA . SER B 1 118 ? 13.93 -6.508 13.102 1 92.56 118 SER B CA 1
ATOM 2970 C C . SER B 1 118 ? 12.766 -7.355 13.594 1 92.56 118 SER B C 1
ATOM 2972 O O . SER B 1 118 ? 12.305 -8.258 12.883 1 92.56 118 SER B O 1
ATOM 2974 N N . GLU B 1 119 ? 12.328 -7.012 14.695 1 94.69 119 GLU B N 1
ATOM 2975 C CA . GLU B 1 119 ? 11.289 -7.84 15.305 1 94.69 119 GLU B CA 1
ATOM 2976 C C . GLU B 1 119 ? 9.922 -7.551 14.695 1 94.69 119 GLU B C 1
ATOM 2978 O O . GLU B 1 119 ? 9.445 -6.41 14.734 1 94.69 119 GLU B O 1
ATOM 2983 N N . ARG B 1 120 ? 9.289 -8.547 14.242 1 95.38 120 ARG B N 1
ATOM 2984 C CA . ARG B 1 120 ? 8.031 -8.43 13.516 1 95.38 120 ARG B CA 1
ATOM 2985 C C . ARG B 1 120 ? 6.957 -7.785 14.383 1 95.38 120 ARG B C 1
ATOM 2987 O O . ARG B 1 120 ? 6.258 -6.871 13.938 1 95.38 120 ARG B O 1
ATOM 2994 N N . SER B 1 121 ? 6.793 -8.266 15.602 1 94.69 121 SER B N 1
ATOM 2995 C CA . SER B 1 121 ? 5.723 -7.777 16.453 1 94.69 121 SER B CA 1
ATOM 2996 C C . SER B 1 121 ? 5.891 -6.289 16.766 1 94.69 121 SER B C 1
ATOM 2998 O O . SER B 1 121 ? 4.91 -5.543 16.797 1 94.69 121 SER B O 1
ATOM 3000 N N . VAL B 1 122 ? 7.117 -5.84 17 1 96.44 122 VAL B N 1
ATOM 3001 C CA . VAL B 1 122 ? 7.406 -4.438 17.266 1 96.44 122 VAL B CA 1
ATOM 3002 C C . VAL B 1 122 ? 7.156 -3.602 16.016 1 96.44 122 VAL B C 1
ATOM 3004 O O . VAL B 1 122 ? 6.492 -2.562 16.078 1 96.44 122 VAL B O 1
ATOM 3007 N N . ARG B 1 123 ? 7.652 -4.086 14.875 1 97.31 123 ARG B N 1
ATOM 3008 C CA . ARG B 1 123 ? 7.477 -3.402 13.602 1 97.31 123 ARG B CA 1
ATOM 3009 C C . ARG B 1 123 ? 6 -3.213 13.281 1 97.31 123 ARG B C 1
ATOM 3011 O O . ARG B 1 123 ? 5.566 -2.109 12.938 1 97.31 123 ARG B O 1
ATOM 3018 N N . ASP B 1 124 ? 5.23 -4.277 13.43 1 96.94 124 ASP B N 1
ATOM 3019 C CA . ASP B 1 124 ? 3.807 -4.23 13.109 1 96.94 124 ASP B CA 1
ATOM 3020 C C . ASP B 1 124 ? 3.064 -3.285 14.047 1 96.94 124 ASP B C 1
ATOM 3022 O O . ASP B 1 124 ? 2.152 -2.572 13.625 1 96.94 124 ASP B O 1
ATOM 3026 N N . ARG B 1 125 ? 3.439 -3.318 15.305 1 96.44 125 ARG B N 1
ATOM 3027 C CA . ARG B 1 125 ? 2.83 -2.4 16.266 1 96.44 125 ARG B CA 1
ATOM 3028 C C . ARG B 1 125 ? 3.121 -0.95 15.898 1 96.44 125 ARG B C 1
ATOM 3030 O O . ARG B 1 125 ? 2.229 -0.102 15.938 1 96.44 125 ARG B O 1
ATOM 3037 N N . MET B 1 126 ? 4.324 -0.618 15.57 1 98.31 126 MET B N 1
ATOM 3038 C CA . MET B 1 126 ? 4.703 0.745 15.211 1 98.31 126 MET B CA 1
ATOM 3039 C C . MET B 1 126 ? 3.994 1.189 13.93 1 98.31 126 MET B C 1
ATOM 3041 O O . MET B 1 126 ? 3.557 2.336 13.828 1 98.31 126 MET B O 1
ATOM 3045 N N . ILE B 1 127 ? 3.895 0.26 12.938 1 98.69 127 ILE B N 1
ATOM 3046 C CA . ILE B 1 127 ? 3.172 0.562 11.703 1 98.69 127 ILE B CA 1
ATOM 3047 C C . ILE B 1 127 ? 1.716 0.889 12.031 1 98.69 127 ILE B C 1
ATOM 3049 O O . ILE B 1 127 ? 1.186 1.907 11.578 1 98.69 127 ILE B O 1
ATOM 3053 N N . THR B 1 128 ? 1.117 0.047 12.844 1 97.38 128 THR B N 1
ATOM 3054 C CA . THR B 1 128 ? -0.268 0.269 13.25 1 97.38 128 THR B CA 1
ATOM 3055 C C . THR B 1 128 ? -0.424 1.627 13.922 1 97.38 128 THR B C 1
ATOM 3057 O O . THR B 1 128 ? -1.355 2.375 13.617 1 97.38 128 THR B O 1
ATOM 3060 N N . ASP B 1 129 ? 0.482 1.979 14.812 1 97.88 129 ASP B N 1
ATOM 3061 C CA . ASP B 1 129 ? 0.409 3.238 15.547 1 97.88 129 ASP B CA 1
ATOM 3062 C C . ASP B 1 129 ? 0.494 4.434 14.602 1 97.88 129 ASP B C 1
ATOM 3064 O O . ASP B 1 129 ? -0.273 5.391 14.727 1 97.88 129 ASP B O 1
ATOM 3068 N N . ILE B 1 130 ? 1.376 4.387 13.664 1 98.69 130 ILE B N 1
ATOM 3069 C CA . ILE B 1 130 ? 1.584 5.496 12.742 1 98.69 130 ILE B CA 1
ATOM 3070 C C . ILE B 1 130 ? 0.385 5.621 11.805 1 98.69 130 ILE B C 1
ATOM 3072 O O . ILE B 1 130 ? -0.075 6.73 11.523 1 98.69 130 ILE B O 1
ATOM 3076 N N . PHE B 1 131 ? -0.122 4.48 11.328 1 98.69 131 PHE B N 1
ATOM 3077 C CA . PHE B 1 131 ? -1.275 4.492 10.438 1 98.69 131 PHE B CA 1
ATOM 3078 C C . PHE B 1 131 ? -2.514 5.008 11.156 1 98.69 131 PHE B C 1
ATOM 3080 O O . PHE B 1 131 ? -3.281 5.793 10.602 1 98.69 131 PHE B O 1
ATOM 3087 N N . GLN B 1 132 ? -2.701 4.57 12.414 1 97.38 132 GLN B N 1
ATOM 3088 C CA . GLN B 1 132 ? -3.82 5.074 13.203 1 97.38 132 GLN B CA 1
ATOM 3089 C C . GLN B 1 132 ? -3.67 6.566 13.484 1 97.38 132 GLN B C 1
ATOM 3091 O O . GLN B 1 132 ? -4.648 7.312 13.438 1 97.38 132 GLN B O 1
ATOM 3096 N N . TRP B 1 133 ? -2.49 7.008 13.836 1 98.25 133 TRP B N 1
ATOM 3097 C CA . TRP B 1 133 ? -2.219 8.43 14 1 98.25 133 TRP B CA 1
ATOM 3098 C C . TRP B 1 133 ? -2.623 9.211 12.75 1 98.25 133 TRP B C 1
ATOM 3100 O O . TRP B 1 133 ? -3.289 10.242 12.852 1 98.25 133 TRP B O 1
ATOM 3110 N N . TYR B 1 134 ? -2.217 8.742 11.594 1 98.56 134 TYR B N 1
ATOM 3111 C CA . TYR B 1 134 ? -2.512 9.375 10.32 1 98.56 134 TYR B CA 1
ATOM 3112 C C . TYR B 1 134 ? -4.016 9.516 10.109 1 98.56 134 TYR B C 1
ATOM 3114 O O . TYR B 1 134 ? -4.496 10.57 9.688 1 98.56 134 TYR B O 1
ATOM 3122 N N . GLU B 1 135 ? -4.762 8.453 10.367 1 97.38 135 GLU B N 1
ATOM 3123 C CA . GLU B 1 135 ? -6.203 8.438 10.141 1 97.38 135 GLU B CA 1
ATOM 3124 C C . GLU B 1 135 ? -6.91 9.469 11.016 1 97.38 135 GLU B C 1
ATOM 3126 O O . GLU B 1 135 ? -7.953 10 10.641 1 97.38 135 GLU B O 1
ATOM 3131 N N . GLN B 1 136 ? -6.27 9.805 12.078 1 96.5 136 GLN B N 1
ATOM 3132 C CA . GLN B 1 136 ? -6.992 10.57 13.086 1 96.5 136 GLN B CA 1
ATOM 3133 C C . GLN B 1 136 ? -6.5 12.008 13.141 1 96.5 136 GLN B C 1
ATOM 3135 O O . GLN B 1 136 ? -7.148 12.875 13.734 1 96.5 136 GLN B O 1
ATOM 3140 N N . THR B 1 137 ? -5.391 12.258 12.625 1 97.94 137 THR B N 1
ATOM 3141 C CA . THR B 1 137 ? -4.754 13.562 12.75 1 97.94 137 THR B CA 1
ATOM 3142 C C . THR B 1 137 ? -5.145 14.469 11.594 1 97.94 137 THR B C 1
ATOM 3144 O O . THR B 1 137 ? -5.031 14.086 10.43 1 97.94 137 THR B O 1
ATOM 3147 N N . PRO B 1 138 ? -5.617 15.711 11.891 1 98.44 138 PRO B N 1
ATOM 3148 C CA . PRO B 1 138 ? -5.801 16.672 10.797 1 98.44 138 PRO B CA 1
ATOM 3149 C C . PRO B 1 138 ? -4.484 17.031 10.102 1 98.44 138 PRO B C 1
ATOM 3151 O O . PRO B 1 138 ? -3.514 17.391 10.766 1 98.44 138 PRO B O 1
ATOM 3154 N N . MET B 1 139 ? -4.457 16.891 8.82 1 97.75 139 MET B N 1
ATOM 3155 C CA . MET B 1 139 ? -3.26 17.188 8.047 1 97.75 139 MET B CA 1
ATOM 3156 C C . MET B 1 139 ? -3.6 18.031 6.82 1 97.75 139 MET B C 1
ATOM 3158 O O . MET B 1 139 ? -4.738 18 6.348 1 97.75 139 MET B O 1
ATOM 3162 N N . PRO B 1 140 ? -2.668 18.766 6.281 1 97.94 140 PRO B N 1
ATOM 3163 C CA . PRO B 1 140 ? -1.261 18.844 6.684 1 97.94 140 PRO B CA 1
ATOM 3164 C C . PRO B 1 140 ? -1.032 19.797 7.848 1 97.94 140 PRO B C 1
ATOM 3166 O O . PRO B 1 140 ? -1.786 20.766 8.023 1 97.94 140 PRO B O 1
ATOM 3169 N N . GLN B 1 141 ? -0.002 19.516 8.648 1 97.81 141 GLN B N 1
ATOM 3170 C CA . GLN B 1 141 ? 0.396 20.406 9.734 1 97.81 141 GLN B CA 1
ATOM 3171 C C . GLN B 1 141 ? 1.699 21.125 9.406 1 97.81 141 GLN B C 1
ATOM 3173 O O . GLN B 1 141 ? 1.93 22.25 9.875 1 97.81 141 GLN B O 1
ATOM 3178 N N . TYR B 1 142 ? 2.527 20.547 8.602 1 97.75 142 TYR B N 1
ATOM 3179 C CA . TYR B 1 142 ? 3.836 21.109 8.289 1 97.75 142 TYR B CA 1
ATOM 3180 C C . TYR B 1 142 ? 3.701 22.391 7.48 1 97.75 142 TYR B C 1
ATOM 3182 O O . TYR B 1 142 ? 2.959 22.438 6.496 1 97.75 142 TYR B O 1
ATOM 3190 N N . ILE B 1 143 ? 4.426 23.359 7.914 1 96.19 143 ILE B N 1
ATOM 3191 C CA . ILE B 1 143 ? 4.516 24.625 7.188 1 96.19 143 ILE B CA 1
ATOM 3192 C C . ILE B 1 143 ? 5.957 24.875 6.742 1 96.19 143 ILE B C 1
ATOM 3194 O O . ILE B 1 143 ? 6.832 25.125 7.57 1 96.19 143 ILE B O 1
ATOM 3198 N N . PRO B 1 144 ? 6.145 24.781 5.492 1 95.44 144 PRO B N 1
ATOM 3199 C CA . PRO B 1 144 ? 7.512 25.016 5.02 1 95.44 144 PRO B CA 1
ATOM 3200 C C . PRO B 1 144 ? 7.973 26.453 5.203 1 95.44 144 PRO B C 1
ATOM 3202 O O . PRO B 1 144 ? 7.176 27.391 5.066 1 95.44 144 PRO B O 1
ATOM 3205 N N . LYS B 1 145 ? 9.234 26.531 5.418 1 92.06 145 LYS B N 1
ATOM 3206 C CA . LYS B 1 145 ? 9.82 27.875 5.52 1 92.06 145 LYS B CA 1
ATOM 3207 C C . LYS B 1 145 ? 9.719 28.609 4.188 1 92.06 145 LYS B C 1
ATOM 3209 O O . LYS B 1 145 ? 9.438 29.812 4.156 1 92.06 145 LYS B O 1
ATOM 3214 N N . LYS B 1 146 ? 9.922 27.891 3.123 1 91.38 146 LYS B N 1
ATOM 3215 C CA . LYS B 1 146 ? 9.828 28.406 1.76 1 91.38 146 LYS B CA 1
ATOM 3216 C C . LYS B 1 146 ? 8.883 27.547 0.917 1 91.38 146 LYS B C 1
ATOM 3218 O O . LYS B 1 146 ? 9.328 26.672 0.176 1 91.38 146 LYS B O 1
ATOM 3223 N N . PRO B 1 147 ? 7.629 27.938 0.975 1 90.69 147 PRO B N 1
ATOM 3224 C CA . PRO B 1 147 ? 6.676 27.078 0.259 1 90.69 147 PRO B CA 1
ATOM 3225 C C . PRO B 1 147 ? 6.816 27.188 -1.258 1 90.69 147 PRO B C 1
ATOM 3227 O O . PRO B 1 147 ? 7.102 28.266 -1.784 1 90.69 147 PRO B O 1
ATOM 3230 N N . ALA B 1 148 ? 6.676 26.078 -1.947 1 86.44 148 ALA B N 1
ATOM 3231 C CA . ALA B 1 148 ? 6.637 26.047 -3.406 1 86.44 148 ALA B CA 1
ATOM 3232 C C . ALA B 1 148 ? 5.465 26.875 -3.934 1 86.44 148 ALA B C 1
ATOM 3234 O O . ALA B 1 148 ? 5.559 27.484 -5.004 1 86.44 148 ALA B O 1
ATOM 3235 N N . HIS B 1 149 ? 4.328 26.828 -3.15 1 85.81 149 HIS B N 1
ATOM 3236 C CA . HIS B 1 149 ? 3.135 27.625 -3.428 1 85.81 149 HIS B CA 1
ATOM 3237 C C . HIS B 1 149 ? 2.635 28.328 -2.17 1 85.81 149 HIS B C 1
ATOM 3239 O O . HIS B 1 149 ? 2.693 27.75 -1.074 1 85.81 149 HIS B O 1
ATOM 3245 N N . ASP B 1 150 ? 2.213 29.484 -2.338 1 85.62 150 ASP B N 1
ATOM 3246 C CA . ASP B 1 150 ? 1.731 30.266 -1.2 1 85.62 150 ASP B CA 1
ATOM 3247 C C . ASP B 1 150 ? 0.262 29.969 -0.912 1 85.62 150 ASP B C 1
ATOM 3249 O O . ASP B 1 150 ? -0.589 30.859 -1.012 1 85.62 150 ASP B O 1
ATOM 3253 N N . PHE B 1 151 ? -0.001 28.734 -0.532 1 92.56 151 PHE B N 1
ATOM 3254 C CA . PHE B 1 151 ? -1.359 28.328 -0.207 1 92.56 151 PHE B CA 1
ATOM 3255 C C . PHE B 1 151 ? -1.554 28.234 1.303 1 92.56 151 PHE B C 1
ATOM 3257 O O . PHE B 1 151 ? -0.646 27.828 2.029 1 92.56 151 PHE B O 1
ATOM 3264 N N . ILE B 1 152 ? -2.688 28.734 1.68 1 93.75 152 ILE B N 1
ATOM 3265 C CA . ILE B 1 152 ? -3.152 28.375 3.016 1 93.75 152 ILE B CA 1
ATOM 3266 C C . ILE B 1 152 ? -3.996 27.109 2.949 1 93.75 152 ILE B C 1
ATOM 3268 O O . ILE B 1 152 ? -5.117 27.125 2.438 1 93.75 152 ILE B O 1
ATOM 3272 N N . LEU B 1 153 ? -3.461 26.047 3.461 1 96.75 153 LEU B N 1
ATOM 3273 C CA . LEU B 1 153 ? -4.117 24.75 3.34 1 96.75 153 LEU B CA 1
ATOM 3274 C C . LEU B 1 153 ? -4.809 24.375 4.645 1 96.75 153 LEU B C 1
ATOM 3276 O O . LEU B 1 153 ? -4.164 24.281 5.691 1 96.75 153 LEU B O 1
ATOM 3280 N N . PRO B 1 154 ? -6.113 24.172 4.59 1 97.69 154 PRO B N 1
ATOM 3281 C CA . PRO B 1 154 ? -6.777 23.688 5.801 1 97.69 154 PRO B CA 1
ATOM 3282 C C . PRO B 1 154 ? -6.363 22.266 6.168 1 97.69 154 PRO B C 1
ATOM 3284 O O . PRO B 1 154 ? -6.051 21.453 5.285 1 97.69 154 PRO B O 1
ATOM 3287 N N . ALA B 1 155 ? -6.348 21.984 7.426 1 98.12 155 ALA B N 1
ATOM 3288 C CA . ALA B 1 155 ? -6.047 20.641 7.922 1 98.12 155 ALA B CA 1
ATOM 3289 C C . ALA B 1 155 ? -7.324 19.891 8.266 1 98.12 155 ALA B C 1
ATOM 3291 O O . ALA B 1 155 ? -8.203 20.422 8.945 1 98.12 155 ALA B O 1
ATOM 3292 N N . PHE B 1 156 ? -7.43 18.656 7.715 1 97.81 156 PHE B N 1
ATOM 3293 C CA . PHE B 1 156 ? -8.57 17.797 8.008 1 97.81 156 PHE B CA 1
ATOM 3294 C C . PHE B 1 156 ? -8.117 16.359 8.25 1 97.81 156 PHE B C 1
ATOM 3296 O O . PHE B 1 156 ? -7.184 15.883 7.605 1 97.81 156 PHE B O 1
ATOM 3303 N N . ALA B 1 157 ? -8.719 15.734 9.234 1 96.75 157 ALA B N 1
ATOM 3304 C CA . ALA B 1 157 ? -8.602 14.281 9.312 1 96.75 157 ALA B CA 1
ATOM 3305 C C . ALA B 1 157 ? -9.477 13.602 8.258 1 96.75 157 ALA B C 1
ATOM 3307 O O . ALA B 1 157 ? -10.672 13.906 8.148 1 96.75 157 ALA B O 1
ATOM 3308 N N . THR B 1 158 ? -8.852 12.711 7.457 1 93.88 158 THR B N 1
ATOM 3309 C CA . THR B 1 158 ? -9.625 12.102 6.379 1 93.88 158 THR B CA 1
ATOM 3310 C C . THR B 1 158 ? -10 10.664 6.727 1 93.88 158 THR B C 1
ATOM 3312 O O . THR B 1 158 ? -10.688 9.992 5.953 1 93.88 158 THR B O 1
ATOM 3315 N N . GLU B 1 159 ? -9.492 10.109 7.758 1 94.94 159 GLU B N 1
ATOM 3316 C CA . GLU B 1 159 ? -9.875 8.844 8.383 1 94.94 159 GLU B CA 1
ATOM 3317 C C . GLU B 1 159 ? -9.555 7.66 7.48 1 94.94 159 GLU B C 1
ATOM 3319 O O . GLU B 1 159 ? -10.227 6.633 7.531 1 94.94 159 GLU B O 1
ATOM 3324 N N . SER B 1 160 ? -8.633 7.859 6.602 1 96.94 160 SER B N 1
ATOM 3325 C CA . SER B 1 160 ? -8.3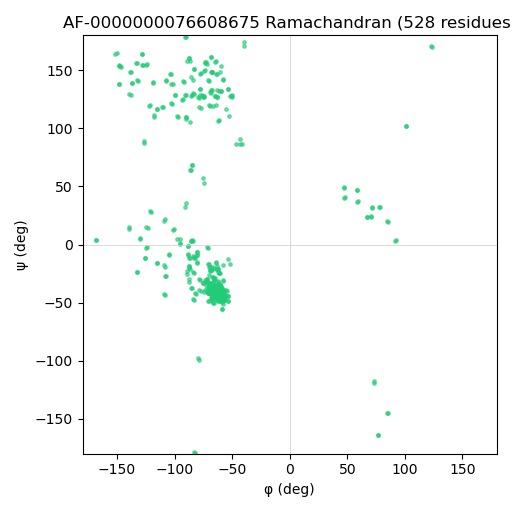12 6.766 5.691 1 96.94 160 SER B CA 1
ATOM 3326 C C . SER B 1 160 ? -6.844 6.793 5.293 1 96.94 160 SER B C 1
ATOM 3328 O O . SER B 1 160 ? -6.281 7.859 5.039 1 96.94 160 SER B O 1
ATOM 3330 N N . VAL B 1 161 ? -6.25 5.617 5.254 1 98.31 161 VAL B N 1
ATOM 3331 C CA . VAL B 1 161 ? -4.867 5.492 4.805 1 98.31 161 VAL B CA 1
ATOM 3332 C C . VAL B 1 161 ? -4.832 5.305 3.289 1 98.31 161 VAL B C 1
ATOM 3334 O O . VAL B 1 161 ? -3.756 5.289 2.686 1 98.31 161 VAL B O 1
ATOM 3337 N N . LEU B 1 162 ? -5.953 5.121 2.648 1 98.06 162 LEU B N 1
ATOM 3338 C CA . LEU B 1 162 ? -6.012 4.941 1.202 1 98.06 162 LEU B CA 1
ATOM 3339 C C . LEU B 1 162 ? -5.863 6.277 0.483 1 98.06 162 LEU B C 1
ATOM 3341 O O . LEU B 1 162 ? -6.578 7.234 0.786 1 98.06 162 LEU B O 1
ATOM 3345 N N . CYS B 1 163 ? -4.984 6.297 -0.409 1 98.38 163 CYS B N 1
ATOM 3346 C CA . CYS B 1 163 ? -4.578 7.52 -1.094 1 98.38 163 CYS B CA 1
ATOM 3347 C C . CYS B 1 163 ? -5.766 8.18 -1.785 1 98.38 163 CYS B C 1
ATOM 3349 O O . CYS B 1 163 ? -5.984 9.383 -1.639 1 98.38 163 CYS B O 1
ATOM 3351 N N . HIS B 1 164 ? -6.566 7.414 -2.562 1 96.94 164 HIS B N 1
ATOM 3352 C CA . HIS B 1 164 ? -7.656 8.016 -3.318 1 96.94 164 HIS B CA 1
ATOM 3353 C C . HIS B 1 164 ? -8.727 8.578 -2.391 1 96.94 164 HIS B C 1
ATOM 3355 O O . HIS B 1 164 ? -9.297 9.641 -2.66 1 96.94 164 HIS B O 1
ATOM 3361 N N . VAL B 1 165 ? -8.984 7.91 -1.281 1 96.31 165 VAL B N 1
ATOM 3362 C CA . VAL B 1 165 ? -10 8.375 -0.338 1 96.31 165 VAL B CA 1
ATOM 3363 C C . VAL B 1 165 ? -9.508 9.633 0.375 1 96.31 165 VAL B C 1
ATOM 3365 O O . VAL B 1 165 ? -10.242 10.617 0.483 1 96.31 165 VAL B O 1
ATOM 3368 N N . SER B 1 166 ? -8.305 9.562 0.86 1 97 166 SER B N 1
ATOM 3369 C CA . SER B 1 166 ? -7.727 10.688 1.585 1 97 166 SER B CA 1
ATOM 3370 C C . SER B 1 166 ? -7.703 11.945 0.725 1 97 166 SER B C 1
ATOM 3372 O O . SER B 1 166 ? -8.148 13.008 1.162 1 97 166 SER B O 1
ATOM 3374 N N . ASN B 1 167 ? -7.246 11.828 -0.462 1 97.25 167 ASN B N 1
ATOM 3375 C CA . ASN B 1 167 ? -7.129 12.977 -1.352 1 97.25 167 ASN B CA 1
ATOM 3376 C C . ASN B 1 167 ? -8.5 13.516 -1.757 1 97.25 167 ASN B C 1
ATOM 3378 O O . ASN B 1 167 ? -8.711 14.727 -1.788 1 97.25 167 ASN B O 1
ATOM 3382 N N . THR B 1 168 ? -9.383 12.617 -2.109 1 96.19 168 THR B N 1
ATOM 3383 C CA . THR B 1 168 ? -10.711 13.031 -2.531 1 96.19 168 THR B CA 1
ATOM 3384 C C . THR B 1 168 ? -11.453 13.711 -1.383 1 96.19 168 THR B C 1
ATOM 3386 O O . THR B 1 168 ? -12.07 14.766 -1.572 1 96.19 168 THR B O 1
ATOM 3389 N N . SER B 1 169 ? -11.359 13.094 -0.228 1 96 169 SER B N 1
ATOM 3390 C CA . SER B 1 169 ? -12.039 13.648 0.936 1 96 169 SER B CA 1
ATOM 3391 C C . SER B 1 169 ? -11.484 15.016 1.303 1 96 169 SER B C 1
ATOM 3393 O O . SER B 1 169 ? -12.242 15.953 1.551 1 96 169 SER B O 1
ATOM 3395 N N . TRP B 1 170 ? -10.25 15.164 1.344 1 97.62 170 TRP B N 1
ATOM 3396 C CA . TRP B 1 170 ? -9.641 16.453 1.682 1 97.62 170 TRP B CA 1
ATOM 3397 C C . TRP B 1 170 ? -10.023 17.516 0.663 1 97.62 170 TRP B C 1
ATOM 3399 O O . TRP B 1 170 ? -10.391 18.625 1.034 1 97.62 170 TRP B O 1
ATOM 3409 N N . SER B 1 171 ? -9.906 17.172 -0.59 1 97.5 171 SER B N 1
ATOM 3410 C CA . SER B 1 171 ? -10.203 18.125 -1.654 1 97.5 171 SER B CA 1
ATOM 3411 C C . SER B 1 171 ? -11.648 18.609 -1.569 1 97.5 171 SER B C 1
ATOM 3413 O O . SER B 1 171 ? -11.914 19.797 -1.759 1 97.5 171 SER B O 1
ATOM 3415 N N . LYS B 1 172 ? -12.5 17.672 -1.313 1 96.38 172 LYS B N 1
ATOM 3416 C CA . LYS B 1 172 ? -13.906 18.031 -1.142 1 96.38 172 LYS B CA 1
ATOM 3417 C C . LYS B 1 172 ? -14.086 19.016 0.015 1 96.38 172 LYS B C 1
ATOM 3419 O O . LYS B 1 172 ? -14.766 20.031 -0.126 1 96.38 172 LYS B O 1
ATOM 3424 N N . MET B 1 173 ? -13.492 18.719 1.121 1 97.12 173 MET B N 1
ATOM 3425 C CA . MET B 1 173 ? -13.609 19.562 2.311 1 97.12 173 MET B CA 1
ATOM 3426 C C . MET B 1 173 ? -12.938 20.922 2.092 1 97.12 173 MET B C 1
ATOM 3428 O O . MET B 1 173 ? -13.422 21.938 2.582 1 97.12 173 MET B O 1
ATOM 3432 N N . ALA B 1 174 ? -11.867 20.891 1.377 1 97.25 174 ALA B N 1
ATOM 3433 C CA . ALA B 1 174 ? -11.086 22.109 1.13 1 97.25 174 ALA B CA 1
ATOM 3434 C C . ALA B 1 174 ? -11.711 22.938 0.009 1 97.25 174 ALA B C 1
ATOM 3436 O O . ALA B 1 174 ? -11.359 24.109 -0.169 1 97.25 174 ALA B O 1
ATOM 3437 N N . GLY B 1 175 ? -12.594 22.312 -0.736 1 96.75 175 GLY B N 1
ATOM 3438 C CA . GLY B 1 175 ? -13.266 23.031 -1.812 1 96.75 175 GLY B CA 1
ATOM 3439 C C . GLY B 1 175 ? -12.406 23.188 -3.051 1 96.75 175 GLY B C 1
ATOM 3440 O O . GLY B 1 175 ? -12.461 24.219 -3.723 1 96.75 175 GLY B O 1
ATOM 3441 N N . VAL B 1 176 ? -11.539 22.234 -3.357 1 96.69 176 VAL B N 1
ATOM 3442 C CA . VAL B 1 176 ? -10.672 22.281 -4.527 1 96.69 176 VAL B CA 1
ATOM 3443 C C . VAL B 1 176 ? -10.805 21 -5.328 1 96.69 176 VAL B C 1
ATOM 3445 O O . VAL B 1 176 ? -11.344 20 -4.828 1 96.69 176 VAL B O 1
ATOM 3448 N N . LYS B 1 177 ? -10.352 20.984 -6.59 1 95.62 177 LYS B N 1
ATOM 3449 C CA . LYS B 1 177 ? -10.305 19.781 -7.418 1 95.62 177 LYS B CA 1
ATOM 3450 C C . LYS B 1 177 ? -9.211 18.828 -6.949 1 95.62 177 LYS B C 1
ATOM 3452 O O . LYS B 1 177 ? -8.234 19.25 -6.332 1 95.62 177 LYS B O 1
ATOM 3457 N N . VAL B 1 178 ? -9.367 17.578 -7.242 1 96.31 178 VAL B N 1
ATOM 3458 C CA . VAL B 1 178 ? -8.414 16.578 -6.793 1 96.31 178 VAL B CA 1
ATOM 3459 C C . VAL B 1 178 ? -7.07 16.797 -7.484 1 96.31 178 VAL B C 1
ATOM 3461 O O . VAL B 1 178 ? -6.016 16.625 -6.871 1 96.31 178 VAL B O 1
ATOM 3464 N N . ASP B 1 179 ? -7.082 17.141 -8.75 1 94.88 179 ASP B N 1
ATOM 3465 C CA . ASP B 1 179 ? -5.828 17.375 -9.461 1 94.88 179 ASP B CA 1
ATOM 3466 C C . ASP B 1 179 ? -5.395 18.828 -9.359 1 94.88 179 ASP B C 1
ATOM 3468 O O . ASP B 1 179 ? -4.766 19.359 -10.273 1 94.88 179 ASP B O 1
ATOM 3472 N N . SER B 1 180 ? -5.617 19.5 -8.273 1 95.62 180 SER B N 1
ATOM 3473 C CA . SER B 1 180 ? -5.246 20.891 -8.055 1 95.62 180 SER B CA 1
ATOM 3474 C C . SER B 1 180 ? -3.84 21 -7.469 1 95.62 180 SER B C 1
ATOM 3476 O O . SER B 1 180 ? -3.328 20.031 -6.887 1 95.62 180 SER B O 1
ATOM 3478 N N . ASN B 1 181 ? -3.234 22.156 -7.648 1 95.75 181 ASN B N 1
ATOM 3479 C CA . ASN B 1 181 ? -1.941 22.422 -7.027 1 95.75 181 ASN B CA 1
ATOM 3480 C C . ASN B 1 181 ? -2.051 22.484 -5.508 1 95.75 181 ASN B C 1
ATOM 3482 O O . ASN B 1 181 ? -1.106 22.125 -4.797 1 95.75 181 ASN B O 1
ATOM 3486 N N . GLU B 1 182 ? -3.189 22.859 -5.039 1 96.88 182 GLU B N 1
ATOM 3487 C CA . GLU B 1 182 ? -3.426 22.875 -3.6 1 96.88 182 GLU B CA 1
ATOM 3488 C C . GLU B 1 182 ? -3.318 21.469 -3.02 1 96.88 182 GLU B C 1
ATOM 3490 O O . GLU B 1 182 ? -2.637 21.25 -2.014 1 96.88 182 GLU B O 1
ATOM 3495 N N . ARG B 1 183 ? -3.975 20.578 -3.668 1 96.94 183 ARG B N 1
ATOM 3496 C CA . ARG B 1 183 ? -3.926 19.203 -3.193 1 96.94 183 ARG B CA 1
ATOM 3497 C C . ARG B 1 183 ? -2.512 18.641 -3.295 1 96.94 183 ARG B C 1
ATOM 3499 O O . ARG B 1 183 ? -2.061 17.922 -2.402 1 96.94 183 ARG B O 1
ATOM 3506 N N . LYS B 1 184 ? -1.795 18.922 -4.363 1 96.44 184 LYS B N 1
ATOM 3507 C CA . LYS B 1 184 ? -0.414 18.469 -4.52 1 96.44 184 LYS B CA 1
ATOM 3508 C C . LYS B 1 184 ? 0.469 19.016 -3.4 1 96.44 184 LYS B C 1
ATOM 3510 O O . LYS B 1 184 ? 1.312 18.297 -2.861 1 96.44 184 LYS B O 1
ATOM 3515 N N . GLU B 1 185 ? 0.255 20.281 -3.113 1 97.44 185 GLU B N 1
ATOM 3516 C CA . GLU B 1 185 ? 0.991 20.875 -2.002 1 97.44 185 GLU B CA 1
ATOM 3517 C C . GLU B 1 185 ? 0.616 20.219 -0.677 1 97.44 185 GLU B C 1
ATOM 3519 O O . GLU B 1 185 ? 1.468 20.031 0.196 1 97.44 185 GLU B O 1
ATOM 3524 N N . ARG B 1 186 ? -0.624 19.938 -0.468 1 97.94 186 ARG B N 1
ATOM 3525 C CA . ARG B 1 186 ? -1.055 19.203 0.72 1 97.94 186 ARG B CA 1
ATOM 3526 C C . ARG B 1 186 ? -0.293 17.891 0.86 1 97.94 186 ARG B C 1
ATOM 3528 O O . ARG B 1 186 ? 0.164 17.547 1.952 1 97.94 186 ARG B O 1
ATOM 3535 N N . CYS B 1 187 ? -0.118 17.125 -0.223 1 98.19 187 CYS B N 1
ATOM 3536 C CA . CYS B 1 187 ? 0.602 15.859 -0.199 1 98.19 187 CYS B CA 1
ATOM 3537 C C . CYS B 1 187 ? 2.068 16.078 0.152 1 98.19 187 CYS B C 1
ATOM 3539 O O . CYS B 1 187 ? 2.662 15.266 0.869 1 98.19 187 CYS B O 1
ATOM 3541 N N . ARG B 1 188 ? 2.613 17.109 -0.404 1 98.12 188 ARG B N 1
ATOM 3542 C CA . ARG B 1 188 ? 3.996 17.453 -0.093 1 98.12 188 ARG B CA 1
ATOM 3543 C C . ARG B 1 188 ? 4.18 17.703 1.401 1 98.12 188 ARG B C 1
ATOM 3545 O O . ARG B 1 188 ? 5.07 17.125 2.025 1 98.12 188 ARG B O 1
ATOM 3552 N N . ARG B 1 189 ? 3.371 18.484 1.954 1 98.38 189 ARG B N 1
ATOM 3553 C CA . ARG B 1 189 ? 3.461 18.828 3.367 1 98.38 189 ARG B CA 1
ATOM 3554 C C . ARG B 1 189 ? 3.086 17.656 4.25 1 98.38 189 ARG B C 1
ATOM 3556 O O . ARG B 1 189 ? 3.703 17.438 5.297 1 98.38 189 ARG B O 1
ATOM 3563 N N . LEU B 1 190 ? 2.066 16.938 3.826 1 98.69 190 LEU B N 1
ATOM 3564 C CA . LEU B 1 190 ? 1.671 15.734 4.543 1 98.69 190 LEU B CA 1
ATOM 3565 C C . LEU B 1 190 ? 2.824 14.742 4.609 1 98.69 190 LEU B C 1
ATOM 3567 O O . LEU B 1 190 ? 3.006 14.062 5.621 1 98.69 190 LEU B O 1
ATOM 3571 N N . SER B 1 191 ? 3.598 14.625 3.531 1 98.88 191 SER B N 1
ATOM 3572 C CA . SER B 1 191 ? 4.773 13.766 3.529 1 98.88 191 SER B CA 1
ATOM 3573 C C . SER B 1 191 ? 5.773 14.188 4.602 1 98.88 191 SER B C 1
ATOM 3575 O O . SER B 1 191 ? 6.438 13.344 5.207 1 98.88 191 SER B O 1
ATOM 3577 N N . CYS B 1 192 ? 5.887 15.484 4.816 1 98.88 192 CYS B N 1
ATOM 3578 C CA . CYS B 1 192 ? 6.746 16.016 5.867 1 98.88 192 CYS B CA 1
ATOM 3579 C C . CYS B 1 192 ? 6.223 15.633 7.246 1 98.88 192 CYS B C 1
ATOM 3581 O O . CYS B 1 192 ? 6.996 15.242 8.125 1 98.88 192 CYS B O 1
ATOM 3583 N N . ASP B 1 193 ? 4.902 15.742 7.438 1 98.94 193 ASP B N 1
ATOM 3584 C CA . ASP B 1 193 ? 4.277 15.312 8.688 1 98.94 193 ASP B CA 1
ATOM 3585 C C . ASP B 1 193 ? 4.609 13.852 8.984 1 98.94 193 ASP B C 1
ATOM 3587 O O . ASP B 1 193 ? 4.969 13.508 10.109 1 98.94 193 ASP B O 1
ATOM 3591 N N . VAL B 1 194 ? 4.523 13.031 7.996 1 98.94 194 VAL B N 1
ATOM 3592 C CA . VAL B 1 194 ? 4.746 11.594 8.156 1 98.94 194 VAL B CA 1
ATOM 3593 C C . VAL B 1 194 ? 6.23 11.328 8.406 1 98.94 194 VAL B C 1
ATOM 3595 O O . VAL B 1 194 ? 6.582 10.492 9.234 1 98.94 194 VAL B O 1
ATOM 3598 N N . ALA B 1 195 ? 7.102 12.023 7.684 1 98.94 195 ALA B N 1
ATOM 3599 C CA . ALA B 1 195 ? 8.539 11.883 7.91 1 98.94 195 ALA B CA 1
ATOM 3600 C C . ALA B 1 195 ? 8.898 12.234 9.352 1 98.94 195 ALA B C 1
ATOM 3602 O O . ALA B 1 195 ? 9.664 11.516 10 1 98.94 195 ALA B O 1
ATOM 3603 N N . GLU B 1 196 ? 8.352 13.297 9.812 1 98.88 196 GLU B N 1
ATOM 3604 C CA . GLU B 1 196 ? 8.57 13.695 11.203 1 98.88 196 GLU B CA 1
ATOM 3605 C C . GLU B 1 196 ? 8.078 12.625 12.164 1 98.88 196 GLU B C 1
ATOM 3607 O O . GLU B 1 196 ? 8.773 12.273 13.125 1 98.88 196 GLU B O 1
ATOM 3612 N N . LYS B 1 197 ? 6.953 12.102 11.938 1 98.88 197 LYS B N 1
ATOM 3613 C CA . LYS B 1 197 ? 6.328 11.117 12.812 1 98.88 197 LYS B CA 1
ATOM 3614 C C . LYS B 1 197 ? 7.152 9.836 12.883 1 98.88 197 LYS B C 1
ATOM 3616 O O . LYS B 1 197 ? 7.348 9.273 13.969 1 98.88 197 LYS B O 1
ATOM 3621 N N . VAL B 1 198 ? 7.586 9.359 11.727 1 98.94 198 VAL B N 1
ATOM 3622 C CA . VAL B 1 198 ? 8.297 8.086 11.734 1 98.94 198 VAL B CA 1
ATOM 3623 C C . VAL B 1 198 ? 9.664 8.258 12.391 1 98.94 198 VAL B C 1
ATOM 3625 O O . VAL B 1 198 ? 10.148 7.359 13.086 1 98.94 198 VAL B O 1
ATOM 3628 N N . VAL B 1 199 ? 10.312 9.383 12.211 1 98.88 199 VAL B N 1
ATOM 3629 C CA . VAL B 1 199 ? 11.594 9.641 12.852 1 98.88 199 VAL B CA 1
ATOM 3630 C C . VAL B 1 199 ? 11.398 9.742 14.367 1 98.88 199 VAL B C 1
ATOM 3632 O O . VAL B 1 199 ? 12.203 9.211 15.133 1 98.88 199 VAL B O 1
ATOM 3635 N N . MET B 1 200 ? 10.375 10.445 14.789 1 98.88 200 MET B N 1
ATOM 3636 C CA . MET B 1 200 ? 10.07 10.5 16.219 1 98.88 200 MET B CA 1
ATOM 3637 C C . MET B 1 200 ? 9.859 9.102 16.781 1 98.88 200 MET B C 1
ATOM 3639 O O . MET B 1 200 ? 10.336 8.789 17.875 1 98.88 200 MET B O 1
ATOM 3643 N N . ALA B 1 201 ? 9.164 8.273 16.062 1 98.81 201 ALA B N 1
ATOM 3644 C CA . ALA B 1 201 ? 8.914 6.902 16.484 1 98.81 201 ALA B CA 1
ATOM 3645 C C . ALA B 1 201 ? 10.211 6.113 16.594 1 98.81 201 ALA B C 1
ATOM 3647 O O . ALA B 1 201 ? 10.453 5.43 17.594 1 98.81 201 ALA B O 1
ATOM 3648 N N . LEU B 1 202 ? 11.047 6.215 15.555 1 98.69 202 LEU B N 1
ATOM 3649 C CA . LEU B 1 202 ? 12.32 5.508 15.547 1 98.69 202 LEU B CA 1
ATOM 3650 C C . LEU B 1 202 ? 13.242 6.02 16.641 1 98.69 202 LEU B C 1
ATOM 3652 O O . LEU B 1 202 ? 13.93 5.238 17.297 1 98.69 202 LEU B O 1
ATOM 3656 N N . ASN B 1 203 ? 13.266 7.371 16.859 1 98.62 203 ASN B N 1
ATOM 3657 C CA . ASN B 1 203 ? 14.023 7.957 17.953 1 98.62 203 ASN B CA 1
ATOM 3658 C C . ASN B 1 203 ? 13.578 7.379 19.297 1 98.62 203 ASN B C 1
ATOM 3660 O O . ASN B 1 203 ? 14.422 6.992 20.125 1 98.62 203 ASN B O 1
ATOM 3664 N N . ASP B 1 204 ? 12.297 7.332 19.531 1 98.5 204 ASP B N 1
ATOM 3665 C CA . ASP B 1 204 ? 11.75 6.824 20.781 1 98.5 204 ASP B CA 1
ATOM 3666 C C . ASP B 1 204 ? 12.102 5.352 20.969 1 98.5 204 ASP B C 1
ATOM 3668 O O . ASP B 1 204 ? 12.406 4.922 22.094 1 98.5 204 ASP B O 1
ATOM 3672 N N . LEU B 1 205 ? 12 4.586 19.906 1 97.88 205 LEU B N 1
ATOM 3673 C CA . LEU B 1 205 ? 12.359 3.176 20 1 97.88 205 LEU B CA 1
ATOM 3674 C C . LEU B 1 205 ? 13.828 3.012 20.375 1 97.88 205 LEU B C 1
ATOM 3676 O O . LEU B 1 205 ? 14.164 2.205 21.25 1 97.88 205 LEU B O 1
ATOM 3680 N N . LYS B 1 206 ? 14.68 3.742 19.719 1 96.25 206 LYS B N 1
ATOM 3681 C CA . LYS B 1 206 ? 16.109 3.689 19.984 1 96.25 206 LYS B CA 1
ATOM 3682 C C . LYS B 1 206 ? 16.422 4.082 21.422 1 96.25 206 LYS B C 1
ATOM 3684 O O . LYS B 1 206 ? 17.328 3.531 22.047 1 96.25 206 LYS B O 1
ATOM 3689 N N . ALA B 1 207 ? 15.711 5.004 21.922 1 96.31 207 ALA B N 1
ATOM 3690 C CA . ALA B 1 207 ? 15.906 5.488 23.297 1 96.31 207 ALA B CA 1
ATOM 3691 C C . ALA B 1 207 ? 15.156 4.613 24.297 1 96.31 207 ALA B C 1
ATOM 3693 O O . ALA B 1 207 ? 15.117 4.922 25.484 1 96.31 207 ALA B O 1
ATOM 3694 N N . ASN B 1 208 ? 14.531 3.545 23.859 1 95.38 208 ASN B N 1
ATOM 3695 C CA . ASN B 1 208 ? 13.781 2.621 24.688 1 95.38 208 ASN B CA 1
ATOM 3696 C C . ASN B 1 208 ? 12.648 3.334 25.438 1 95.38 208 ASN B C 1
ATOM 3698 O O . ASN B 1 208 ? 12.461 3.121 26.641 1 95.38 208 ASN B O 1
ATOM 3702 N N . ARG B 1 209 ? 11.898 4.137 24.719 1 96.56 209 ARG B N 1
ATOM 3703 C CA . ARG B 1 209 ? 10.82 4.883 25.359 1 96.56 209 ARG B CA 1
ATOM 3704 C C . ARG B 1 209 ? 9.586 4.914 24.469 1 96.56 209 ARG B C 1
ATOM 3706 O O . ARG B 1 209 ? 8.695 5.746 24.672 1 96.56 209 ARG B O 1
ATOM 3713 N N . TYR B 1 210 ? 9.523 4.113 23.5 1 97.81 210 TYR B N 1
ATOM 3714 C CA . TYR B 1 210 ? 8.367 4.102 22.609 1 97.81 210 TYR B CA 1
ATOM 3715 C C . TYR B 1 210 ? 7.137 3.57 23.328 1 97.81 210 TYR B C 1
ATOM 3717 O O . TYR B 1 210 ? 7.191 2.521 23.969 1 97.81 210 TYR B O 1
ATOM 3725 N N . VAL B 1 211 ? 6.043 4.328 23.188 1 96.94 211 VAL B N 1
ATOM 3726 C CA . VAL B 1 211 ? 4.762 3.924 23.766 1 96.94 211 VAL B CA 1
ATOM 3727 C C . VAL B 1 211 ? 3.789 3.557 22.641 1 96.94 211 VAL B C 1
ATOM 3729 O O . VAL B 1 211 ? 3.445 4.398 21.812 1 96.94 211 VAL B O 1
ATOM 3732 N N . GLY B 1 212 ? 3.342 2.322 22.609 1 94.94 212 GLY B N 1
ATOM 3733 C CA . GLY B 1 212 ? 2.406 1.817 21.609 1 94.94 212 GLY B CA 1
ATOM 3734 C C . GLY B 1 212 ? 0.956 2.039 22 1 94.94 212 GLY B C 1
ATOM 3735 O O . GLY B 1 212 ? 0.656 2.414 23.125 1 94.94 212 GLY B O 1
ATOM 3736 N N . ASN B 1 213 ? 0.135 1.973 20.969 1 92.88 213 ASN B N 1
ATOM 3737 C CA . ASN B 1 213 ? -1.318 1.938 21.094 1 92.88 213 ASN B CA 1
ATOM 3738 C C . ASN B 1 213 ? -1.873 3.285 21.547 1 92.88 213 ASN B C 1
ATOM 3740 O O . ASN B 1 213 ? -2.959 3.35 22.141 1 92.88 213 ASN B O 1
ATOM 3744 N N . LYS B 1 214 ? -1.16 4.359 21.312 1 91 214 LYS B N 1
ATOM 3745 C CA . LYS B 1 214 ? -1.604 5.691 21.703 1 91 214 LYS B CA 1
ATOM 3746 C C . LYS B 1 214 ? -2.822 6.129 20.906 1 91 214 LYS B C 1
ATOM 3748 O O . LYS B 1 214 ? -3.621 6.945 21.375 1 91 214 LYS B O 1
ATOM 3753 N N . TYR B 1 215 ? -2.994 5.527 19.781 1 91.5 215 TYR B N 1
ATOM 3754 C CA . TYR B 1 215 ? -4.035 5.98 18.859 1 91.5 215 TYR B CA 1
ATOM 3755 C C . TYR B 1 215 ? -5.031 4.863 18.562 1 91.5 215 TYR B C 1
ATOM 3757 O O . TYR B 1 215 ? -5.625 4.82 17.484 1 91.5 215 TYR B O 1
ATOM 3765 N N . ALA B 1 216 ? -5.164 4.023 19.484 1 89.94 216 ALA B N 1
ATOM 3766 C CA . ALA B 1 216 ? -6.09 2.906 19.312 1 89.94 216 ALA B CA 1
ATOM 3767 C C . ALA B 1 216 ? -7.484 3.398 18.938 1 89.94 216 ALA B C 1
ATOM 3769 O O . ALA B 1 216 ? -7.961 4.402 19.469 1 89.94 216 ALA B O 1
ATOM 3770 N N . ASN B 1 217 ? -8.031 2.74 17.938 1 89.25 217 ASN B N 1
ATOM 3771 C CA . ASN B 1 217 ? -9.367 3.072 17.469 1 89.25 217 ASN B CA 1
ATOM 3772 C C . ASN B 1 217 ? -10.43 2.15 18.062 1 89.25 217 ASN B C 1
ATOM 3774 O O . ASN B 1 217 ? -10.578 1.007 17.641 1 89.25 217 ASN B O 1
ATOM 3778 N N . GLU B 1 218 ? -11.219 2.662 18.906 1 85.5 218 GLU B N 1
ATOM 3779 C CA . GLU B 1 218 ? -12.195 1.863 19.641 1 85.5 218 GLU B CA 1
ATOM 3780 C C . GLU B 1 218 ? -13.266 1.302 18.719 1 85.5 218 GLU B C 1
ATOM 3782 O O . GLU B 1 218 ? -13.766 0.196 18.938 1 85.5 218 GLU B O 1
ATOM 3787 N N . SER B 1 219 ? -13.594 2.062 17.75 1 85.88 219 SER B N 1
ATOM 3788 C CA . SER B 1 219 ? -14.602 1.604 16.797 1 85.88 219 SER B CA 1
ATOM 3789 C C . SER B 1 219 ? -14.125 0.361 16.062 1 85.88 219 SER B C 1
ATOM 3791 O O . SER B 1 219 ? -14.867 -0.622 15.945 1 85.88 219 SER B O 1
ATOM 3793 N N . VAL B 1 220 ? -12.938 0.373 15.602 1 89.19 220 VAL B N 1
ATOM 3794 C CA . VAL B 1 220 ? -12.375 -0.766 14.891 1 89.19 220 VAL B CA 1
ATOM 3795 C C . VAL B 1 220 ? -12.266 -1.965 15.828 1 89.19 220 VAL B C 1
ATOM 3797 O O . VAL B 1 220 ? -12.594 -3.09 15.445 1 89.19 220 VAL B O 1
ATOM 3800 N N . ASN B 1 221 ? -11.844 -1.678 17.016 1 87.56 221 ASN B N 1
ATOM 3801 C CA . ASN B 1 221 ? -11.695 -2.746 17.984 1 87.56 221 ASN B CA 1
ATOM 3802 C C . ASN B 1 221 ? -13.023 -3.439 18.281 1 87.56 221 ASN B C 1
ATOM 3804 O O . ASN B 1 221 ? -13.062 -4.656 18.484 1 87.56 221 ASN B O 1
ATOM 3808 N N . SER B 1 222 ? -14.047 -2.697 18.297 1 85.06 222 SER B N 1
ATOM 3809 C CA . SER B 1 222 ? -15.367 -3.268 18.516 1 85.06 222 SER B CA 1
ATOM 3810 C C . SER B 1 222 ? -15.781 -4.156 17.344 1 85.06 222 SER B C 1
ATOM 3812 O O . SER B 1 222 ? -16.391 -5.211 17.547 1 85.06 222 SER B O 1
ATOM 3814 N N . CYS B 1 223 ? -15.492 -3.791 16.172 1 88.75 223 CYS B N 1
ATOM 3815 C CA . CYS B 1 223 ? -15.852 -4.559 14.992 1 88.75 223 CYS B CA 1
ATOM 3816 C C . CYS B 1 223 ? -15.078 -5.875 14.938 1 88.75 223 CYS B C 1
ATOM 3818 O O . CYS B 1 223 ? -15.664 -6.926 14.672 1 88.75 223 CYS B O 1
ATOM 3820 N N . VAL B 1 224 ? -13.82 -5.805 15.281 1 88.69 224 VAL B N 1
ATOM 3821 C CA . VAL B 1 224 ? -12.984 -6.984 15.086 1 88.69 224 VAL B CA 1
ATOM 3822 C C . VAL B 1 224 ? -13.141 -7.938 16.266 1 88.69 224 VAL B C 1
ATOM 3824 O O . VAL B 1 224 ? -12.711 -9.086 16.203 1 88.69 224 VAL B O 1
ATOM 3827 N N . ALA B 1 225 ? -13.766 -7.488 17.266 1 85.06 225 ALA B N 1
ATOM 3828 C CA . ALA B 1 225 ? -14.055 -8.375 18.391 1 85.06 225 ALA B CA 1
ATOM 3829 C C . ALA B 1 225 ? -14.867 -9.586 17.938 1 85.06 225 ALA B C 1
ATOM 3831 O O . ALA B 1 225 ? -14.711 -10.688 18.484 1 85.06 225 ALA B O 1
ATOM 3832 N N . CYS B 1 226 ? -15.664 -9.414 16.969 1 87.19 226 CYS B N 1
ATOM 3833 C CA . CYS B 1 226 ? -16.469 -10.508 16.438 1 87.19 226 CYS B CA 1
ATOM 3834 C C . CYS B 1 226 ? -15.953 -10.93 15.062 1 87.19 226 CYS B C 1
ATOM 3836 O O . CYS B 1 226 ? -15.828 -12.117 14.773 1 87.19 226 CYS B O 1
ATOM 3838 N N . HIS B 1 227 ? -15.648 -9.914 14.273 1 91.12 227 HIS B N 1
ATOM 3839 C CA . HIS B 1 227 ? -15.367 -10.172 12.859 1 91.12 227 HIS B CA 1
ATOM 3840 C C . HIS B 1 227 ? -13.898 -10.508 12.648 1 91.12 227 HIS B C 1
ATOM 3842 O O . HIS B 1 227 ? -13.531 -11.062 11.602 1 91.12 227 HIS B O 1
ATOM 3848 N N . GLY B 1 228 ? -13.078 -10.164 13.586 1 90.44 228 GLY B N 1
ATOM 3849 C CA . GLY B 1 228 ? -11.648 -10.398 13.469 1 90.44 228 GLY B CA 1
ATOM 3850 C C . GLY B 1 228 ? -11.242 -11.805 13.852 1 90.44 228 GLY B C 1
ATOM 3851 O O . GLY B 1 228 ? -12.086 -12.633 14.203 1 90.44 228 GLY B O 1
ATOM 3852 N N . SER B 1 229 ? -9.945 -12.008 13.766 1 87.81 229 SER B N 1
ATOM 3853 C CA . SER B 1 229 ? -9.414 -13.352 13.938 1 87.81 229 SER B CA 1
ATOM 3854 C C . SER B 1 229 ? -9.641 -13.859 15.359 1 87.81 229 SER B C 1
ATOM 3856 O O . SER B 1 229 ? -9.719 -15.07 15.586 1 87.81 229 SER B O 1
ATOM 3858 N N . SER B 1 230 ? -9.695 -13.023 16.281 1 84.06 230 SER B N 1
ATOM 3859 C CA . SER B 1 230 ? -9.914 -13.438 17.656 1 84.06 230 SER B CA 1
ATOM 3860 C C . SER B 1 230 ? -11.398 -13.664 17.938 1 84.06 230 SER B C 1
ATOM 3862 O O . SER B 1 230 ? -11.758 -14.227 18.984 1 84.06 230 SER B O 1
ATOM 3864 N N . GLY B 1 231 ? -12.18 -13.242 17.031 1 84.25 231 GLY B N 1
ATOM 3865 C CA . GLY B 1 231 ? -13.617 -13.367 17.203 1 84.25 231 GLY B CA 1
ATOM 3866 C C . GLY B 1 231 ? -14.18 -14.672 16.656 1 84.25 231 GLY B C 1
ATOM 3867 O O . GLY B 1 231 ? -13.453 -15.445 16.016 1 84.25 231 GLY B O 1
ATOM 3868 N N . LYS B 1 232 ? -15.477 -14.805 16.828 1 85.06 232 LYS B N 1
ATOM 3869 C CA . LYS B 1 232 ? -16.125 -16.047 16.438 1 85.06 232 LYS B CA 1
ATOM 3870 C C . LYS B 1 232 ? -16.344 -16.109 14.93 1 85.06 232 LYS B C 1
ATOM 3872 O O . LYS B 1 232 ? -16.328 -17.188 14.336 1 85.06 232 LYS B O 1
ATOM 3877 N N . LEU B 1 233 ? -16.516 -14.969 14.375 1 88.19 233 LEU B N 1
ATOM 3878 C CA . LEU B 1 233 ? -16.875 -14.953 12.961 1 88.19 233 LEU B CA 1
ATOM 3879 C C . LEU B 1 233 ? -15.633 -15.117 12.086 1 88.19 233 LEU B C 1
ATOM 3881 O O . LEU B 1 233 ? -15.672 -15.812 11.07 1 88.19 233 LEU B O 1
ATOM 3885 N N . ASP B 1 234 ? -14.555 -14.391 12.508 1 92.31 234 ASP B N 1
ATOM 3886 C CA . ASP B 1 234 ? -13.297 -14.484 11.773 1 92.31 234 ASP B CA 1
ATOM 3887 C C . ASP B 1 234 ? -13.523 -14.352 10.273 1 92.31 234 ASP B C 1
ATOM 3889 O O . ASP B 1 234 ? -13.086 -15.203 9.492 1 92.31 234 ASP B O 1
ATOM 3893 N N . ASN B 1 235 ? -14.25 -13.344 9.914 1 92.62 235 ASN B N 1
ATOM 3894 C CA . ASN B 1 235 ? -14.625 -13.156 8.516 1 92.62 235 ASN B CA 1
ATOM 3895 C C . ASN B 1 235 ? -14.211 -11.773 8.008 1 92.62 235 ASN B C 1
ATOM 3897 O O . ASN B 1 235 ? -14.75 -11.281 7.02 1 92.62 235 ASN B O 1
ATOM 3901 N N . SER B 1 236 ? -13.398 -11.18 8.727 1 90.75 236 SER B N 1
ATOM 3902 C CA . SER B 1 236 ? -12.773 -9.93 8.297 1 90.75 236 SER B CA 1
ATOM 3903 C C . SER B 1 236 ? -11.359 -9.797 8.844 1 90.75 236 SER B C 1
ATOM 3905 O O . SER B 1 236 ? -11 -10.469 9.82 1 90.75 236 SER B O 1
ATOM 3907 N N . PHE B 1 237 ? -10.617 -8.992 7.992 1 89.06 237 PHE B N 1
ATOM 3908 C CA . PHE B 1 237 ? -9.234 -8.734 8.383 1 89.06 237 PHE B CA 1
ATOM 3909 C C . PHE B 1 237 ? -8.867 -7.277 8.148 1 89.06 237 PHE B C 1
ATOM 3911 O O . PHE B 1 237 ? -9.469 -6.609 7.301 1 89.06 237 PHE B O 1
ATOM 3918 N N . GLY B 1 238 ? -7.965 -6.816 9.023 1 90.25 238 GLY B N 1
ATOM 3919 C CA . GLY B 1 238 ? -7.469 -5.465 8.828 1 90.25 238 GLY B CA 1
ATOM 3920 C C . GLY B 1 238 ? -7.691 -4.562 10.023 1 90.25 238 GLY B C 1
ATOM 3921 O O . GLY B 1 238 ? -8.359 -4.957 10.984 1 90.25 238 GLY B O 1
ATOM 3922 N N . LYS B 1 239 ? -7.074 -3.389 9.945 1 93.69 239 LYS B N 1
ATOM 3923 C CA . LYS B 1 239 ? -7.109 -2.467 11.078 1 93.69 239 LYS B CA 1
ATOM 3924 C C . LYS B 1 239 ? -7.535 -1.069 10.633 1 93.69 239 LYS B C 1
ATOM 3926 O O . LYS B 1 239 ? -7.508 -0.127 11.422 1 93.69 239 LYS B O 1
ATOM 3931 N N . MET B 1 240 ? -7.902 -0.946 9.352 1 95.12 240 MET B N 1
ATOM 3932 C CA . MET B 1 240 ? -8.359 0.351 8.859 1 95.12 240 MET B CA 1
ATOM 3933 C C . MET B 1 240 ? -9.656 0.768 9.547 1 95.12 240 MET B C 1
ATOM 3935 O O . MET B 1 240 ? -10.367 -0.073 10.094 1 95.12 240 MET B O 1
ATOM 3939 N N . ASP B 1 241 ? -9.922 2.023 9.555 1 93.5 241 ASP B N 1
ATOM 3940 C CA . ASP B 1 241 ? -11.195 2.518 10.055 1 93.5 241 ASP B CA 1
ATOM 3941 C C . ASP B 1 241 ? -12.359 1.979 9.227 1 93.5 241 ASP B C 1
ATOM 3943 O O . ASP B 1 241 ? -12.617 2.457 8.125 1 93.5 241 ASP B O 1
ATOM 3947 N N . CYS B 1 242 ? -13.102 1.064 9.781 1 91.94 242 CYS B N 1
ATOM 3948 C CA . CYS B 1 242 ? -14.141 0.342 9.055 1 91.94 242 CYS B CA 1
ATOM 3949 C C . CYS B 1 242 ? -15.266 1.28 8.633 1 91.94 242 CYS B C 1
ATOM 3951 O O . CYS B 1 242 ? -15.852 1.111 7.566 1 91.94 242 CYS B O 1
ATOM 3953 N N . LYS B 1 243 ? -15.5 2.258 9.383 1 88.94 243 LYS B N 1
ATOM 3954 C CA . LYS B 1 243 ? -16.672 3.111 9.195 1 88.94 243 LYS B CA 1
ATOM 3955 C C . LYS B 1 243 ? -16.438 4.133 8.086 1 88.94 243 LYS B C 1
ATOM 3957 O O . LYS B 1 243 ? -17.359 4.84 7.672 1 88.94 243 LYS B O 1
ATOM 3962 N N . SER B 1 244 ? -15.234 4.141 7.711 1 86.44 244 SER B N 1
ATOM 3963 C CA . SER B 1 244 ? -14.961 5.031 6.586 1 86.44 244 SER B CA 1
ATOM 3964 C C . SER B 1 244 ? -15.594 4.508 5.301 1 86.44 244 SER B C 1
ATOM 3966 O O . SER B 1 244 ? -15.875 5.281 4.379 1 86.44 244 SER B O 1
ATOM 3968 N N . CYS B 1 245 ? -15.859 3.201 5.266 1 86.81 245 CYS B N 1
ATOM 3969 C CA . CYS B 1 245 ? -16.406 2.611 4.047 1 86.81 245 CYS B CA 1
ATOM 3970 C C . CYS B 1 245 ? -17.594 1.716 4.359 1 86.81 245 CYS B C 1
ATOM 3972 O O . CYS B 1 245 ? -18.422 1.449 3.486 1 86.81 245 CYS B O 1
ATOM 3974 N N . HIS B 1 246 ? -17.625 1.24 5.586 1 88 246 HIS B N 1
ATOM 3975 C CA . HIS B 1 246 ? -18.672 0.31 5.965 1 88 246 HIS B CA 1
ATOM 3976 C C . HIS B 1 246 ? -19.688 0.978 6.887 1 88 246 HIS B C 1
ATOM 3978 O O . HIS B 1 246 ? -19.328 1.799 7.73 1 88 246 HIS B O 1
ATOM 3984 N N . THR B 1 247 ? -20.938 0.583 6.605 1 85.94 247 THR B N 1
ATOM 3985 C CA . THR B 1 247 ? -22.016 1.058 7.465 1 85.94 247 THR B CA 1
ATOM 3986 C C . THR B 1 247 ? -22.719 -0.113 8.148 1 85.94 247 THR B C 1
ATOM 3988 O O . THR B 1 247 ? -22.891 -1.177 7.551 1 85.94 247 THR B O 1
ATOM 3991 N N . GLU B 1 248 ? -23 0.181 9.414 1 82.38 248 GLU B N 1
ATOM 3992 C CA . GLU B 1 248 ? -23.766 -0.819 10.148 1 82.38 248 GLU B CA 1
ATOM 3993 C C . GLU B 1 248 ? -25.266 -0.667 9.883 1 82.38 248 GLU B C 1
ATOM 3995 O O . GLU B 1 248 ? -25.812 0.436 9.969 1 82.38 248 GLU B O 1
ATOM 4000 N N . SER B 1 249 ? -25.797 -1.775 9.547 1 80.19 249 SER B N 1
ATOM 4001 C CA . SER B 1 249 ? -27.25 -1.729 9.438 1 80.19 249 SER B CA 1
ATOM 4002 C C . SER B 1 249 ? -27.906 -1.547 10.812 1 80.19 249 SER B C 1
ATOM 4004 O O . SER B 1 249 ? -27.266 -1.767 11.844 1 80.19 249 SER B O 1
ATOM 4006 N N . VAL B 1 250 ? -29.125 -1.114 10.68 1 77.81 250 VAL B N 1
ATOM 4007 C CA . VAL B 1 250 ? -29.875 -0.952 11.914 1 77.81 250 VAL B CA 1
ATOM 4008 C C . VAL B 1 250 ? -29.953 -2.283 12.664 1 77.81 250 VAL B C 1
ATOM 4010 O O . VAL B 1 250 ? -29.766 -2.328 13.883 1 77.81 250 VAL B O 1
ATOM 4013 N N . GLY B 1 251 ? -30.172 -3.293 11.969 1 75.06 251 GLY B N 1
ATOM 4014 C CA . GLY B 1 251 ? -30.188 -4.625 12.555 1 75.06 251 GLY B CA 1
ATOM 4015 C C . GLY B 1 251 ? -28.875 -5.02 13.188 1 75.06 251 GLY B C 1
ATOM 4016 O O . GLY B 1 251 ? -28.859 -5.582 14.289 1 75.06 251 GLY B O 1
ATOM 4017 N N . HIS B 1 252 ? -27.859 -4.762 12.461 1 82.06 252 HIS B N 1
ATOM 4018 C CA . HIS B 1 252 ? -26.547 -5.066 13 1 82.06 252 HIS B CA 1
ATOM 4019 C C . HIS B 1 252 ? -26.266 -4.277 14.273 1 82.06 252 HIS B C 1
ATOM 4021 O O . HIS B 1 252 ? -25.766 -4.832 15.25 1 82.06 252 HIS B O 1
ATOM 4027 N N . ARG B 1 253 ? -26.672 -3.158 14.328 1 74.94 253 ARG B N 1
ATOM 4028 C CA . ARG B 1 253 ? -26.453 -2.312 15.492 1 74.94 253 ARG B CA 1
ATOM 4029 C C . ARG B 1 253 ? -27.266 -2.805 16.688 1 74.94 253 ARG B C 1
ATOM 4031 O O . ARG B 1 253 ? -26.797 -2.779 17.828 1 74.94 253 ARG B O 1
ATOM 4038 N N . ALA B 1 254 ? -28.375 -3.32 16.344 1 71.62 254 ALA B N 1
ATOM 4039 C CA . ALA B 1 254 ? -29.312 -3.689 17.406 1 71.62 254 ALA B CA 1
ATOM 4040 C C . ALA B 1 254 ? -29.047 -5.102 17.906 1 71.62 254 ALA B C 1
ATOM 4042 O O . ALA B 1 254 ? -29.25 -5.391 19.094 1 71.62 254 ALA B O 1
ATOM 4043 N N . PHE B 1 255 ? -28.547 -5.926 17.016 1 72.06 255 PHE B N 1
ATOM 4044 C CA . PHE B 1 255 ? -28.625 -7.34 17.375 1 72.06 255 PHE B CA 1
ATOM 4045 C C . PHE B 1 255 ? -27.25 -7.988 17.328 1 72.06 255 PHE B C 1
ATOM 4047 O O . PHE B 1 255 ? -27.094 -9.164 17.656 1 72.06 255 PHE B O 1
ATOM 4054 N N . SER B 1 256 ? -26.297 -7.238 16.938 1 73 256 SER B N 1
ATOM 4055 C CA . SER B 1 256 ? -25 -7.855 16.719 1 73 256 SER B CA 1
ATOM 4056 C C . SER B 1 256 ? -24.469 -8.492 18.016 1 73 256 SER B C 1
ATOM 4058 O O . SER B 1 256 ? -23.922 -9.594 17.984 1 73 256 SER B O 1
ATOM 4060 N N . ASN B 1 257 ? -24.688 -7.848 19.094 1 67.94 257 ASN B N 1
ATOM 4061 C CA . ASN B 1 257 ? -24.172 -8.367 20.359 1 67.94 257 ASN B CA 1
ATOM 4062 C C . ASN B 1 257 ? -24.922 -9.625 20.781 1 67.94 257 ASN B C 1
ATOM 4064 O O . ASN B 1 257 ? -24.312 -10.57 21.297 1 67.94 257 ASN B O 1
ATOM 4068 N N . ILE B 1 258 ? -26.109 -9.602 20.578 1 67.19 258 ILE B N 1
ATOM 4069 C CA . ILE B 1 258 ? -26.938 -10.766 20.891 1 67.19 258 ILE B CA 1
ATOM 4070 C C . ILE B 1 258 ? -26.531 -11.938 20 1 67.19 258 ILE B C 1
ATOM 4072 O O . ILE B 1 258 ? -26.375 -13.062 20.469 1 67.19 258 ILE B O 1
ATOM 4076 N N . HIS B 1 259 ? -26.359 -11.617 18.797 1 68.75 259 HIS B N 1
ATOM 4077 C CA . HIS B 1 259 ? -25.938 -12.633 17.844 1 68.75 259 HIS B CA 1
ATOM 4078 C C . HIS B 1 259 ? -24.609 -13.258 18.266 1 68.75 259 HIS B C 1
ATOM 4080 O O . HIS B 1 259 ? -24.438 -14.477 18.219 1 68.75 259 HIS B O 1
ATOM 4086 N N . TYR B 1 260 ? -23.781 -12.461 18.656 1 71.69 260 TYR B N 1
ATOM 4087 C CA . TYR B 1 260 ? -22.453 -12.914 19.047 1 71.69 260 TYR B CA 1
ATOM 4088 C C . TYR B 1 260 ? -22.531 -13.844 20.25 1 71.69 260 TYR B C 1
ATOM 4090 O O . TYR B 1 260 ? -21.828 -14.852 20.297 1 71.69 260 TYR B O 1
ATOM 4098 N N . LYS B 1 261 ? -23.297 -13.539 21.047 1 69.69 261 LYS B N 1
ATOM 4099 C CA . LYS B 1 261 ? -23.438 -14.352 22.25 1 69.69 261 LYS B CA 1
ATOM 4100 C C . LYS B 1 261 ? -24.094 -15.695 21.938 1 69.69 261 LYS B C 1
ATOM 4102 O O . LYS B 1 261 ? -23.766 -16.703 22.562 1 69.69 261 LYS B O 1
ATOM 4107 N N . LEU B 1 262 ? -24.938 -15.625 21.016 1 69.19 262 LEU B N 1
ATOM 4108 C CA . LEU B 1 262 ? -25.703 -16.844 20.75 1 69.19 262 LEU B CA 1
ATOM 4109 C C . LEU B 1 262 ? -24.984 -17.719 19.734 1 69.19 262 LEU B C 1
ATOM 4111 O O . LEU B 1 262 ? -25.312 -18.906 19.594 1 69.19 262 LEU B O 1
ATOM 4115 N N . THR B 1 263 ? -24.172 -16.969 19.016 1 65.31 263 THR B N 1
ATOM 4116 C CA . THR B 1 263 ? -23.406 -17.734 18.047 1 65.31 263 THR B CA 1
ATOM 4117 C C . THR B 1 263 ? -22.375 -18.609 18.75 1 65.31 263 THR B C 1
ATOM 4119 O O . THR B 1 263 ? -21.859 -18.234 19.812 1 65.31 263 THR B O 1
ATOM 4122 N N . GLY B 1 264 ? -22.453 -19.938 18.562 1 60.84 264 GLY B N 1
ATOM 4123 C CA . GLY B 1 264 ? -21.578 -20.938 19.172 1 60.84 264 GLY B CA 1
ATOM 4124 C C . GLY B 1 264 ? -20.125 -20.5 19.234 1 60.84 264 GLY B C 1
ATOM 4125 O O . GLY B 1 264 ? -19.797 -19.391 18.812 1 60.84 264 GLY B O 1
ATOM 4126 N N . ASP B 1 265 ? -19.234 -21.328 19.906 1 66.25 265 ASP B N 1
ATOM 4127 C CA . ASP B 1 265 ? -17.812 -21.109 20.141 1 66.25 265 ASP B CA 1
ATOM 4128 C C . ASP B 1 265 ? -17.047 -20.984 18.812 1 66.25 265 ASP B C 1
ATOM 4130 O O . ASP B 1 265 ? -17.531 -21.438 17.766 1 66.25 265 ASP B O 1
ATOM 4134 N N . LYS B 1 266 ? -16.094 -20.344 18.953 1 67.31 266 LYS B N 1
ATOM 4135 C CA . LYS B 1 266 ? -15.219 -20.25 17.781 1 67.31 266 LYS B CA 1
ATOM 4136 C C . LYS B 1 266 ? -14.836 -21.641 17.281 1 67.31 266 LYS B C 1
ATOM 4138 O O . LYS B 1 266 ? -14.531 -22.531 18.062 1 67.31 266 LYS B O 1
#